Protein AF-A0A9N9MS20-F1 (afdb_monomer_lite)

Organism: NCBI:txid467358

pLDDT: mean 72.27, std 21.96, range [22.83, 97.25]

Secondary structure (DSSP, 8-state):
-----EEEEEPTT-SEEEEEE-TTSPEEEEEEEEEESPPSEEEEEEEETTEEEE--S---EEETTEEEEEE-S--TT--EEEEEEE-SS-B-SSPEEEEEEE--PPPPPEEEEEEEETTTEEEEEEE----TTS--EEEEEEEESSSPPPTT--------S------SEEEEESSSEEEE--PPTT-EEEEEEEEEETTEE-SS-EEPPPEEPPP------------------------------------------SHHHHHHHHHHHHHHHHHHHTT-------------------HHHHHHIIIIISTTHHHH-HHHHHHTSS-HHHHHHHHHT-TTS----HHHHHHHHHHHHHHHHHIIIII--PPBPP--EE-SSSTT-EE--SEE-SSEEEEEE--SSHHHHTTTB-TTSPBPHHHHHHHHHHHHHTT-SEEEEEEE-TTHHHH--EEEEEEE--HHHHHHHHHHHHHHHIIIIIHHHHHHHHHT-

Foldseek 3Di:
DPPDFFWKEFDPPQQEAEAADDAQAKDKDKTAIDGPPWFPDKWKWWAFPVGIGTDPPWPWDDDTRMIITTHGRNCPGTQKMWMWTGDPVGTYPGTRIYGYDHAAWFAEWADWDWDQDPQFWIKIATHGTHRSNFQKKKKKFKAFPADDDPPDDDPDDDDPDDPDDHGPDIDIGSHRIDIGRDDDAPTKMKMWMWMGDLNGIHPPIHTDPIDHGHDDDDPDPDDDDDDDDDDDDDDDDDDDDDDDDDDDDDDDDDDDDDPPVVVVVVVVVVVVVVVVVVPDDDDDDDDDDDDDDDDDDPPLQVLCVQLQNHDCSLVVDQLLVLLPDLCSPVSVSCVVVPPPPDPQDPQRVQCVVCLVVLQVLCCVPPDVFDWDAFDKFADPVLHVDIAGARTDDPAEGEHEGADLAPVCVCCQAPPVRHGGSNVVLRRLSVCVRVVHFKYWYKYAHNVCVPVVDIDTDIDGHDPVVNVSVSVVVVVCCVVRNVVSVVVSVVSSD

Radius of gyration: 33.48 Å; chains: 1; bounding box: 79×78×108 Å

InterPro domains:
  IPR003961 Fibronectin type III [cd00063] (104-211)
  IPR011335 Restriction endonuclease type II-like [SSF52980] (332-481)
  IPR011604 PD-(D/E)XK endonuclease-like domain superfamily [G3DSA:3.90.320.10] (307-485)
  IPR013783 Immunoglobulin-like fold [G3DSA:2.60.40.10] (97-222)
  IPR019080 YqaJ viral recombinase [PF09588] (342-432)
  IPR036116 Fibronectin type III superfamily [SSF49265] (97-210)
  IPR036179 Immunoglobulin-like domain superfamily [SSF48726] (27-103)

Sequence (493 aa):
MPNSLVEPYCKKGYEDVKIGVISYEKIMAQCIVDSVPPVNRFFWTYNTSEGVFPVQGAKMQNKGNVSLLHFPGDSNDVTSLQCWAENDVGKQQSPCYFRILPAEPPESPKACLIRNASRGGVEVSCIAGNDGGLHQSFVLEVNDISGPAPPGIQSSTLNDQGEGESPSYRVLGDRPLFRLLNLRPNREYQAVVYAENARGRSDPPVQLPFIQVKQESSSSEELLKDGSQVYEISNIPNSKKTLGSQTNQNLTILISGVSAAAVLLILAIIIAATVNACRKSPSRAAPVRRRERRSSKPPSELELSEAGFGEGFHRRSAFYRASMYGECEERISRLIEGVSLFKPTAAMTRGMRLEKKVKEAIEKKKIKVKFSDAGIKLSPKYVIFGASPDAICDDYVVEIKCPQSEKTVVNYLTKEKKITSKYKAQIQLQMFMFEKKKCLFCVADSNFENNLKFYHVWEEFDREYINFLMDAAECFWRDNIFVHLYNSVKINK

Structure (mmCIF, N/CA/C/O backbone):
data_AF-A0A9N9MS20-F1
#
_entry.id   AF-A0A9N9MS20-F1
#
loop_
_atom_site.group_PDB
_atom_site.id
_atom_site.type_symbol
_atom_site.label_atom_id
_atom_site.label_alt_id
_atom_site.label_comp_id
_atom_site.label_asym_id
_atom_site.label_entity_id
_atom_site.label_seq_id
_atom_site.pdbx_PDB_ins_code
_atom_site.Cartn_x
_atom_site.Cartn_y
_atom_site.Cartn_z
_atom_site.occupancy
_atom_site.B_iso_or_equiv
_atom_site.auth_seq_id
_atom_site.auth_comp_id
_atom_site.auth_asym_id
_atom_site.auth_atom_id
_atom_site.pdbx_PDB_model_num
ATOM 1 N N . MET A 1 1 ? -15.410 -19.713 32.306 1.00 42.94 1 MET A N 1
ATOM 2 C CA . MET A 1 1 ? -14.725 -18.794 33.236 1.00 42.94 1 MET A CA 1
ATOM 3 C C . MET A 1 1 ? -15.608 -17.565 33.360 1.00 42.94 1 MET A C 1
ATOM 5 O O . MET A 1 1 ? -15.950 -17.028 32.311 1.00 42.94 1 MET A O 1
ATOM 9 N N . PRO A 1 2 ? -16.064 -17.156 34.554 1.00 47.94 2 PRO A N 1
ATOM 10 C CA . PRO A 1 2 ? -16.704 -15.852 34.694 1.00 47.94 2 PRO A CA 1
ATOM 11 C C . PRO A 1 2 ? -15.670 -14.797 34.288 1.00 47.94 2 PRO A C 1
ATOM 13 O O . PRO A 1 2 ? -14.513 -14.922 34.685 1.00 47.94 2 PRO A O 1
ATOM 16 N N . ASN A 1 3 ? -16.054 -13.819 33.464 1.00 61.69 3 ASN A N 1
ATOM 17 C CA . ASN A 1 3 ? -15.182 -12.698 33.115 1.00 61.69 3 ASN A CA 1
ATOM 18 C C . ASN A 1 3 ? -14.843 -11.951 34.407 1.00 61.69 3 ASN A C 1
ATOM 20 O O . ASN A 1 3 ? -15.656 -11.167 34.895 1.00 61.69 3 ASN A O 1
ATOM 24 N N . SER A 1 4 ? -13.679 -12.248 34.984 1.00 81.44 4 SER A N 1
ATOM 25 C CA . SER A 1 4 ? -13.141 -11.497 36.107 1.00 81.44 4 SER A CA 1
ATOM 26 C C . SER A 1 4 ? -13.072 -10.039 35.687 1.00 81.44 4 SER A C 1
ATOM 28 O O . SER A 1 4 ? -12.566 -9.727 34.608 1.00 81.44 4 SER A O 1
ATOM 30 N N . LEU A 1 5 ? -13.626 -9.165 36.515 1.00 90.50 5 LEU A N 1
ATOM 31 C CA . LEU A 1 5 ? -13.452 -7.735 36.355 1.00 90.50 5 LEU A CA 1
ATOM 32 C C . LEU A 1 5 ? -11.975 -7.409 36.611 1.00 90.50 5 LEU A C 1
ATOM 34 O O . LEU A 1 5 ? -11.385 -7.926 37.558 1.00 90.50 5 LEU A O 1
ATOM 38 N N . VAL A 1 6 ? -11.377 -6.606 35.739 1.00 92.31 6 VAL A N 1
ATOM 39 C CA . VAL A 1 6 ? -9.957 -6.255 35.757 1.00 92.31 6 VAL A CA 1
ATOM 40 C C . VAL A 1 6 ? -9.825 -4.748 35.577 1.00 92.31 6 VAL A C 1
ATOM 42 O O . VAL A 1 6 ? -10.349 -4.182 34.611 1.00 92.31 6 VAL A O 1
ATOM 45 N N . GLU A 1 7 ? -9.134 -4.107 36.518 1.00 95.62 7 GLU A N 1
ATOM 46 C CA . GLU A 1 7 ? -8.706 -2.712 36.400 1.00 95.62 7 GLU A CA 1
ATOM 47 C C . GLU A 1 7 ? -7.770 -2.529 35.191 1.00 95.62 7 GLU A C 1
ATOM 49 O O . GLU A 1 7 ? -7.117 -3.488 34.777 1.00 95.62 7 GLU A O 1
ATOM 54 N N . PRO A 1 8 ? -7.697 -1.342 34.570 1.00 96.75 8 PRO A N 1
ATOM 55 C CA . PRO A 1 8 ? -6.912 -1.172 33.356 1.00 96.75 8 PRO A CA 1
ATOM 56 C C . PRO A 1 8 ? -5.414 -1.329 33.622 1.00 96.75 8 PRO A C 1
ATOM 58 O O . PRO A 1 8 ? -4.882 -0.760 34.571 1.00 96.75 8 PRO A O 1
ATOM 61 N N . TYR A 1 9 ? -4.716 -2.043 32.747 1.00 96.06 9 TYR A N 1
ATOM 62 C CA . TYR A 1 9 ? -3.256 -2.137 32.759 1.00 96.06 9 TYR A CA 1
ATOM 63 C C . TYR A 1 9 ? -2.708 -2.086 31.331 1.00 96.06 9 TYR A C 1
ATOM 65 O O . TYR A 1 9 ? -3.419 -2.384 30.369 1.00 96.06 9 TYR A O 1
ATOM 73 N N . CYS A 1 10 ? -1.445 -1.688 31.169 1.00 94.94 10 CYS A N 1
ATOM 74 C CA . CYS A 1 10 ? -0.822 -1.627 29.849 1.00 94.94 10 CYS A CA 1
ATOM 75 C C . CYS A 1 10 ? -0.813 -2.990 29.187 1.00 94.94 10 CYS A C 1
ATOM 77 O O . CYS A 1 10 ? -0.387 -3.985 29.775 1.00 94.94 10 CYS A O 1
ATOM 79 N N . LYS A 1 11 ? -1.242 -3.019 27.929 1.00 92.88 11 LYS A N 1
ATOM 80 C CA . LYS A 1 11 ? -1.136 -4.224 27.129 1.00 92.88 11 LYS A CA 1
ATOM 81 C C . LYS A 1 11 ? 0.334 -4.616 26.991 1.00 92.88 11 LYS A C 1
ATOM 83 O O . LYS A 1 11 ? 1.192 -3.759 26.795 1.00 92.88 11 LYS A O 1
ATOM 88 N N . LYS A 1 12 ? 0.612 -5.918 27.020 1.00 88.06 12 LYS A N 1
ATOM 89 C CA . LYS A 1 12 ? 1.974 -6.434 26.857 1.00 88.06 12 LYS A CA 1
ATOM 90 C C . LYS A 1 12 ? 2.627 -5.916 25.570 1.00 88.06 12 LYS A C 1
ATOM 92 O O . LYS A 1 12 ? 2.058 -6.075 24.488 1.00 88.06 12 LYS A O 1
ATOM 97 N N . GLY A 1 13 ? 3.817 -5.334 25.694 1.00 85.50 13 GLY A N 1
ATOM 98 C CA . GLY A 1 13 ? 4.550 -4.639 24.632 1.00 85.50 13 GLY A CA 1
ATOM 99 C C . GLY A 1 13 ? 4.322 -3.122 24.583 1.00 85.50 13 GLY A C 1
ATOM 100 O O . GLY A 1 13 ? 4.965 -2.456 23.780 1.00 85.50 13 GLY A O 1
ATOM 101 N N . TYR A 1 14 ? 3.432 -2.582 25.420 1.00 86.06 14 TYR A N 1
ATOM 102 C CA . TYR A 1 14 ? 3.124 -1.150 25.524 1.00 86.06 14 TYR A CA 1
ATOM 103 C C . TYR A 1 14 ? 3.456 -0.577 26.914 1.00 86.06 14 TYR A C 1
ATOM 105 O O . TYR A 1 14 ? 3.069 0.548 27.216 1.00 86.06 14 TYR A O 1
ATOM 113 N N . GLU A 1 15 ? 4.140 -1.333 27.779 1.00 88.50 15 GLU A N 1
ATOM 114 C CA . GLU A 1 15 ? 4.501 -0.878 29.127 1.00 88.50 15 GLU A CA 1
ATOM 115 C C . GLU A 1 15 ? 5.589 0.212 29.110 1.00 88.50 15 GLU A C 1
ATOM 117 O O . GLU A 1 15 ? 5.485 1.187 29.853 1.00 88.50 15 GLU A O 1
ATOM 122 N N . ASP A 1 16 ? 6.604 0.063 28.251 1.00 90.25 16 ASP A N 1
ATOM 123 C CA . ASP A 1 16 ? 7.719 1.005 28.073 1.00 90.25 16 ASP A CA 1
ATOM 124 C C . ASP A 1 16 ? 8.051 1.127 26.578 1.00 90.25 16 ASP A C 1
ATOM 126 O O . ASP A 1 16 ? 8.601 0.209 25.964 1.00 90.25 16 ASP A O 1
ATOM 130 N N . VAL A 1 17 ? 7.660 2.250 25.978 1.00 86.06 17 VAL A N 1
ATOM 131 C CA . VAL A 1 17 ? 7.779 2.523 24.542 1.00 86.06 17 VAL A CA 1
ATOM 132 C C . VAL A 1 17 ? 8.776 3.656 24.327 1.00 86.06 17 VAL A C 1
ATOM 134 O O . VAL A 1 17 ? 8.702 4.696 24.976 1.00 86.06 17 VAL A O 1
ATOM 137 N N . LYS A 1 18 ? 9.703 3.495 23.384 1.00 85.50 18 LYS A N 1
ATOM 138 C CA . LYS A 1 18 ? 10.621 4.567 22.975 1.00 85.50 18 LYS A CA 1
ATOM 139 C C . LYS A 1 18 ? 10.047 5.283 21.759 1.00 85.50 18 LYS A C 1
ATOM 141 O O . LYS A 1 18 ? 9.657 4.620 20.804 1.00 85.50 18 LYS A O 1
ATOM 146 N N . ILE A 1 19 ? 10.007 6.611 21.796 1.00 83.00 19 ILE A N 1
ATOM 147 C CA . ILE A 1 19 ? 9.592 7.448 20.668 1.00 83.00 19 ILE A CA 1
ATOM 148 C C . ILE A 1 19 ? 10.752 8.381 20.329 1.00 83.00 19 ILE A C 1
ATOM 150 O O . ILE A 1 19 ? 11.163 9.190 21.165 1.00 83.00 19 ILE A O 1
ATOM 154 N N . GLY A 1 20 ? 11.276 8.258 19.110 1.00 81.94 20 GLY A N 1
ATOM 155 C CA . GLY A 1 20 ? 12.226 9.214 18.558 1.00 81.94 20 GLY A CA 1
ATOM 156 C C . GLY A 1 20 ? 11.499 10.468 18.096 1.00 81.94 20 GLY A C 1
ATOM 157 O O . GLY A 1 20 ? 10.445 10.386 17.467 1.00 81.94 20 GLY A O 1
ATOM 158 N N . VAL A 1 21 ? 12.050 11.634 18.420 1.00 77.62 21 VAL A N 1
ATOM 159 C CA . VAL A 1 21 ? 11.452 12.922 18.058 1.00 77.62 21 VAL A CA 1
ATOM 160 C C . VAL A 1 21 ? 12.421 13.810 17.293 1.00 77.62 21 VAL A C 1
ATOM 162 O O . VAL A 1 21 ? 13.635 13.826 17.532 1.00 77.62 21 VAL A O 1
ATOM 165 N N . ILE A 1 22 ? 11.857 14.580 16.369 1.00 75.62 22 ILE A N 1
ATOM 166 C CA . ILE A 1 22 ? 12.522 15.697 15.710 1.00 75.62 22 ILE A CA 1
ATOM 167 C C . ILE A 1 22 ? 12.054 16.972 16.410 1.00 75.62 22 ILE A C 1
ATOM 169 O O . ILE A 1 22 ? 10.876 17.121 16.735 1.00 75.62 22 ILE A O 1
ATOM 173 N N . SER A 1 23 ? 12.988 17.880 16.691 1.00 73.00 23 SER A N 1
ATOM 174 C CA . SER A 1 23 ? 12.680 19.164 17.323 1.00 73.00 23 SER A CA 1
ATOM 175 C C . SER A 1 23 ? 11.559 19.879 16.566 1.00 73.00 23 SER A C 1
ATOM 177 O O . SER A 1 23 ? 11.618 19.967 15.342 1.00 73.00 23 SER A O 1
ATOM 179 N N . TYR A 1 24 ? 10.576 20.416 17.294 1.00 69.94 24 TYR A N 1
ATOM 180 C CA . TYR A 1 24 ? 9.414 21.136 16.756 1.00 69.94 24 TYR A CA 1
ATOM 181 C C . TYR A 1 24 ? 8.360 20.286 16.018 1.00 69.94 24 TYR A C 1
ATOM 183 O O . TYR A 1 24 ? 7.315 20.824 15.643 1.00 69.94 24 TYR A O 1
ATOM 191 N N . GLU A 1 25 ? 8.551 18.971 15.866 1.00 73.38 25 GLU A N 1
ATOM 192 C CA . GLU A 1 25 ? 7.537 18.074 15.298 1.00 73.38 25 GLU A CA 1
ATOM 193 C C . GLU A 1 25 ? 6.572 17.517 16.350 1.00 73.38 25 GLU A C 1
ATOM 195 O O . GLU A 1 25 ? 6.921 17.260 17.501 1.00 73.38 25 GLU A O 1
ATOM 200 N N . LYS A 1 26 ? 5.316 17.297 15.949 1.00 78.50 26 LYS A N 1
ATOM 201 C CA . LYS A 1 26 ? 4.284 16.767 16.850 1.00 78.50 26 LYS A CA 1
ATOM 202 C C . LYS A 1 26 ? 4.565 15.309 17.194 1.00 78.50 26 LYS A C 1
ATOM 204 O O . LYS A 1 26 ? 4.711 14.476 16.307 1.00 78.50 26 LYS A O 1
ATOM 209 N N . ILE A 1 27 ? 4.493 14.986 18.478 1.00 81.50 27 ILE A N 1
ATOM 210 C CA . ILE A 1 27 ? 4.662 13.623 18.974 1.00 81.50 27 ILE A CA 1
ATOM 211 C C . ILE A 1 27 ? 3.308 12.910 18.924 1.00 81.50 27 ILE A C 1
ATOM 213 O O . ILE A 1 27 ? 2.314 13.399 19.470 1.00 81.50 27 ILE A O 1
ATOM 217 N N . MET A 1 28 ? 3.262 11.742 18.282 1.00 84.06 28 MET A N 1
ATOM 218 C CA . MET A 1 28 ? 2.086 10.870 18.271 1.00 84.06 28 MET A CA 1
ATOM 219 C C . MET A 1 28 ? 2.335 9.651 19.159 1.00 84.06 28 MET A C 1
ATOM 221 O O . MET A 1 28 ? 3.212 8.845 18.869 1.00 84.06 28 MET A O 1
ATOM 225 N N . ALA A 1 29 ? 1.557 9.502 20.232 1.00 86.88 29 ALA A N 1
ATOM 226 C CA . ALA A 1 29 ? 1.683 8.383 21.166 1.00 86.88 29 ALA A CA 1
ATOM 227 C C . ALA A 1 29 ? 0.367 7.603 21.253 1.00 86.88 29 ALA A C 1
ATOM 229 O O . ALA A 1 29 ? -0.677 8.154 21.613 1.00 86.88 29 ALA A O 1
ATOM 230 N N . GLN A 1 30 ? 0.410 6.309 20.925 1.00 90.88 30 GLN A N 1
ATOM 231 C CA . GLN A 1 30 ? -0.733 5.405 21.038 1.00 90.88 30 GLN A CA 1
ATOM 232 C C . GLN A 1 30 ? -0.599 4.529 22.284 1.00 90.88 30 GLN A C 1
ATOM 234 O O . GLN A 1 30 ? 0.306 3.708 22.399 1.00 90.88 30 GLN A O 1
ATOM 239 N N . CYS A 1 31 ? -1.553 4.673 23.192 1.00 90.38 31 CYS A N 1
ATOM 240 C CA . CYS A 1 31 ? -1.675 3.882 24.404 1.00 90.38 31 CYS A CA 1
ATOM 241 C C . CYS A 1 31 ? -2.752 2.814 24.231 1.00 90.38 31 CYS A C 1
ATOM 243 O O . CYS A 1 31 ? -3.886 3.128 23.859 1.00 90.38 31 CYS A O 1
ATOM 245 N N . ILE A 1 32 ? -2.397 1.558 24.506 1.00 94.50 32 ILE A N 1
ATOM 246 C CA . ILE A 1 32 ? -3.309 0.414 24.460 1.00 94.50 32 ILE A CA 1
ATOM 247 C C . ILE A 1 32 ? -3.304 -0.262 25.826 1.00 94.50 32 ILE A C 1
ATOM 249 O O . ILE A 1 32 ? -2.250 -0.658 26.324 1.00 94.50 32 ILE A O 1
ATOM 253 N N . VAL A 1 33 ? -4.489 -0.425 26.404 1.00 95.25 33 VAL A N 1
ATOM 254 C CA . VAL A 1 33 ? -4.663 -1.078 27.704 1.00 95.25 33 VAL A CA 1
ATOM 255 C C . VAL A 1 33 ? -5.582 -2.288 27.590 1.00 95.25 33 VAL A C 1
ATOM 257 O O . VAL A 1 33 ? -6.460 -2.351 26.728 1.00 95.25 33 VAL A O 1
ATOM 260 N N . ASP A 1 34 ? -5.386 -3.254 28.473 1.00 94.88 34 ASP A N 1
ATOM 261 C CA . ASP A 1 34 ? -6.298 -4.373 28.664 1.00 94.88 34 ASP A CA 1
ATOM 262 C C . ASP A 1 34 ? -7.128 -4.098 29.929 1.00 94.88 34 ASP A C 1
ATOM 264 O O . ASP A 1 34 ? -6.595 -3.714 30.969 1.00 94.88 34 ASP A O 1
ATOM 268 N N . SER A 1 35 ? -8.455 -4.212 29.825 1.00 94.00 35 SER A N 1
ATOM 269 C CA . SER A 1 35 ? -9.375 -3.927 30.933 1.00 94.00 35 SER A CA 1
ATOM 270 C C . SER A 1 35 ? -10.725 -4.616 30.733 1.00 94.00 35 SER A C 1
ATOM 272 O O . SER A 1 35 ? -11.186 -4.781 29.597 1.00 94.00 35 SER A O 1
ATOM 274 N N . VAL A 1 36 ? -11.388 -4.972 31.836 1.00 93.69 36 VAL A N 1
ATOM 275 C CA . VAL A 1 36 ? -12.765 -5.493 31.843 1.00 93.69 36 VAL A CA 1
ATOM 276 C C . VAL A 1 36 ? -13.509 -4.882 33.040 1.00 93.69 36 VAL A C 1
ATOM 278 O O . VAL A 1 36 ? -13.200 -5.250 34.168 1.00 93.69 36 VAL A O 1
ATOM 281 N N . PRO A 1 37 ? -14.486 -3.974 32.858 1.00 93.62 37 PRO A N 1
ATOM 282 C CA . PRO A 1 37 ? -15.073 -3.496 31.606 1.00 93.62 37 PRO A CA 1
ATOM 283 C C . PRO A 1 37 ? -14.135 -2.544 30.828 1.00 93.62 37 PRO A C 1
ATOM 285 O O . PRO A 1 37 ? -13.049 -2.206 31.320 1.00 93.62 37 PRO A O 1
ATOM 288 N N . PRO A 1 38 ? -14.514 -2.135 29.599 1.00 94.31 38 PRO A N 1
ATOM 289 C CA . PRO A 1 38 ? -13.750 -1.172 28.812 1.00 94.31 38 PRO A CA 1
ATOM 290 C C . PRO A 1 38 ? -13.477 0.137 29.555 1.00 94.31 38 PRO A C 1
ATOM 292 O O . PRO A 1 38 ? -14.240 0.542 30.430 1.00 94.31 38 PRO A O 1
ATOM 295 N N . VAL A 1 39 ? -12.392 0.801 29.172 1.00 95.12 39 VAL A N 1
ATOM 296 C CA . VAL A 1 39 ? -11.958 2.069 29.770 1.00 95.12 39 VAL A CA 1
ATOM 297 C C . VAL A 1 39 ? -13.023 3.149 29.589 1.00 95.12 39 VAL A C 1
ATOM 299 O O . VAL A 1 39 ? -13.503 3.376 28.476 1.00 95.12 39 VAL A O 1
ATOM 302 N N . ASN A 1 40 ? -13.358 3.846 30.674 1.00 94.62 40 ASN A N 1
ATOM 303 C CA . ASN A 1 40 ? -14.287 4.975 30.655 1.00 94.62 40 ASN A CA 1
ATOM 304 C C . ASN A 1 40 ? -13.550 6.323 30.528 1.00 94.62 40 ASN A C 1
ATOM 306 O O . ASN A 1 40 ? -14.095 7.277 29.966 1.00 94.62 40 ASN A O 1
ATOM 310 N N . ARG A 1 41 ? -12.288 6.399 30.973 1.00 93.62 41 ARG A N 1
ATOM 311 C CA . ARG A 1 41 ? -11.492 7.627 30.966 1.00 93.62 41 ARG A CA 1
ATOM 312 C C . ARG A 1 41 ? -10.010 7.343 30.743 1.00 93.62 41 ARG A C 1
ATOM 314 O O . ARG A 1 41 ? -9.419 6.502 31.408 1.00 93.62 41 ARG A O 1
ATOM 321 N N . PHE A 1 42 ? -9.410 8.131 29.855 1.00 94.25 42 PHE A N 1
ATOM 322 C CA . PHE A 1 42 ? -7.960 8.248 29.712 1.00 94.25 42 PHE A CA 1
ATOM 323 C C . PHE A 1 42 ? -7.493 9.630 30.156 1.00 94.25 42 PHE A C 1
ATOM 325 O O . PHE A 1 42 ? -8.217 10.618 29.994 1.00 94.25 42 PHE A O 1
ATOM 332 N N . PHE A 1 43 ? -6.276 9.705 30.680 1.00 93.19 43 PHE A N 1
ATOM 333 C CA . PHE A 1 43 ? -5.579 10.957 30.938 1.00 93.19 43 PHE A CA 1
ATOM 334 C C . PHE A 1 43 ? -4.077 10.781 30.728 1.00 93.19 43 PHE A C 1
ATOM 336 O O . PHE A 1 43 ? -3.540 9.685 30.870 1.00 93.19 43 PHE A O 1
ATOM 343 N N . TRP A 1 44 ? -3.415 11.875 30.362 1.00 93.81 44 TRP A N 1
ATOM 344 C CA . TRP A 1 44 ? -1.996 11.878 30.039 1.00 93.81 44 TRP A CA 1
ATOM 345 C C . TRP A 1 44 ? -1.251 12.894 30.892 1.00 93.81 44 TRP A C 1
ATOM 347 O O . TRP A 1 44 ? -1.737 14.007 31.122 1.00 93.81 44 TRP A O 1
ATOM 357 N N . THR A 1 45 ? -0.058 12.514 31.326 1.00 93.38 45 THR A N 1
ATOM 358 C CA . THR A 1 45 ? 0.913 13.406 31.959 1.00 93.38 45 THR A CA 1
ATOM 359 C C . THR A 1 45 ? 2.212 13.373 31.170 1.00 93.38 45 THR A C 1
ATOM 361 O O . THR A 1 45 ? 2.486 12.418 30.444 1.00 93.38 45 THR A O 1
ATOM 364 N N . TYR A 1 46 ? 3.005 14.426 31.282 1.00 92.25 46 TYR A N 1
ATOM 365 C CA . TYR A 1 46 ? 4.332 14.496 30.695 1.00 92.25 46 TYR A CA 1
ATOM 366 C C . TYR A 1 46 ? 5.333 14.944 31.751 1.00 92.25 46 TYR A C 1
ATOM 368 O O . TYR A 1 46 ? 4.989 15.711 32.652 1.00 92.25 46 TYR A O 1
ATOM 376 N N . ASN A 1 47 ? 6.557 14.442 31.651 1.00 91.44 47 ASN A N 1
ATOM 377 C CA . ASN A 1 47 ? 7.641 14.840 32.536 1.00 91.44 47 ASN A CA 1
ATOM 378 C C . ASN A 1 47 ? 8.568 15.793 31.799 1.00 91.44 47 ASN A C 1
ATOM 380 O O . ASN A 1 47 ? 9.042 15.472 30.706 1.00 91.44 47 ASN A O 1
ATOM 384 N N . THR A 1 48 ? 8.901 16.897 32.447 1.00 88.88 48 THR A N 1
ATOM 385 C CA . THR A 1 48 ? 9.995 17.786 32.055 1.00 88.88 48 THR A CA 1
ATOM 386 C C . THR A 1 48 ? 11.067 17.795 33.139 1.00 88.88 48 THR A C 1
ATOM 388 O O . THR A 1 48 ? 10.941 17.114 34.161 1.00 88.88 48 THR A O 1
ATOM 391 N N . SER A 1 49 ? 12.127 18.577 32.944 1.00 86.44 49 SER A N 1
ATOM 392 C CA . SER A 1 49 ? 13.110 18.851 33.998 1.00 86.44 49 SER A CA 1
ATOM 393 C C . SER A 1 49 ? 12.512 19.533 35.234 1.00 86.44 49 SER A C 1
ATOM 395 O O . SER A 1 49 ? 13.090 19.441 36.313 1.00 86.44 49 SER A O 1
ATOM 397 N N . GLU A 1 50 ? 11.372 20.214 35.094 1.00 85.81 50 GLU A N 1
ATOM 398 C CA . GLU A 1 50 ? 10.733 20.979 36.173 1.00 85.81 50 GLU A CA 1
ATOM 399 C C . GLU A 1 50 ? 9.729 20.150 36.988 1.00 85.81 50 GLU A C 1
ATOM 401 O O . GLU A 1 50 ? 9.351 20.542 38.092 1.00 85.81 50 GLU A O 1
ATOM 406 N N . GLY A 1 51 ? 9.300 18.994 36.474 1.00 88.00 51 GLY A N 1
ATOM 407 C CA . GLY A 1 51 ? 8.376 18.105 37.168 1.00 88.00 51 GLY A CA 1
ATOM 408 C C . GLY A 1 51 ? 7.423 17.362 36.239 1.00 88.00 51 GLY A C 1
ATOM 409 O O . GLY A 1 51 ? 7.672 17.190 35.047 1.00 88.00 51 GLY A O 1
ATOM 410 N N . VAL A 1 52 ? 6.320 16.887 36.817 1.00 91.69 52 VAL A N 1
ATOM 411 C CA . VAL A 1 52 ? 5.268 16.147 36.110 1.00 91.69 52 VAL A CA 1
ATOM 412 C C . VAL A 1 52 ? 4.067 17.060 35.914 1.00 91.69 52 VAL A C 1
ATOM 414 O O . VAL A 1 52 ? 3.490 17.545 36.888 1.00 91.69 52 VAL A O 1
ATOM 417 N N . PHE A 1 53 ? 3.654 17.254 34.666 1.00 90.75 53 PHE A N 1
ATOM 418 C CA . PHE A 1 53 ? 2.562 18.150 34.304 1.00 90.75 53 PHE A CA 1
ATOM 419 C C . PHE A 1 53 ? 1.435 17.391 33.592 1.00 90.75 53 PHE A C 1
ATOM 421 O O . PHE A 1 53 ? 1.685 16.441 32.843 1.00 90.75 53 PHE A O 1
ATOM 428 N N . PRO A 1 54 ? 0.165 17.773 33.807 1.00 91.25 54 PRO A N 1
ATOM 429 C CA . PRO A 1 54 ? -0.945 17.218 33.051 1.00 91.25 54 PRO A CA 1
ATOM 430 C C . PRO A 1 54 ? -0.941 17.781 31.631 1.00 91.25 54 PRO A C 1
ATOM 432 O O . PRO A 1 54 ? -0.740 18.977 31.424 1.00 91.25 54 PRO A O 1
ATOM 435 N N . VAL A 1 55 ? -1.239 16.942 30.644 1.00 88.31 55 VAL A N 1
ATOM 436 C CA . VAL A 1 55 ? -1.395 17.411 29.266 1.00 88.31 55 VAL A CA 1
ATOM 437 C C . VAL A 1 55 ? -2.682 18.249 29.158 1.00 88.31 55 VAL A C 1
ATOM 439 O O . VAL A 1 55 ? -3.789 17.705 29.171 1.00 88.31 55 VAL A O 1
ATOM 442 N N . GLN A 1 56 ? -2.555 19.576 29.047 1.00 72.94 56 GLN A N 1
ATOM 443 C CA . GLN A 1 56 ? -3.681 20.498 28.850 1.00 72.94 56 GLN A CA 1
ATOM 444 C C . GLN A 1 56 ? -3.940 20.720 27.350 1.00 72.94 56 GLN A C 1
ATOM 446 O O . GLN A 1 56 ? -3.019 20.982 26.586 1.00 72.94 56 GLN A O 1
ATOM 451 N N . GLY A 1 57 ? -5.193 20.614 26.896 1.00 59.31 57 GLY A N 1
ATOM 452 C CA . GLY A 1 57 ? -5.566 20.980 25.518 1.00 59.31 57 GLY A CA 1
ATOM 453 C C . GLY A 1 57 ? -5.154 20.007 24.400 1.00 59.31 57 GLY A C 1
ATOM 454 O O . GLY A 1 57 ? -5.298 20.343 23.224 1.00 59.31 57 GLY A O 1
ATOM 455 N N . ALA A 1 58 ? -4.686 18.795 24.712 1.00 56.44 58 ALA A N 1
ATOM 456 C CA . ALA A 1 58 ? -4.325 17.827 23.679 1.00 56.44 58 ALA A CA 1
ATOM 457 C C . ALA A 1 58 ? -5.535 17.273 22.917 1.00 56.44 58 ALA A C 1
ATOM 459 O O . ALA A 1 58 ? -6.552 16.890 23.500 1.00 56.44 58 ALA A O 1
ATOM 460 N N . LYS A 1 59 ? -5.377 17.131 21.595 1.00 69.69 59 LYS A N 1
ATOM 461 C CA . LYS A 1 59 ? -6.275 16.350 20.732 1.00 69.69 59 LYS A CA 1
ATOM 462 C C . LYS A 1 59 ? -6.083 14.856 21.014 1.00 69.69 59 LYS A C 1
ATOM 464 O O . LYS A 1 59 ? -5.528 14.122 20.195 1.00 69.69 59 LYS A O 1
ATOM 469 N N . MET A 1 60 ? -6.515 14.432 22.196 1.00 81.00 60 MET A N 1
ATOM 470 C CA . MET A 1 60 ? -6.616 13.035 22.581 1.00 81.00 60 MET A CA 1
ATOM 471 C C . MET A 1 60 ? -7.824 12.419 21.872 1.00 81.00 60 MET A C 1
ATOM 473 O O . MET A 1 60 ? -8.936 12.944 21.940 1.00 81.00 60 MET A O 1
ATOM 477 N N . GLN A 1 61 ? -7.606 11.303 21.185 1.00 86.94 61 GLN A N 1
ATOM 478 C CA . GLN A 1 61 ? -8.661 10.539 20.529 1.00 86.94 61 GLN A CA 1
ATOM 479 C C . GLN A 1 61 ? -8.772 9.175 21.202 1.00 86.94 61 GLN A C 1
ATOM 481 O O . GLN A 1 61 ? -7.889 8.333 21.062 1.00 86.94 61 GLN A O 1
ATOM 486 N N . ASN A 1 62 ? -9.866 8.965 21.933 1.00 89.25 62 ASN A N 1
ATOM 487 C CA . ASN A 1 62 ? -10.113 7.728 22.668 1.00 89.25 62 ASN A CA 1
ATOM 488 C C . ASN A 1 62 ? -11.121 6.858 21.920 1.00 89.25 62 ASN A C 1
ATOM 490 O O . ASN A 1 62 ? -12.176 7.338 21.499 1.00 89.25 62 ASN A O 1
ATOM 494 N N . LYS A 1 63 ? -10.815 5.569 21.773 1.00 87.56 63 LYS A N 1
ATOM 495 C CA . LYS A 1 63 ? -11.710 4.590 21.157 1.00 87.56 63 LYS A CA 1
ATOM 496 C C . LYS A 1 63 ? -11.567 3.229 21.832 1.00 87.56 63 LYS A C 1
ATOM 498 O O . LYS A 1 63 ? -10.608 2.503 21.580 1.00 87.56 63 LYS A O 1
ATOM 503 N N . GLY A 1 64 ? -12.561 2.859 22.639 1.00 90.38 64 GLY A N 1
ATOM 504 C CA . GLY A 1 64 ? -12.498 1.637 23.446 1.00 90.38 64 GLY A CA 1
ATOM 505 C C . GLY A 1 64 ? -11.311 1.704 24.404 1.00 90.38 64 GLY A C 1
ATOM 506 O O . GLY A 1 64 ? -11.118 2.721 25.058 1.00 90.38 64 GLY A O 1
ATOM 507 N N . ASN A 1 65 ? -10.475 0.668 24.416 1.00 92.44 65 ASN A N 1
ATOM 508 C CA . ASN A 1 65 ? -9.291 0.598 25.278 1.00 92.44 65 ASN A CA 1
ATOM 509 C C . ASN A 1 65 ? -8.021 1.190 24.630 1.00 92.44 65 ASN A C 1
ATOM 511 O O . ASN A 1 65 ? -6.906 0.765 24.932 1.00 92.44 65 ASN A O 1
ATOM 515 N N . VAL A 1 66 ? -8.182 2.142 23.707 1.00 93.44 66 VAL A N 1
ATOM 516 C CA . VAL A 1 66 ? -7.071 2.799 23.006 1.00 93.44 66 VAL A CA 1
ATOM 517 C C . VAL A 1 66 ? -7.201 4.314 23.117 1.00 93.44 66 VAL A C 1
ATOM 519 O O . VAL A 1 66 ? -8.271 4.864 22.845 1.00 93.44 66 VAL A O 1
ATOM 522 N N . SER A 1 67 ? -6.098 4.981 23.454 1.00 92.00 67 SER A N 1
ATOM 523 C CA . SER A 1 67 ? -5.967 6.440 23.474 1.00 92.00 67 SER A CA 1
ATOM 524 C C . SER A 1 67 ? -4.830 6.878 22.558 1.00 92.00 67 SER A C 1
ATOM 526 O O . SER A 1 67 ? -3.710 6.392 22.687 1.00 92.00 67 SER A O 1
ATOM 528 N N . LEU A 1 68 ? -5.113 7.784 21.623 1.00 91.56 68 LEU A N 1
ATOM 529 C CA . LEU A 1 68 ? -4.116 8.394 20.746 1.00 91.56 68 LEU A CA 1
ATOM 530 C C . LEU A 1 68 ? -3.900 9.853 21.149 1.00 91.56 68 LEU A C 1
ATOM 532 O O . LEU A 1 68 ? -4.819 10.670 21.041 1.00 91.56 68 LEU A O 1
ATOM 536 N N . LEU A 1 69 ? -2.686 10.175 21.581 1.00 89.38 69 LEU A N 1
ATOM 537 C CA . LEU A 1 69 ? -2.261 11.515 21.957 1.00 89.38 69 LEU A CA 1
ATOM 538 C C . LEU A 1 69 ? -1.488 12.172 20.807 1.00 89.38 69 LEU A C 1
ATOM 540 O O . LEU A 1 69 ? -0.529 11.599 20.301 1.00 89.38 69 LEU A O 1
ATOM 544 N N . HIS A 1 70 ? -1.884 13.395 20.444 1.00 87.88 70 HIS A N 1
ATOM 545 C CA . HIS A 1 70 ? -1.090 14.298 19.606 1.00 87.88 70 HIS A CA 1
ATOM 546 C C . HIS A 1 70 ? -0.532 15.407 20.498 1.00 87.88 70 HIS A C 1
ATOM 548 O O . HIS A 1 70 ? -1.261 16.339 20.854 1.00 87.88 70 HIS A O 1
ATOM 554 N N . PHE A 1 71 ? 0.728 15.272 20.891 1.00 85.69 71 PHE A N 1
ATOM 555 C CA . PHE A 1 71 ? 1.412 16.190 21.790 1.00 85.69 71 PHE A CA 1
ATOM 556 C C . PHE A 1 71 ? 2.229 17.212 20.973 1.00 85.69 71 PHE A C 1
ATOM 558 O O . PHE A 1 71 ? 2.836 16.836 19.964 1.00 85.69 71 PHE A O 1
ATOM 565 N N . PRO A 1 72 ? 2.179 18.512 21.314 1.00 81.81 72 PRO A N 1
ATOM 566 C CA . PRO A 1 72 ? 2.891 19.539 20.561 1.00 81.81 72 PRO A CA 1
ATOM 567 C C . PRO A 1 72 ? 4.414 19.361 20.684 1.00 81.81 72 PRO A C 1
ATOM 569 O O . PRO A 1 72 ? 4.915 18.887 21.696 1.00 81.81 72 PRO A O 1
ATOM 572 N N . GLY A 1 73 ? 5.136 19.681 19.611 1.00 69.81 73 GLY A N 1
ATOM 573 C CA . GLY A 1 73 ? 6.587 19.475 19.502 1.00 69.81 73 GLY A CA 1
ATOM 574 C C . GLY A 1 73 ? 7.453 20.636 19.976 1.00 69.81 73 GLY A C 1
ATOM 575 O O . GLY A 1 73 ? 8.666 20.601 19.805 1.00 69.81 73 GLY A O 1
ATOM 576 N N . ASP A 1 74 ? 6.841 21.702 20.483 1.00 67.88 74 ASP A N 1
ATOM 577 C CA . ASP A 1 74 ? 7.503 22.947 20.886 1.00 67.88 74 ASP A CA 1
ATOM 578 C C . ASP A 1 74 ? 8.187 22.861 22.259 1.00 67.88 74 ASP A C 1
ATOM 580 O O . ASP A 1 74 ? 9.045 23.684 22.583 1.00 67.88 74 ASP A O 1
ATOM 584 N N . SER A 1 75 ? 7.851 21.850 23.053 1.00 64.50 75 SER A N 1
ATOM 585 C CA . SER A 1 75 ? 8.401 21.626 24.385 1.00 64.50 75 SER A CA 1
ATOM 586 C C . SER A 1 75 ? 9.700 20.809 24.323 1.00 64.50 75 SER A C 1
ATOM 588 O O . SER A 1 75 ? 9.702 19.583 24.465 1.00 64.50 75 SER A O 1
ATOM 590 N N . ASN A 1 76 ? 10.819 21.497 24.086 1.00 64.06 76 ASN A N 1
ATOM 591 C CA . ASN A 1 76 ? 12.161 20.901 23.986 1.00 64.06 76 ASN A CA 1
ATOM 592 C C . ASN A 1 76 ? 12.656 20.210 25.279 1.00 64.06 76 ASN A C 1
ATOM 594 O O . ASN A 1 76 ? 13.705 19.572 25.266 1.00 64.06 76 ASN A O 1
ATOM 598 N N . ASP A 1 77 ? 11.941 20.345 26.394 1.00 79.75 77 ASP A N 1
ATOM 599 C CA . ASP A 1 77 ? 12.286 19.827 27.721 1.00 79.75 77 ASP A CA 1
ATOM 600 C C . ASP A 1 77 ? 11.520 18.550 28.108 1.00 79.75 77 ASP A C 1
ATOM 602 O O . ASP A 1 77 ? 11.721 18.012 29.202 1.00 79.75 77 ASP A O 1
ATOM 606 N N . VAL A 1 78 ? 10.642 18.044 27.235 1.00 87.12 78 VAL A N 1
ATOM 607 C CA . VAL A 1 78 ? 9.837 16.855 27.532 1.00 87.12 78 VAL A CA 1
ATOM 608 C C . VAL A 1 78 ? 10.677 15.592 27.426 1.00 87.12 78 VAL A C 1
ATOM 610 O O . VAL A 1 78 ? 11.188 15.230 26.371 1.00 87.12 78 VAL A O 1
ATOM 613 N N . THR A 1 79 ? 10.767 14.883 28.547 1.00 88.69 79 THR A N 1
ATOM 614 C CA . THR A 1 79 ? 11.560 13.656 28.704 1.00 88.69 79 THR A CA 1
ATOM 615 C C . THR A 1 79 ? 10.723 12.388 28.537 1.00 88.69 79 THR A C 1
ATOM 617 O O . THR A 1 79 ? 11.219 11.353 28.093 1.00 88.69 79 THR A O 1
ATOM 620 N N . SER A 1 80 ? 9.442 12.430 28.916 1.00 92.31 80 SER A N 1
ATOM 621 C CA . SER A 1 80 ? 8.542 11.278 28.807 1.00 92.31 80 SER A CA 1
ATOM 622 C C . SER A 1 80 ? 7.070 11.672 28.810 1.00 92.31 80 SER A C 1
ATOM 624 O O . SER A 1 80 ? 6.693 12.687 29.394 1.00 92.31 80 SER A O 1
ATOM 626 N N . LEU A 1 81 ? 6.238 10.833 28.190 1.00 93.25 81 LEU A N 1
ATOM 627 C CA . LEU A 1 81 ? 4.777 10.877 28.272 1.00 93.25 81 LEU A CA 1
ATOM 628 C C . LEU A 1 81 ? 4.284 9.655 29.055 1.00 93.25 81 LEU A C 1
ATOM 630 O O . LEU A 1 81 ? 4.869 8.577 28.984 1.00 93.25 81 LEU A O 1
ATOM 634 N N . GLN A 1 82 ? 3.195 9.810 29.794 1.00 95.19 82 GLN A N 1
ATOM 635 C CA . GLN A 1 82 ? 2.598 8.752 30.602 1.00 95.19 82 GLN A CA 1
ATOM 636 C C . GLN A 1 82 ? 1.097 8.706 30.347 1.00 95.19 82 GLN A C 1
ATOM 638 O O . GLN A 1 82 ? 0.399 9.707 30.519 1.00 95.19 82 GLN A O 1
ATOM 643 N N . CYS A 1 83 ? 0.607 7.539 29.943 1.00 95.31 83 CYS A N 1
ATOM 644 C CA . CYS A 1 83 ? -0.810 7.276 29.742 1.00 95.31 83 CYS A CA 1
ATOM 645 C C . CYS A 1 83 ? -1.397 6.556 30.949 1.00 95.31 83 CYS A C 1
ATOM 647 O O . CYS A 1 83 ? -0.856 5.547 31.404 1.00 95.31 83 CYS A O 1
ATOM 649 N N . TRP A 1 84 ? -2.551 7.031 31.395 1.00 95.94 84 TRP A N 1
ATOM 650 C CA . TRP A 1 84 ? -3.314 6.436 32.475 1.00 95.94 84 TRP A CA 1
ATOM 651 C C . TRP A 1 84 ? -4.744 6.158 32.027 1.00 95.94 84 TRP A C 1
ATOM 653 O O . TRP A 1 84 ? -5.352 6.968 31.317 1.00 95.94 84 TRP A O 1
ATOM 663 N N . ALA A 1 85 ? -5.294 5.039 32.487 1.00 96.62 85 ALA A N 1
ATOM 664 C CA . ALA A 1 85 ? -6.660 4.626 32.210 1.00 96.62 85 ALA A CA 1
ATOM 665 C C . ALA A 1 85 ? -7.446 4.328 33.494 1.00 96.62 85 ALA A C 1
ATOM 667 O O . ALA A 1 85 ? -6.898 3.921 34.519 1.00 96.62 85 ALA A O 1
ATOM 668 N N . GLU A 1 86 ? -8.758 4.519 33.414 1.00 96.88 86 GLU A N 1
ATOM 669 C CA . GLU A 1 86 ? -9.719 4.246 34.479 1.00 96.88 86 GLU A CA 1
ATOM 670 C C . GLU A 1 86 ? -10.932 3.509 33.898 1.00 96.88 86 GLU A C 1
ATOM 672 O O . GLU A 1 86 ? -11.401 3.809 32.795 1.00 96.88 86 GLU A O 1
ATOM 677 N N . ASN A 1 87 ? -11.419 2.507 34.622 1.00 95.75 87 ASN A N 1
ATOM 678 C CA . ASN A 1 87 ? -12.696 1.857 34.349 1.00 95.75 87 ASN A CA 1
ATOM 679 C C . ASN A 1 87 ? -13.521 1.771 35.641 1.00 95.75 87 ASN A C 1
ATOM 681 O O . ASN A 1 87 ? -13.129 2.300 36.678 1.00 95.75 87 ASN A O 1
ATOM 685 N N . ASP A 1 88 ? -14.663 1.089 35.586 1.00 95.81 88 ASP A N 1
ATOM 686 C CA . ASP A 1 88 ? -15.581 0.988 36.729 1.00 95.81 88 ASP A CA 1
ATOM 687 C C . ASP A 1 88 ? -15.027 0.143 37.896 1.00 95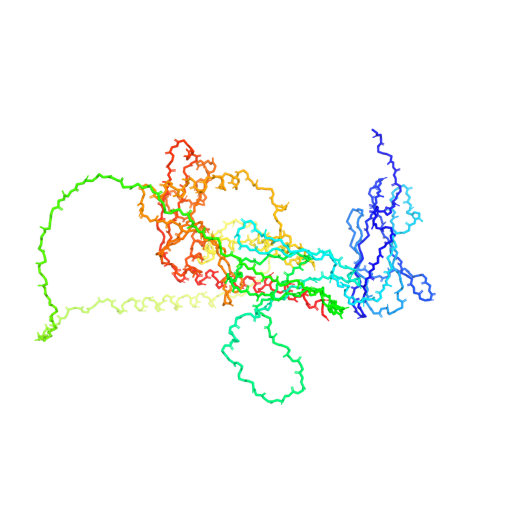.81 88 ASP A C 1
ATOM 689 O O . ASP A 1 88 ? -15.614 0.125 38.975 1.00 95.81 88 ASP A O 1
ATOM 693 N N . VAL A 1 89 ? -13.915 -0.570 37.687 1.00 95.56 89 VAL A N 1
ATOM 694 C CA . VAL A 1 89 ? -13.232 -1.374 38.714 1.00 95.56 89 VAL A CA 1
ATOM 695 C C . VAL A 1 89 ? -12.202 -0.532 39.449 1.00 95.56 89 VAL A C 1
ATOM 697 O O . VAL A 1 89 ? -12.088 -0.628 40.668 1.00 95.56 89 VAL A O 1
ATOM 700 N N . GLY A 1 90 ? -11.453 0.294 38.720 1.00 94.81 90 GLY A N 1
ATOM 701 C CA . GLY A 1 90 ? -10.403 1.100 39.314 1.00 94.81 90 GLY A CA 1
ATOM 702 C C . GLY A 1 90 ? -9.552 1.858 38.306 1.00 94.81 90 GLY A C 1
ATOM 703 O O . GLY A 1 90 ? -9.796 1.871 37.095 1.00 94.81 90 GLY A O 1
ATOM 704 N N . LYS A 1 91 ? -8.524 2.506 38.853 1.00 96.00 91 LYS A N 1
ATOM 705 C CA . LYS A 1 91 ? -7.495 3.213 38.096 1.00 96.00 91 LYS A CA 1
ATOM 706 C C . LYS A 1 91 ? -6.293 2.314 37.900 1.00 96.00 91 LYS A C 1
ATOM 708 O O . LYS A 1 91 ? -5.910 1.563 38.788 1.00 96.00 91 LYS A O 1
ATOM 713 N N . GLN A 1 92 ? -5.668 2.475 36.751 1.00 95.38 92 GLN A N 1
ATOM 714 C CA . GLN A 1 92 ? -4.421 1.817 36.423 1.00 95.38 92 GLN A CA 1
ATOM 715 C C . GLN A 1 92 ? -3.325 2.101 37.464 1.00 95.38 92 GLN A C 1
ATOM 717 O O . GLN A 1 92 ? -3.051 3.260 37.776 1.00 95.38 92 GLN A O 1
ATOM 722 N N . GLN A 1 93 ? -2.683 1.043 37.976 1.00 93.25 93 GLN A N 1
ATOM 723 C CA . GLN A 1 93 ? -1.634 1.146 39.003 1.00 93.25 93 GLN A CA 1
ATOM 724 C C . GLN A 1 93 ? -0.324 1.737 38.463 1.00 93.25 93 GLN A C 1
ATOM 726 O O . GLN A 1 93 ? 0.309 2.558 39.123 1.00 93.25 93 GLN A O 1
ATOM 731 N N . SER A 1 94 ? 0.083 1.324 37.260 1.00 95.12 94 SER A N 1
ATOM 732 C CA . SER A 1 94 ? 1.311 1.770 36.593 1.00 95.12 94 SER A CA 1
ATOM 733 C C . SER A 1 94 ? 0.993 2.288 35.190 1.00 95.12 94 SER A C 1
ATOM 735 O O . SER A 1 94 ? 0.346 1.554 34.436 1.00 95.12 94 SER A O 1
ATOM 737 N N . PRO A 1 95 ? 1.442 3.494 34.804 1.00 96.19 95 PRO A N 1
ATOM 738 C CA . PRO A 1 95 ? 1.098 4.081 33.515 1.00 96.19 95 PRO A CA 1
ATOM 739 C C . PRO A 1 95 ? 1.770 3.343 32.363 1.00 96.19 95 PRO A C 1
ATOM 741 O O . PRO A 1 95 ? 2.788 2.679 32.554 1.00 96.19 95 PRO A O 1
ATOM 744 N N . CYS A 1 96 ? 1.251 3.534 31.151 1.00 96.06 96 CYS A N 1
ATOM 745 C CA . CYS A 1 96 ? 2.016 3.182 29.954 1.00 96.06 96 CYS A CA 1
ATOM 746 C C . CYS A 1 96 ? 3.016 4.295 29.704 1.00 96.06 96 CYS A C 1
ATOM 748 O O . CYS A 1 96 ? 2.628 5.462 29.581 1.00 96.06 96 CYS A O 1
ATOM 750 N N . TYR A 1 97 ? 4.292 3.934 29.717 1.00 95.50 97 TYR A N 1
ATOM 751 C CA . TYR A 1 97 ? 5.390 4.877 29.784 1.00 95.50 97 TYR A CA 1
ATOM 752 C C . TYR A 1 97 ? 6.020 5.053 28.405 1.00 95.50 97 TYR A C 1
ATOM 754 O O . TYR A 1 97 ? 6.369 4.078 27.745 1.00 95.50 97 TYR A O 1
ATOM 762 N N . PHE A 1 98 ? 6.172 6.299 27.965 1.00 93.19 98 PHE A N 1
ATOM 763 C CA . PHE A 1 98 ? 6.754 6.639 26.672 1.00 93.19 98 PHE A CA 1
ATOM 764 C C . PHE A 1 98 ? 7.997 7.495 26.887 1.00 93.19 98 PHE A C 1
ATOM 766 O O . PHE A 1 98 ? 7.898 8.627 27.361 1.00 93.19 98 PHE A O 1
ATOM 773 N N . ARG A 1 99 ? 9.171 6.971 26.538 1.00 90.62 99 ARG A N 1
ATOM 774 C CA . ARG A 1 99 ? 10.450 7.687 26.603 1.00 90.62 99 ARG A CA 1
ATOM 775 C C . ARG A 1 99 ? 10.624 8.520 25.348 1.00 90.62 99 ARG A C 1
ATOM 777 O O . ARG A 1 99 ? 10.653 7.962 24.252 1.00 90.62 99 ARG A O 1
ATOM 784 N N . ILE A 1 100 ? 10.766 9.828 25.523 1.00 87.88 100 ILE A N 1
ATOM 785 C CA . ILE A 1 100 ? 11.042 10.745 24.422 1.00 87.88 100 ILE A CA 1
ATOM 786 C C . ILE A 1 100 ? 12.554 10.851 24.273 1.00 87.88 100 ILE A C 1
ATOM 788 O O . ILE A 1 100 ? 13.252 11.252 25.203 1.00 87.88 100 ILE A O 1
ATOM 792 N N . LEU A 1 101 ? 13.059 10.432 23.117 1.00 86.12 101 LEU A N 1
ATOM 793 C CA . LEU A 1 101 ? 14.481 10.440 22.797 1.00 86.12 101 LEU A CA 1
ATOM 794 C C . LEU A 1 101 ? 14.707 11.251 21.519 1.00 86.12 101 LEU A C 1
ATOM 796 O O . LEU A 1 101 ? 13.866 11.206 20.619 1.00 86.12 101 LEU A O 1
ATOM 800 N N . PRO A 1 102 ? 15.828 11.977 21.392 1.00 84.06 102 PRO A N 1
ATOM 801 C CA . PRO A 1 102 ? 16.214 12.551 20.113 1.00 84.06 102 PRO A CA 1
ATOM 802 C C . PRO A 1 102 ? 16.298 11.449 19.057 1.00 84.06 102 PRO A C 1
ATOM 804 O O . PRO A 1 102 ? 16.914 10.412 19.293 1.00 84.06 102 PRO A O 1
ATOM 807 N N . ALA A 1 103 ? 15.663 11.666 17.907 1.00 83.69 103 ALA A N 1
ATOM 808 C CA . ALA A 1 103 ? 15.785 10.738 16.797 1.00 83.69 103 ALA A CA 1
ATOM 809 C C . ALA A 1 103 ? 17.212 10.735 16.229 1.00 83.69 103 ALA A C 1
ATOM 811 O O . ALA A 1 103 ? 17.792 11.806 16.016 1.00 83.69 103 ALA A O 1
ATOM 812 N N . GLU A 1 104 ? 17.720 9.550 15.907 1.00 86.19 104 GLU A N 1
ATOM 813 C CA . GLU A 1 104 ? 19.027 9.320 15.280 1.00 86.19 104 GLU A CA 1
ATOM 814 C C . GLU A 1 104 ? 18.854 8.740 13.862 1.00 86.19 104 GLU A C 1
ATOM 816 O O . GLU A 1 104 ? 17.776 8.234 13.539 1.00 86.19 104 GLU A O 1
ATOM 821 N N . PRO A 1 105 ? 19.869 8.811 12.979 1.00 87.44 105 PRO A N 1
ATOM 822 C CA . PRO A 1 105 ? 19.887 8.010 11.755 1.00 87.44 105 PRO A CA 1
ATOM 823 C C . PRO A 1 105 ? 19.750 6.510 12.076 1.00 87.44 105 PRO A C 1
ATOM 825 O O . PRO A 1 105 ? 20.170 6.074 13.150 1.00 87.44 105 PRO A O 1
ATOM 828 N N . PRO A 1 106 ? 19.177 5.705 11.169 1.00 90.44 106 PRO A N 1
ATOM 829 C CA . PRO A 1 106 ? 18.959 4.293 11.434 1.00 90.44 106 PRO A CA 1
ATOM 830 C C . PRO A 1 106 ? 20.286 3.524 11.412 1.00 90.44 106 PRO A C 1
ATOM 832 O O . PRO A 1 106 ? 21.225 3.880 10.699 1.00 90.44 106 PRO A O 1
ATOM 835 N N . GLU A 1 107 ? 20.360 2.422 12.153 1.00 93.25 107 GLU A N 1
ATOM 836 C CA . GLU A 1 107 ? 21.476 1.485 12.050 1.00 93.25 107 GLU A CA 1
ATOM 837 C C . GLU A 1 107 ? 21.440 0.728 10.720 1.00 93.25 107 GLU A C 1
ATOM 839 O O . GLU A 1 107 ? 20.380 0.373 10.193 1.00 93.25 107 GLU A O 1
ATOM 844 N N . SER A 1 108 ? 22.623 0.382 10.216 1.00 95.06 108 SER A N 1
ATOM 845 C CA . SER A 1 108 ? 22.747 -0.407 8.996 1.00 95.06 108 SER A CA 1
ATOM 846 C C . SER A 1 108 ? 22.089 -1.783 9.151 1.00 95.06 108 SER A C 1
ATOM 848 O O . SER A 1 108 ? 22.232 -2.423 10.204 1.00 95.06 108 SER A O 1
ATOM 850 N N . PRO A 1 109 ? 21.393 -2.284 8.111 1.00 94.50 109 PRO A N 1
ATOM 851 C CA . PRO A 1 109 ? 20.837 -3.631 8.123 1.00 94.50 109 PRO A CA 1
ATOM 852 C C . PRO A 1 109 ? 21.905 -4.696 8.396 1.00 94.50 109 PRO A C 1
ATOM 854 O O . PRO A 1 109 ? 23.076 -4.549 8.054 1.00 94.50 109 PRO A O 1
ATOM 857 N N . LYS A 1 110 ? 21.502 -5.803 9.014 1.00 92.56 110 LYS A N 1
ATOM 858 C CA . LYS A 1 110 ? 22.401 -6.880 9.450 1.00 92.56 110 LYS A CA 1
ATOM 859 C C . LYS A 1 110 ? 22.065 -8.175 8.717 1.00 92.56 110 LYS A C 1
ATOM 861 O O . LYS A 1 110 ? 20.936 -8.372 8.283 1.00 92.56 110 LYS A O 1
ATOM 866 N N . ALA A 1 111 ? 23.043 -9.073 8.595 1.00 91.75 111 ALA A N 1
ATOM 867 C CA . ALA A 1 111 ? 22.855 -10.421 8.043 1.00 91.75 111 ALA A CA 1
ATOM 868 C C . ALA A 1 111 ? 22.124 -10.459 6.680 1.00 91.75 111 ALA A C 1
ATOM 870 O O . ALA A 1 111 ? 21.164 -11.208 6.498 1.00 91.75 111 ALA A O 1
ATOM 871 N N . CYS A 1 112 ? 22.570 -9.638 5.726 1.00 91.12 112 CYS A N 1
ATOM 872 C CA . CYS A 1 112 ? 22.038 -9.657 4.366 1.00 91.12 112 CYS A CA 1
ATOM 873 C C . CYS A 1 112 ? 22.384 -10.964 3.637 1.00 91.12 112 CYS A C 1
ATOM 875 O O . CYS A 1 112 ? 23.541 -11.380 3.591 1.00 91.12 112 CYS A O 1
ATOM 877 N N . LEU A 1 113 ? 21.377 -11.588 3.031 1.00 89.50 113 LEU A N 1
ATOM 878 C CA . LEU A 1 113 ? 21.464 -12.823 2.261 1.00 89.50 113 LEU A CA 1
ATOM 879 C C . LEU A 1 113 ? 20.971 -12.590 0.835 1.00 89.50 113 LEU A C 1
ATOM 881 O O . LEU A 1 113 ? 19.973 -11.904 0.618 1.00 89.50 113 LEU A O 1
ATOM 885 N N . ILE A 1 114 ? 21.640 -13.229 -0.122 1.00 89.12 114 ILE A N 1
ATOM 886 C CA . ILE A 1 114 ? 21.277 -13.212 -1.539 1.00 89.12 114 ILE A CA 1
ATOM 887 C C . ILE A 1 114 ? 20.780 -14.603 -1.929 1.00 89.12 114 ILE A C 1
ATOM 889 O O . ILE A 1 114 ? 21.446 -15.605 -1.663 1.00 89.12 114 ILE A O 1
ATOM 893 N N . ARG A 1 115 ? 19.604 -14.683 -2.553 1.00 83.94 115 ARG A N 1
ATOM 894 C CA . ARG A 1 115 ? 18.977 -15.937 -2.986 1.00 83.94 115 ARG A CA 1
ATOM 895 C C . ARG A 1 115 ? 18.548 -15.841 -4.442 1.00 83.94 115 ARG A C 1
ATOM 897 O O . ARG A 1 115 ? 17.973 -14.843 -4.858 1.00 83.94 115 ARG A O 1
ATOM 904 N N . ASN A 1 116 ? 18.746 -16.910 -5.204 1.00 77.69 116 ASN A N 1
ATOM 905 C CA . ASN A 1 116 ? 18.172 -17.003 -6.544 1.00 77.69 116 ASN A CA 1
ATOM 906 C C . ASN A 1 116 ? 16.656 -17.216 -6.435 1.00 77.69 116 ASN A C 1
ATOM 908 O O . ASN A 1 116 ? 16.193 -18.146 -5.771 1.00 77.69 116 ASN A O 1
ATOM 912 N N . ALA A 1 117 ? 15.882 -16.350 -7.080 1.00 66.62 117 ALA A N 1
ATOM 913 C CA . ALA A 1 117 ? 14.429 -16.418 -7.105 1.00 66.62 117 ALA A CA 1
ATOM 914 C C . ALA A 1 117 ? 13.943 -17.424 -8.162 1.00 66.62 117 ALA A C 1
ATOM 916 O O . ALA A 1 117 ? 14.499 -17.524 -9.255 1.00 66.62 117 ALA A O 1
ATOM 917 N N . SER A 1 118 ? 12.841 -18.122 -7.870 1.00 53.59 118 SER A N 1
ATOM 918 C CA . SER A 1 118 ? 12.304 -19.252 -8.653 1.00 53.59 118 SER A CA 1
ATOM 919 C C . SER A 1 118 ? 11.822 -18.923 -10.078 1.00 53.59 118 SER A C 1
ATOM 921 O O . SER A 1 118 ? 11.298 -19.802 -10.752 1.00 53.59 118 SER A O 1
ATOM 923 N N . ARG A 1 119 ? 11.918 -17.664 -10.524 1.00 57.59 119 ARG A N 1
ATOM 924 C CA . ARG A 1 119 ? 11.445 -17.180 -11.836 1.00 57.59 119 ARG A CA 1
ATOM 925 C C . ARG A 1 119 ? 12.511 -16.389 -12.611 1.00 57.59 119 ARG A C 1
ATOM 927 O O . ARG A 1 119 ? 12.153 -15.548 -13.424 1.00 57.59 119 ARG A O 1
ATOM 934 N N . GLY A 1 120 ? 13.795 -16.633 -12.342 1.00 59.91 120 GLY A N 1
ATOM 935 C CA . GLY A 1 120 ? 14.896 -15.951 -13.032 1.00 59.91 120 GLY A CA 1
ATOM 936 C C . GLY A 1 120 ? 15.147 -14.543 -12.491 1.00 59.91 120 GLY A C 1
ATOM 937 O O . GLY A 1 120 ? 14.910 -13.554 -13.170 1.00 59.91 120 GLY A O 1
ATOM 938 N N . GLY A 1 121 ? 15.618 -14.456 -11.248 1.00 73.38 121 GLY A N 1
ATOM 939 C CA . GLY A 1 121 ? 15.947 -13.193 -10.589 1.00 73.38 121 GLY A CA 1
ATOM 940 C C . GLY A 1 121 ? 16.711 -13.417 -9.289 1.00 73.38 121 GLY A C 1
ATOM 941 O O . GLY A 1 121 ? 17.003 -14.556 -8.924 1.00 73.38 121 GLY A O 1
ATOM 942 N N . VAL A 1 122 ? 17.012 -12.336 -8.578 1.00 80.75 122 VAL A N 1
ATOM 943 C CA . VAL A 1 122 ? 17.771 -12.357 -7.323 1.00 80.75 122 VAL A CA 1
ATOM 944 C C . VAL A 1 122 ? 16.964 -11.676 -6.226 1.00 80.75 122 VAL A C 1
ATOM 946 O O . VAL A 1 122 ? 16.424 -10.591 -6.417 1.00 80.75 122 VAL A O 1
ATOM 949 N N . GLU A 1 123 ? 16.856 -12.327 -5.079 1.00 85.94 123 GLU A N 1
ATOM 950 C CA . GLU A 1 123 ? 16.223 -11.804 -3.877 1.00 85.94 123 GLU A CA 1
ATOM 951 C C . GLU A 1 123 ? 17.305 -11.458 -2.852 1.00 85.94 123 GLU A C 1
ATOM 953 O O . GLU A 1 123 ? 18.148 -12.293 -2.527 1.00 85.94 123 GLU A O 1
ATOM 958 N N . VAL A 1 124 ? 17.281 -10.226 -2.354 1.00 87.12 124 VAL A N 1
ATOM 959 C CA . VAL A 1 124 ? 18.141 -9.751 -1.268 1.00 87.12 124 VAL A CA 1
ATOM 960 C C . VAL A 1 124 ? 17.273 -9.600 -0.029 1.00 87.12 124 VAL A C 1
ATOM 962 O O . VAL A 1 124 ? 16.263 -8.905 -0.076 1.00 87.12 124 VAL A O 1
ATOM 965 N N . SER A 1 125 ? 17.658 -10.229 1.075 1.00 90.75 125 SER A N 1
ATOM 966 C CA . SER A 1 125 ? 16.946 -10.139 2.352 1.00 90.75 125 SER A CA 1
ATOM 967 C C . SER A 1 125 ? 17.928 -9.845 3.475 1.00 90.75 125 SER A C 1
ATOM 969 O O . SER A 1 125 ? 18.873 -10.604 3.652 1.00 90.75 125 SER A O 1
ATOM 971 N N . CYS A 1 126 ? 17.680 -8.816 4.277 1.00 88.31 126 CYS A N 1
ATOM 972 C CA . CYS A 1 126 ? 18.459 -8.511 5.478 1.00 88.31 126 CYS A CA 1
ATOM 973 C C . CYS A 1 126 ? 17.574 -8.498 6.731 1.00 88.31 126 CYS A C 1
ATOM 975 O O . CYS A 1 126 ? 16.357 -8.663 6.667 1.00 88.31 126 CYS A O 1
ATOM 977 N N . ILE A 1 127 ? 18.200 -8.294 7.884 1.00 90.62 127 ILE A N 1
ATOM 978 C CA . ILE A 1 127 ? 17.555 -8.018 9.164 1.00 90.62 127 ILE A CA 1
ATOM 979 C C . ILE A 1 127 ? 17.643 -6.510 9.404 1.00 90.62 127 ILE A C 1
ATOM 981 O O . ILE A 1 127 ? 18.718 -5.926 9.284 1.00 90.62 127 ILE A O 1
ATOM 985 N N . ALA A 1 128 ? 16.518 -5.879 9.725 1.00 84.31 128 ALA A N 1
ATOM 986 C CA . ALA A 1 128 ? 16.468 -4.454 10.031 1.00 84.31 128 ALA A CA 1
ATOM 987 C C . ALA A 1 128 ? 17.343 -4.109 11.251 1.00 84.31 128 ALA A C 1
ATOM 989 O O . ALA A 1 128 ? 17.333 -4.834 12.249 1.00 84.31 128 ALA A O 1
ATOM 990 N N . GLY A 1 129 ? 18.092 -3.008 11.154 1.00 86.56 129 GLY A N 1
ATOM 991 C CA . GLY A 1 129 ? 18.773 -2.393 12.291 1.00 86.56 129 GLY A CA 1
ATOM 992 C C . GLY A 1 129 ? 17.796 -1.627 13.188 1.00 86.56 129 GLY A C 1
ATOM 993 O O . GLY A 1 129 ? 16.593 -1.575 12.913 1.00 86.56 129 GLY A O 1
ATOM 994 N N . ASN A 1 130 ? 18.315 -1.041 14.268 1.00 84.06 130 ASN A N 1
ATOM 995 C CA . ASN A 1 130 ? 17.556 -0.086 15.071 1.00 84.06 130 ASN A CA 1
ATOM 996 C C . ASN A 1 130 ? 17.179 1.132 14.214 1.00 84.06 130 ASN A C 1
ATOM 998 O O . ASN A 1 130 ? 18.013 1.646 13.479 1.00 84.06 130 ASN A O 1
ATOM 1002 N N . ASP A 1 131 ? 15.939 1.591 14.306 1.00 77.62 131 ASP A N 1
ATOM 1003 C CA . ASP A 1 131 ? 15.375 2.612 13.417 1.00 77.62 131 ASP A CA 1
ATOM 1004 C C . ASP A 1 131 ? 15.722 4.056 13.816 1.00 77.62 131 ASP A C 1
ATOM 1006 O O . ASP A 1 131 ? 15.346 5.012 13.135 1.00 77.62 131 ASP A O 1
ATOM 1010 N N . GLY A 1 132 ? 16.452 4.218 14.923 1.00 79.62 132 GLY A N 1
ATOM 1011 C CA . GLY A 1 132 ? 16.797 5.523 15.483 1.00 79.62 132 GLY A CA 1
ATOM 1012 C C . GLY A 1 132 ? 15.595 6.238 16.109 1.00 79.62 132 GLY A C 1
ATOM 1013 O O . GLY A 1 132 ? 15.656 7.439 16.361 1.00 79.62 132 GLY A O 1
ATOM 1014 N N . GLY A 1 133 ? 14.497 5.515 16.360 1.00 68.12 133 GLY A N 1
ATOM 1015 C CA . GLY A 1 133 ? 13.265 6.026 16.955 1.00 68.12 133 GLY A CA 1
ATOM 1016 C C . GLY A 1 133 ? 12.288 6.666 15.966 1.00 68.12 133 GLY A C 1
ATOM 1017 O O . GLY A 1 133 ? 11.255 7.176 16.398 1.00 68.12 133 GLY A O 1
ATOM 1018 N N . LEU A 1 134 ? 12.582 6.641 14.665 1.00 66.75 134 LEU A N 1
ATOM 1019 C CA . LEU A 1 134 ? 11.686 7.097 13.600 1.00 66.75 134 LEU A CA 1
ATOM 1020 C C . LEU A 1 134 ? 11.385 5.959 12.636 1.00 66.75 134 LEU A C 1
ATOM 1022 O O . LEU A 1 134 ? 12.146 5.004 12.539 1.00 66.75 134 LEU A O 1
ATOM 1026 N N . HIS A 1 135 ? 10.308 6.092 11.863 1.00 72.62 135 HIS A N 1
ATOM 1027 C CA . HIS A 1 135 ? 10.050 5.159 10.774 1.00 72.62 135 HIS A CA 1
ATOM 1028 C C . HIS A 1 135 ? 11.243 5.136 9.803 1.00 72.62 135 HIS A C 1
ATOM 1030 O O . HIS A 1 135 ? 11.614 6.170 9.240 1.00 72.62 135 HIS A O 1
ATOM 1036 N N . GLN A 1 136 ? 11.845 3.958 9.636 1.00 69.31 136 GLN A N 1
ATOM 1037 C CA . GLN A 1 136 ? 12.931 3.713 8.692 1.00 69.31 136 GLN A CA 1
ATOM 1038 C C . GLN A 1 136 ? 12.408 2.975 7.460 1.00 69.31 136 GLN A C 1
ATOM 1040 O O . GLN A 1 136 ? 11.596 2.056 7.565 1.00 69.31 136 GLN A O 1
ATOM 1045 N N . SER A 1 137 ? 12.943 3.342 6.306 1.00 71.81 137 SER A N 1
ATOM 1046 C CA . SER A 1 137 ? 12.788 2.633 5.039 1.00 71.81 137 SER A CA 1
ATOM 1047 C C . SER A 1 137 ? 14.140 2.066 4.610 1.00 71.81 137 SER A C 1
ATOM 1049 O O . SER A 1 137 ? 15.180 2.407 5.172 1.00 71.81 137 SER A O 1
ATOM 1051 N N . PHE A 1 138 ? 14.147 1.157 3.642 1.00 81.44 138 PHE A N 1
ATOM 1052 C CA . PHE A 1 138 ? 15.352 0.480 3.183 1.00 81.44 138 PHE A CA 1
ATOM 1053 C C . PHE A 1 138 ? 15.539 0.692 1.691 1.00 81.44 138 PHE A C 1
ATOM 1055 O O . PHE A 1 138 ? 14.601 0.591 0.897 1.00 81.44 138 PHE A O 1
ATOM 1062 N N . VAL A 1 139 ? 16.785 0.930 1.306 1.00 81.25 139 VAL A N 1
ATOM 1063 C CA . VAL A 1 139 ? 17.173 1.188 -0.072 1.00 81.25 139 VAL A CA 1
ATOM 1064 C C . VAL A 1 139 ? 18.190 0.150 -0.507 1.00 81.25 139 VAL A C 1
ATOM 1066 O O . VAL A 1 139 ? 19.171 -0.096 0.192 1.00 81.25 139 VAL A O 1
ATOM 1069 N N . LEU A 1 140 ? 17.962 -0.434 -1.679 1.00 84.50 140 LEU A N 1
ATOM 1070 C CA . LEU A 1 140 ? 18.930 -1.235 -2.413 1.00 84.50 140 LEU A CA 1
ATOM 1071 C C . LEU A 1 140 ? 19.351 -0.461 -3.664 1.00 84.50 140 LEU A C 1
ATOM 1073 O O . LEU A 1 140 ? 18.529 -0.199 -4.546 1.00 84.50 140 LEU A O 1
ATOM 1077 N N . GLU A 1 141 ? 20.632 -0.137 -3.763 1.00 86.62 141 GLU A N 1
ATOM 1078 C CA . GLU A 1 141 ? 21.240 0.435 -4.964 1.00 86.62 141 GLU A CA 1
ATOM 1079 C C . GLU A 1 141 ? 22.091 -0.629 -5.655 1.00 86.62 141 GLU A C 1
ATOM 1081 O O . GLU A 1 141 ? 22.832 -1.361 -5.001 1.00 86.62 141 GLU A O 1
ATOM 1086 N N . VAL A 1 142 ? 21.951 -0.754 -6.974 1.00 84.69 142 VAL A N 1
ATOM 1087 C CA . VAL A 1 142 ? 22.623 -1.775 -7.785 1.00 84.69 142 VAL A CA 1
ATOM 1088 C C . VAL A 1 142 ? 23.316 -1.106 -8.962 1.00 84.69 142 VAL A C 1
ATOM 1090 O O . VAL A 1 142 ? 22.666 -0.440 -9.769 1.00 84.69 142 VAL A O 1
ATOM 1093 N N . ASN A 1 143 ? 24.616 -1.346 -9.095 1.00 83.88 143 ASN A N 1
ATOM 1094 C CA . ASN A 1 143 ? 25.477 -0.805 -10.139 1.00 83.88 143 ASN A CA 1
ATOM 1095 C C . ASN A 1 143 ? 25.964 -1.931 -11.045 1.00 83.88 143 ASN A C 1
ATOM 1097 O O . ASN A 1 143 ? 26.444 -2.957 -10.568 1.00 83.88 143 ASN A O 1
ATOM 1101 N N . ASP A 1 144 ? 25.820 -1.749 -12.355 1.00 81.50 144 ASP A N 1
ATOM 1102 C CA . ASP A 1 144 ? 26.368 -2.655 -13.364 1.00 81.50 144 ASP A CA 1
ATOM 1103 C C . ASP A 1 144 ? 27.849 -2.340 -13.577 1.00 81.50 144 ASP A C 1
ATOM 1105 O O . ASP A 1 144 ? 28.184 -1.294 -14.130 1.00 81.50 144 ASP A O 1
ATOM 1109 N N . ILE A 1 145 ? 28.733 -3.228 -13.126 1.00 80.25 145 ILE A N 1
ATOM 1110 C CA . ILE A 1 145 ? 30.182 -3.012 -13.222 1.00 80.25 145 ILE A CA 1
ATOM 1111 C C . ILE A 1 145 ? 30.782 -3.584 -14.514 1.00 80.25 145 ILE A C 1
ATOM 1113 O O . ILE A 1 145 ? 31.923 -3.279 -14.849 1.00 80.25 145 ILE A O 1
ATOM 1117 N N . SER A 1 146 ? 30.033 -4.407 -15.259 1.00 70.62 146 SER A N 1
ATOM 1118 C CA . SER A 1 146 ? 30.497 -5.033 -16.510 1.00 70.62 146 SER A CA 1
ATOM 1119 C C . SER A 1 146 ? 29.928 -4.387 -17.778 1.00 70.62 146 SER A C 1
ATOM 1121 O O . SER A 1 146 ? 30.306 -4.760 -18.890 1.00 70.62 146 SER A O 1
ATOM 1123 N N . GLY A 1 147 ? 28.965 -3.473 -17.653 1.00 61.94 147 GLY A N 1
ATOM 1124 C CA . GLY A 1 147 ? 28.351 -2.782 -18.782 1.00 61.94 147 GLY A CA 1
ATOM 1125 C C . GLY A 1 147 ? 29.242 -1.678 -19.372 1.00 61.94 147 GLY A C 1
ATOM 1126 O O . GLY A 1 147 ? 30.009 -1.056 -18.644 1.00 61.94 147 GLY A O 1
ATOM 1127 N N . PRO A 1 148 ? 29.132 -1.370 -20.682 1.00 54.22 148 PRO A N 1
ATOM 1128 C CA . PRO A 1 148 ? 29.692 -0.128 -21.204 1.00 54.22 148 PRO A CA 1
ATOM 1129 C C . PRO A 1 148 ? 29.040 1.054 -20.476 1.00 54.22 148 PRO A C 1
ATOM 1131 O O . PRO A 1 148 ? 27.814 1.062 -20.311 1.00 54.22 148 PRO A O 1
ATOM 1134 N N . ALA A 1 149 ? 29.857 2.026 -20.050 1.00 49.78 149 ALA A N 1
ATOM 1135 C CA . ALA A 1 149 ? 29.387 3.257 -19.422 1.00 49.78 149 ALA A CA 1
ATOM 1136 C C . ALA A 1 149 ? 28.241 3.868 -20.253 1.00 49.78 149 ALA A C 1
ATOM 1138 O O . ALA A 1 149 ? 28.293 3.814 -21.491 1.00 49.78 149 ALA A O 1
ATOM 1139 N N . PRO A 1 150 ? 27.185 4.405 -19.616 1.00 47.47 150 PRO A N 1
ATOM 1140 C CA . PRO A 1 150 ? 26.070 4.996 -20.341 1.00 47.47 150 PRO A CA 1
ATOM 1141 C C . PRO A 1 150 ? 26.590 6.037 -21.350 1.00 47.47 150 PRO A C 1
ATOM 1143 O O . PRO A 1 150 ? 27.403 6.891 -20.984 1.00 47.47 150 PRO A O 1
ATOM 1146 N N . PRO A 1 151 ? 26.166 5.985 -22.628 1.00 40.00 151 PRO A N 1
ATOM 1147 C CA . PRO A 1 151 ? 26.603 6.958 -23.618 1.00 40.00 151 PRO A CA 1
ATOM 1148 C C . PRO A 1 151 ? 26.004 8.319 -23.250 1.00 40.00 151 PRO A C 1
ATOM 1150 O O . PRO A 1 151 ? 24.813 8.548 -23.448 1.00 40.00 151 PRO A O 1
ATOM 1153 N N . GLY A 1 152 ? 26.819 9.207 -22.673 1.00 43.44 152 GLY A N 1
ATOM 1154 C CA . GLY A 1 152 ? 26.368 10.549 -22.294 1.00 43.44 152 GLY A CA 1
ATOM 1155 C C . GLY A 1 152 ? 27.233 11.333 -21.308 1.00 43.44 152 GLY A C 1
ATOM 1156 O O . GLY A 1 152 ? 27.057 12.543 -21.236 1.00 43.44 152 GLY A O 1
ATOM 1157 N N . ILE A 1 153 ? 28.182 10.721 -20.594 1.00 42.94 153 ILE A N 1
ATOM 1158 C CA . ILE A 1 153 ? 29.070 11.465 -19.683 1.00 42.94 153 ILE A CA 1
ATOM 1159 C C . ILE A 1 153 ? 30.489 11.400 -20.240 1.00 42.94 153 ILE A C 1
ATOM 1161 O O . ILE A 1 153 ? 31.262 10.490 -19.952 1.00 42.94 153 ILE A O 1
ATOM 1165 N N . GLN A 1 154 ? 30.822 12.361 -21.103 1.00 37.25 154 GLN A N 1
ATOM 1166 C CA . GLN A 1 154 ? 32.225 12.668 -21.344 1.00 37.25 154 GLN A CA 1
ATOM 1167 C C . GLN A 1 154 ? 32.784 13.240 -20.046 1.00 37.25 154 GLN A C 1
ATOM 1169 O O . GLN A 1 154 ? 32.241 14.192 -19.494 1.00 37.25 154 GLN A O 1
ATOM 1174 N N . SER A 1 155 ? 33.857 12.618 -19.572 1.00 48.59 155 SER A N 1
ATOM 1175 C CA . SER A 1 155 ? 34.654 13.039 -18.431 1.00 48.59 155 SER A CA 1
ATOM 1176 C C . SER A 1 155 ? 35.206 14.450 -18.671 1.00 48.59 155 SER A C 1
ATOM 1178 O O . SER A 1 155 ? 36.317 14.616 -19.170 1.00 48.59 155 SER A O 1
ATOM 1180 N N . SER A 1 156 ? 34.430 15.484 -18.347 1.00 32.72 156 SER A N 1
ATOM 1181 C CA . SER A 1 156 ? 34.916 16.857 -18.259 1.00 32.72 156 SER A CA 1
ATOM 1182 C C . SER A 1 156 ? 35.460 17.082 -16.852 1.00 32.72 156 SER A C 1
ATOM 1184 O O . SER A 1 156 ? 34.714 17.299 -15.904 1.00 32.72 156 SER A O 1
ATOM 1186 N N . THR A 1 157 ? 36.776 16.929 -16.748 1.00 39.44 157 THR A N 1
ATOM 1187 C CA . THR A 1 157 ? 37.699 17.658 -15.868 1.00 39.44 157 THR A CA 1
ATOM 1188 C C . THR A 1 157 ? 37.085 18.530 -14.760 1.00 39.44 157 THR A C 1
ATOM 1190 O O . THR A 1 157 ? 36.440 19.530 -15.059 1.00 39.44 157 THR A O 1
ATOM 1193 N N . LEU A 1 158 ? 37.460 18.211 -13.511 1.00 42.88 158 LEU A N 1
ATOM 1194 C CA . LEU A 1 158 ? 37.514 19.099 -12.338 1.00 42.88 158 LEU A CA 1
ATOM 1195 C C . LEU A 1 158 ? 36.226 19.874 -12.018 1.00 42.88 158 LEU A C 1
ATOM 1197 O O . LEU A 1 158 ? 36.052 20.995 -12.476 1.00 42.88 158 LEU A O 1
ATOM 1201 N N . ASN A 1 159 ? 35.408 19.329 -11.114 1.00 36.25 159 ASN A N 1
ATOM 1202 C CA . ASN A 1 159 ? 34.759 20.133 -10.081 1.00 36.25 159 ASN A CA 1
ATOM 1203 C C . ASN A 1 159 ? 34.560 19.307 -8.805 1.00 36.25 159 ASN A C 1
ATOM 1205 O O . ASN A 1 159 ? 34.078 18.178 -8.820 1.00 36.25 159 ASN A O 1
ATOM 1209 N N . ASP A 1 160 ? 35.002 19.913 -7.713 1.00 40.34 160 ASP A N 1
ATOM 1210 C CA . ASP A 1 160 ? 34.930 19.470 -6.332 1.00 40.34 160 ASP A CA 1
ATOM 1211 C C . ASP A 1 160 ? 33.490 19.641 -5.827 1.00 40.34 160 ASP A C 1
ATOM 1213 O O . ASP A 1 160 ? 33.108 20.720 -5.384 1.00 40.34 160 ASP A O 1
ATOM 1217 N N . GLN A 1 161 ? 32.658 18.614 -6.018 1.00 36.78 161 GLN A N 1
ATOM 1218 C CA . GLN A 1 161 ? 31.404 18.353 -5.298 1.00 36.78 161 GLN A CA 1
ATOM 1219 C C . GLN A 1 161 ? 30.912 16.969 -5.734 1.00 36.78 161 GLN A C 1
ATOM 1221 O O . GLN A 1 161 ? 30.480 16.774 -6.867 1.00 36.78 161 GLN A O 1
ATOM 1226 N N . GLY A 1 162 ? 31.070 15.981 -4.852 1.00 34.84 162 GLY A N 1
ATOM 1227 C CA . GLY A 1 162 ? 30.791 14.576 -5.134 1.00 34.84 162 GLY A CA 1
ATOM 1228 C C . GLY A 1 162 ? 29.313 14.290 -5.395 1.00 34.84 162 GLY A C 1
ATOM 1229 O O . GLY A 1 162 ? 28.586 13.913 -4.482 1.00 34.84 162 GLY A O 1
ATOM 1230 N N . GLU A 1 163 ? 28.888 14.391 -6.650 1.00 36.44 163 GLU A N 1
ATOM 1231 C CA . GLU A 1 163 ? 27.732 13.654 -7.155 1.00 36.44 163 GLU A CA 1
ATOM 1232 C C . GLU A 1 163 ? 28.244 12.337 -7.746 1.00 36.44 163 GLU A C 1
ATOM 1234 O O . GLU A 1 163 ? 28.757 12.282 -8.862 1.00 36.44 163 GLU A O 1
ATOM 1239 N N . GLY A 1 164 ? 28.186 11.273 -6.940 1.00 41.88 164 GLY A N 1
ATOM 1240 C CA . GLY A 1 164 ? 28.522 9.924 -7.388 1.00 41.88 164 GLY A CA 1
ATOM 1241 C C . GLY A 1 164 ? 27.635 9.484 -8.555 1.00 41.88 164 GLY A C 1
ATOM 1242 O O . GLY A 1 164 ? 26.484 9.908 -8.672 1.00 41.88 164 GLY A O 1
ATOM 1243 N N . GLU A 1 165 ? 28.181 8.629 -9.419 1.00 46.59 165 GLU A N 1
ATOM 1244 C CA . GLU A 1 165 ? 27.462 8.012 -10.536 1.00 46.59 165 GLU A CA 1
ATOM 1245 C C . GLU A 1 165 ? 26.086 7.490 -10.086 1.00 46.59 165 GLU A C 1
ATOM 1247 O O . GLU A 1 165 ? 25.969 6.768 -9.094 1.00 46.59 165 GLU A O 1
ATOM 1252 N N . SER A 1 166 ? 25.023 7.869 -10.804 1.00 39.59 166 SER A N 1
ATOM 1253 C CA . SER A 1 166 ? 23.667 7.411 -10.484 1.00 39.59 166 SER A CA 1
ATOM 1254 C C . SER A 1 166 ? 23.571 5.887 -10.621 1.00 39.59 166 SER A C 1
ATOM 1256 O O . SER A 1 166 ? 24.013 5.347 -11.641 1.00 39.59 166 SER A O 1
ATOM 1258 N N . PRO A 1 167 ? 22.971 5.179 -9.647 1.00 55.84 167 PRO A N 1
ATOM 1259 C CA . PRO A 1 167 ? 22.964 3.729 -9.667 1.00 55.84 167 PRO A CA 1
ATOM 1260 C C . PRO A 1 167 ? 22.133 3.185 -10.828 1.00 55.84 167 PRO A C 1
ATOM 1262 O O . PRO A 1 167 ? 21.109 3.761 -11.202 1.00 55.84 167 PRO A O 1
ATOM 1265 N N . SER A 1 168 ? 22.548 2.044 -11.389 1.00 59.97 168 SER A N 1
ATOM 1266 C CA . SER A 1 168 ? 21.825 1.403 -12.503 1.00 59.97 168 SER A CA 1
ATOM 1267 C C . SER A 1 168 ? 20.395 1.019 -12.107 1.00 59.97 168 SER A C 1
ATOM 1269 O O . SER A 1 168 ? 19.494 1.052 -12.945 1.00 59.97 168 SER A O 1
ATOM 1271 N N . TYR A 1 169 ? 20.180 0.695 -10.827 1.00 66.12 169 TYR A N 1
ATOM 1272 C CA . TYR A 1 169 ? 18.865 0.498 -10.224 1.00 66.12 169 TYR A CA 1
ATOM 1273 C C . TYR A 1 169 ? 18.848 1.016 -8.781 1.00 66.12 169 TYR A C 1
ATOM 1275 O O . TYR A 1 169 ? 19.774 0.749 -8.019 1.00 66.12 169 TYR A O 1
ATOM 1283 N N . ARG A 1 170 ? 17.760 1.686 -8.383 1.00 74.44 170 ARG A N 1
ATOM 1284 C CA . ARG A 1 170 ? 17.456 2.038 -6.987 1.00 74.44 170 ARG A CA 1
ATOM 1285 C C . ARG A 1 170 ? 16.088 1.471 -6.626 1.00 74.44 170 ARG A C 1
ATOM 1287 O O . ARG A 1 170 ? 15.097 1.794 -7.280 1.00 74.44 170 ARG A O 1
ATOM 1294 N N . VAL A 1 171 ? 16.038 0.614 -5.613 1.00 69.44 171 VAL A N 1
ATOM 1295 C CA . VAL A 1 171 ? 14.821 -0.064 -5.154 1.00 69.44 171 VAL A CA 1
ATOM 1296 C C . VAL A 1 171 ? 14.562 0.325 -3.704 1.00 69.44 171 VAL A C 1
ATOM 1298 O O . VAL A 1 171 ? 15.457 0.227 -2.873 1.00 69.44 171 VAL A O 1
ATOM 1301 N N . LEU A 1 172 ? 13.342 0.769 -3.418 1.00 71.56 172 LEU A N 1
ATOM 1302 C CA . LEU A 1 172 ? 12.876 1.161 -2.088 1.00 71.56 172 LEU A CA 1
ATOM 1303 C C . LEU A 1 172 ? 11.975 0.069 -1.504 1.00 71.56 172 LEU A C 1
ATOM 1305 O O . LEU A 1 172 ? 11.238 -0.575 -2.255 1.00 71.56 172 LEU A O 1
ATOM 1309 N N . GLY A 1 173 ? 12.005 -0.110 -0.186 1.00 60.25 173 GLY A N 1
ATOM 1310 C CA . GLY A 1 173 ? 11.077 -0.983 0.529 1.00 60.25 173 GLY A CA 1
ATOM 1311 C C . GLY A 1 173 ? 10.955 -0.631 2.010 1.00 60.25 173 GLY A C 1
ATOM 1312 O O . GLY A 1 173 ? 11.914 -0.174 2.624 1.00 60.25 173 GLY A O 1
ATOM 1313 N N . ASP A 1 174 ? 9.795 -0.908 2.604 1.00 63.66 174 ASP A N 1
ATOM 1314 C CA . ASP A 1 174 ? 9.543 -0.677 4.040 1.00 63.66 174 ASP A CA 1
ATOM 1315 C C . ASP A 1 174 ? 10.179 -1.768 4.917 1.00 63.66 174 ASP A C 1
ATOM 1317 O O . ASP A 1 174 ? 1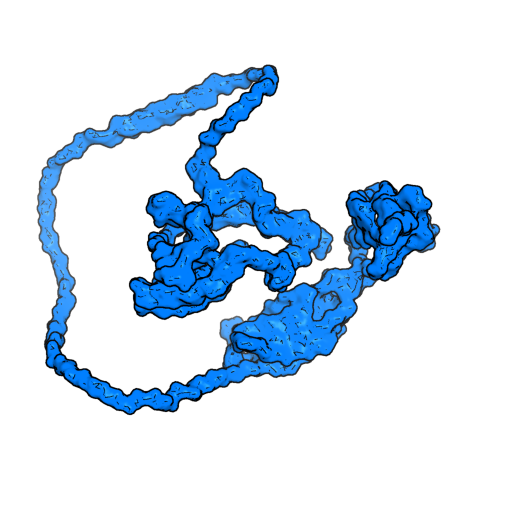0.243 -1.684 6.143 1.00 63.66 174 ASP A O 1
ATOM 1321 N N . ARG A 1 175 ? 10.651 -2.840 4.276 1.00 69.31 175 ARG A N 1
ATOM 1322 C CA . ARG A 1 175 ? 11.439 -3.920 4.868 1.00 69.31 175 ARG A CA 1
ATOM 1323 C C . ARG A 1 175 ? 12.678 -4.144 4.011 1.00 69.31 175 ARG A C 1
ATOM 1325 O O . ARG A 1 175 ? 12.609 -3.943 2.799 1.00 69.31 175 ARG A O 1
ATOM 1332 N N . PRO A 1 176 ? 13.782 -4.647 4.584 1.00 82.00 176 PRO A N 1
ATOM 1333 C CA . PRO A 1 176 ? 14.994 -4.933 3.827 1.00 82.00 176 PRO A CA 1
ATOM 1334 C C . PRO A 1 176 ? 14.854 -6.247 3.034 1.00 82.00 176 PRO A C 1
ATOM 1336 O O . PRO A 1 176 ? 15.610 -7.195 3.241 1.00 82.00 176 PRO A O 1
ATOM 1339 N N . LEU A 1 177 ? 13.845 -6.327 2.163 1.00 82.56 177 LEU A N 1
ATOM 1340 C CA . LEU A 1 177 ? 13.550 -7.452 1.281 1.00 82.56 177 LEU A CA 1
ATOM 1341 C C . LEU A 1 177 ? 13.310 -6.929 -0.138 1.00 82.56 177 LEU A C 1
ATOM 1343 O O . LEU A 1 177 ? 12.297 -6.294 -0.417 1.00 82.56 177 LEU A O 1
ATOM 1347 N N . PHE A 1 178 ? 14.215 -7.254 -1.052 1.00 80.69 178 PHE A N 1
ATOM 1348 C CA . PHE A 1 178 ? 14.229 -6.719 -2.408 1.00 80.69 178 PHE A CA 1
ATOM 1349 C C . PHE A 1 178 ? 14.248 -7.842 -3.436 1.00 80.69 178 PHE A C 1
ATOM 1351 O O . PHE A 1 178 ? 14.971 -8.825 -3.282 1.00 80.69 178 PHE A O 1
ATOM 1358 N N . ARG A 1 179 ? 13.484 -7.683 -4.521 1.00 79.00 179 ARG A N 1
ATOM 1359 C CA . ARG A 1 179 ? 13.448 -8.636 -5.638 1.00 79.00 179 ARG A CA 1
ATOM 1360 C C . ARG A 1 179 ? 13.892 -7.971 -6.930 1.00 79.00 179 ARG A C 1
ATOM 1362 O O . ARG A 1 179 ? 13.220 -7.083 -7.445 1.00 79.00 179 ARG A O 1
ATOM 1369 N N . LEU A 1 180 ? 14.995 -8.457 -7.478 1.00 76.56 180 LEU A N 1
ATOM 1370 C CA . LEU A 1 180 ? 15.572 -8.032 -8.745 1.00 76.56 180 LEU A CA 1
ATOM 1371 C C . LEU A 1 180 ? 15.172 -9.036 -9.829 1.00 76.56 180 LEU A C 1
ATOM 1373 O O . LEU A 1 180 ? 15.673 -10.157 -9.859 1.00 76.56 180 LEU A O 1
ATOM 1377 N N . LEU A 1 181 ? 14.244 -8.651 -10.706 1.00 68.56 181 LEU A N 1
ATOM 1378 C CA . LEU A 1 181 ? 13.672 -9.554 -11.718 1.00 68.56 181 LEU A CA 1
ATOM 1379 C C . LEU A 1 181 ? 14.290 -9.401 -13.118 1.00 68.56 181 LEU A C 1
ATOM 1381 O O . LEU A 1 181 ? 14.134 -10.291 -13.939 1.00 68.56 181 LEU A O 1
ATOM 1385 N N . ASN A 1 182 ? 14.990 -8.295 -13.398 1.00 66.25 182 ASN A N 1
ATOM 1386 C CA . ASN A 1 182 ? 15.433 -7.932 -14.755 1.00 66.25 182 ASN A CA 1
ATOM 1387 C C . ASN A 1 182 ? 16.948 -7.670 -14.850 1.00 66.25 182 ASN A C 1
ATOM 1389 O O . ASN A 1 182 ? 17.385 -6.780 -15.581 1.00 66.25 182 ASN A O 1
ATOM 1393 N N . LEU A 1 183 ? 17.763 -8.413 -14.096 1.00 71.06 183 LEU A N 1
ATOM 1394 C CA . LEU A 1 183 ? 19.219 -8.353 -14.251 1.00 71.06 183 LEU A CA 1
ATOM 1395 C C . LEU A 1 183 ? 19.623 -9.033 -15.565 1.00 71.06 183 LEU A C 1
ATOM 1397 O O . LEU A 1 183 ? 19.096 -10.091 -15.912 1.00 71.06 183 LEU A O 1
ATOM 1401 N N . ARG A 1 184 ? 20.546 -8.426 -16.316 1.00 72.12 184 ARG A N 1
ATOM 1402 C CA . ARG A 1 184 ? 20.980 -8.977 -17.606 1.00 72.12 184 ARG A CA 1
ATOM 1403 C C . ARG A 1 184 ? 21.879 -10.201 -17.368 1.00 72.12 184 ARG A C 1
ATOM 1405 O O . ARG A 1 184 ? 22.736 -10.146 -16.485 1.00 72.12 184 ARG A O 1
ATOM 1412 N N . PRO A 1 185 ? 21.719 -11.288 -18.146 1.00 70.88 185 PRO A N 1
ATOM 1413 C CA . PRO A 1 185 ? 22.588 -12.454 -18.032 1.00 70.88 185 PRO A CA 1
ATOM 1414 C C . PRO A 1 185 ? 24.031 -12.094 -18.408 1.00 70.88 185 PRO A C 1
ATOM 1416 O O . PRO A 1 185 ? 24.256 -11.207 -19.234 1.00 70.88 185 PRO A O 1
ATOM 1419 N N . ASN A 1 186 ? 24.998 -12.793 -17.808 1.00 73.38 186 ASN A N 1
ATOM 1420 C CA . ASN A 1 186 ? 26.440 -12.581 -18.013 1.00 73.38 186 ASN A CA 1
ATOM 1421 C C . ASN A 1 186 ? 26.928 -11.152 -17.701 1.00 73.38 186 ASN A C 1
ATOM 1423 O O . ASN A 1 186 ? 27.917 -10.694 -18.273 1.00 73.38 186 ASN A O 1
ATOM 1427 N N . ARG A 1 187 ? 26.236 -10.442 -16.807 1.00 78.31 187 ARG A N 1
ATOM 1428 C CA . ARG A 1 187 ? 26.712 -9.187 -16.219 1.00 78.31 187 ARG A CA 1
ATOM 1429 C C . ARG A 1 187 ? 26.998 -9.366 -14.741 1.00 78.31 187 ARG A C 1
ATOM 1431 O O . ARG A 1 187 ? 26.354 -10.188 -14.084 1.00 78.31 187 ARG A O 1
ATOM 1438 N N . GLU A 1 188 ? 27.944 -8.583 -14.244 1.00 82.94 188 GLU A N 1
ATOM 1439 C CA . GLU A 1 188 ? 28.264 -8.502 -12.831 1.00 82.94 188 GLU A CA 1
ATOM 1440 C C . GLU A 1 188 ? 27.713 -7.204 -12.246 1.00 82.94 188 GLU A C 1
ATOM 1442 O O . GLU A 1 188 ? 27.891 -6.115 -12.798 1.00 82.94 188 GLU A O 1
ATOM 1447 N N . TYR A 1 189 ? 27.005 -7.339 -11.130 1.00 85.56 189 TYR A N 1
ATOM 1448 C CA . TYR A 1 189 ? 26.380 -6.226 -10.435 1.00 85.56 189 TYR A CA 1
ATOM 1449 C C . TYR A 1 189 ? 26.945 -6.102 -9.024 1.00 85.56 189 TYR A C 1
ATOM 1451 O O . TYR A 1 189 ? 26.996 -7.088 -8.287 1.00 85.56 189 TYR A O 1
ATOM 1459 N N . GLN A 1 190 ? 27.310 -4.883 -8.635 1.00 89.81 190 GLN A N 1
ATOM 1460 C CA . GLN A 1 190 ? 27.634 -4.527 -7.258 1.00 89.81 190 GLN A CA 1
ATOM 1461 C C . GLN A 1 190 ? 26.401 -3.900 -6.616 1.00 89.81 190 GLN A C 1
ATOM 1463 O O . GLN A 1 190 ? 25.830 -2.963 -7.167 1.00 89.81 190 GLN A O 1
ATOM 1468 N N . ALA A 1 191 ? 25.990 -4.401 -5.455 1.00 89.69 191 ALA A N 1
ATOM 1469 C CA . ALA A 1 191 ? 24.826 -3.882 -4.751 1.00 89.69 191 ALA A CA 1
ATOM 1470 C C . ALA A 1 191 ? 25.186 -3.375 -3.352 1.00 89.69 191 ALA A C 1
ATOM 1472 O O . ALA A 1 191 ? 26.078 -3.919 -2.695 1.00 89.69 191 ALA A O 1
ATOM 1473 N N . VAL A 1 192 ? 24.484 -2.339 -2.901 1.00 92.75 192 VAL A N 1
ATOM 1474 C CA . VAL A 1 192 ? 24.588 -1.790 -1.547 1.00 92.75 192 VAL A CA 1
ATOM 1475 C C . VAL A 1 192 ? 23.202 -1.631 -0.937 1.00 92.75 192 VAL A C 1
ATOM 1477 O O . VAL A 1 192 ? 22.253 -1.260 -1.627 1.00 92.75 192 VAL A O 1
ATOM 1480 N N . VAL A 1 193 ? 23.084 -1.931 0.354 1.00 92.44 193 VAL A N 1
ATOM 1481 C CA . VAL A 1 193 ? 21.841 -1.791 1.119 1.00 92.44 193 VAL A CA 1
ATOM 1482 C C . VAL A 1 193 ? 22.063 -0.833 2.274 1.00 92.44 193 VAL A C 1
ATOM 1484 O O . VAL A 1 193 ? 23.003 -1.002 3.046 1.00 92.44 193 VAL A O 1
ATOM 1487 N N . TYR A 1 194 ? 21.177 0.138 2.440 1.00 92.25 194 TYR A N 1
ATOM 1488 C CA . TYR A 1 194 ? 21.170 1.016 3.608 1.00 92.25 194 TYR A CA 1
ATOM 1489 C C . TYR A 1 194 ? 19.741 1.270 4.086 1.00 92.25 194 TYR A C 1
ATOM 1491 O O . TYR A 1 194 ? 18.783 1.120 3.326 1.00 92.25 194 TYR A O 1
ATOM 1499 N N . ALA A 1 195 ? 19.599 1.613 5.361 1.00 80.25 195 ALA A N 1
ATOM 1500 C CA . ALA A 1 195 ? 18.354 2.131 5.911 1.00 80.25 195 ALA A CA 1
ATOM 1501 C C . ALA A 1 195 ? 18.344 3.663 5.792 1.00 80.25 195 ALA A C 1
ATOM 1503 O O . ALA A 1 195 ? 19.400 4.292 5.836 1.00 80.25 195 ALA A O 1
ATOM 1504 N N . GLU A 1 196 ? 17.178 4.279 5.634 1.00 79.38 196 GLU A N 1
ATOM 1505 C CA . GLU A 1 196 ? 17.005 5.731 5.642 1.00 79.38 196 GLU A CA 1
ATOM 1506 C C . GLU A 1 196 ? 15.773 6.129 6.462 1.00 79.38 196 GLU A C 1
ATOM 1508 O O . GLU A 1 196 ? 14.706 5.529 6.342 1.00 79.38 196 GLU A O 1
ATOM 1513 N N . ASN A 1 197 ? 15.924 7.144 7.308 1.00 74.94 197 ASN A N 1
ATOM 1514 C CA . ASN A 1 197 ? 14.829 7.806 8.014 1.00 74.94 197 ASN A CA 1
ATOM 1515 C C . ASN A 1 197 ? 14.963 9.332 7.834 1.00 74.94 197 ASN A C 1
ATOM 1517 O O . ASN A 1 197 ? 15.875 9.812 7.156 1.00 74.94 197 ASN A O 1
ATOM 1521 N N . ALA A 1 198 ? 14.084 10.123 8.453 1.00 71.19 198 ALA A N 1
ATOM 1522 C CA . ALA A 1 198 ? 14.126 11.585 8.322 1.00 71.19 198 ALA A CA 1
ATOM 1523 C C . ALA A 1 198 ? 15.409 12.245 8.886 1.00 71.19 198 ALA A C 1
ATOM 1525 O O . ALA A 1 198 ? 15.691 13.400 8.566 1.00 71.19 198 ALA A O 1
ATOM 1526 N N . ARG A 1 199 ? 16.212 11.536 9.695 1.00 76.38 199 ARG A N 1
ATOM 1527 C CA . ARG A 1 199 ? 17.516 12.006 10.198 1.00 76.38 199 ARG A CA 1
ATOM 1528 C C . ARG A 1 199 ? 18.685 11.678 9.284 1.00 76.38 199 ARG A C 1
ATOM 1530 O O . ARG A 1 199 ? 19.711 12.347 9.380 1.00 76.38 199 ARG A O 1
ATOM 1537 N N . GLY A 1 200 ? 18.545 10.702 8.396 1.00 77.81 200 GLY A N 1
ATOM 1538 C CA . GLY A 1 200 ? 19.574 10.383 7.420 1.00 77.81 200 GLY A CA 1
ATOM 1539 C C . GLY A 1 200 ? 19.625 8.910 7.057 1.00 77.81 200 GLY A C 1
ATOM 1540 O O . GLY A 1 200 ? 18.709 8.135 7.331 1.00 77.81 200 GLY A O 1
ATOM 1541 N N . ARG A 1 201 ? 20.727 8.541 6.404 1.00 87.94 201 ARG A N 1
ATOM 1542 C CA . ARG A 1 201 ? 21.019 7.171 5.981 1.00 87.94 201 ARG A CA 1
ATOM 1543 C C . ARG A 1 201 ? 21.851 6.461 7.036 1.00 87.94 201 ARG A C 1
ATOM 1545 O O . ARG A 1 201 ? 22.630 7.098 7.741 1.00 87.94 201 ARG A O 1
ATOM 1552 N N . SER A 1 202 ? 21.728 5.145 7.085 1.00 94.12 202 SER A N 1
ATOM 1553 C CA . SER A 1 202 ? 22.624 4.309 7.863 1.00 94.12 202 SER A CA 1
ATOM 1554 C C . SER A 1 202 ? 24.037 4.362 7.293 1.00 94.12 202 SER A C 1
ATOM 1556 O O . SER A 1 202 ? 24.223 4.150 6.090 1.00 94.12 202 SER A O 1
ATOM 1558 N N . ASP A 1 203 ? 25.017 4.575 8.163 1.00 92.00 203 ASP A N 1
ATOM 1559 C CA . ASP A 1 203 ? 26.434 4.629 7.823 1.00 92.00 203 ASP A CA 1
ATOM 1560 C C . ASP A 1 203 ? 27.209 3.651 8.729 1.00 92.00 203 ASP A C 1
ATOM 1562 O O . ASP A 1 203 ? 27.100 3.754 9.955 1.00 92.00 203 ASP A O 1
ATOM 1566 N N . PRO A 1 204 ? 27.949 2.667 8.175 1.00 92.44 204 PRO A N 1
ATOM 1567 C CA . PRO A 1 204 ? 28.213 2.428 6.751 1.00 92.44 204 PRO A CA 1
ATOM 1568 C C . PRO A 1 204 ? 27.083 1.686 6.017 1.00 92.44 204 PRO A C 1
ATOM 1570 O O . PRO A 1 204 ? 26.418 0.838 6.616 1.00 92.44 204 PRO A O 1
ATOM 1573 N N . PRO A 1 205 ? 26.887 1.901 4.702 1.00 92.75 205 PRO A N 1
ATOM 1574 C CA . PRO A 1 205 ? 26.006 1.054 3.905 1.00 92.75 205 PRO A CA 1
ATOM 1575 C C . PRO A 1 205 ? 26.551 -0.381 3.828 1.00 92.75 205 PRO A C 1
ATOM 1577 O O . PRO A 1 205 ? 27.761 -0.619 3.797 1.00 92.75 205 PRO A O 1
ATOM 1580 N N . VAL A 1 206 ? 25.653 -1.360 3.751 1.00 94.44 206 VAL A N 1
ATOM 1581 C CA . VAL A 1 206 ? 26.006 -2.776 3.625 1.00 94.44 206 VAL A CA 1
ATOM 1582 C C . VAL A 1 206 ? 26.361 -3.078 2.177 1.00 94.44 206 VAL A C 1
ATOM 1584 O O . VAL A 1 206 ? 25.483 -3.143 1.318 1.00 94.44 206 VAL A O 1
ATOM 1587 N N . GLN A 1 207 ? 27.642 -3.299 1.898 1.00 92.81 207 GLN A N 1
ATOM 1588 C CA . GLN A 1 207 ? 28.078 -3.786 0.591 1.00 92.81 207 GLN A CA 1
ATOM 1589 C C . GLN A 1 207 ? 27.787 -5.282 0.459 1.00 92.81 207 GLN A C 1
ATOM 1591 O O . GLN A 1 207 ? 28.189 -6.089 1.298 1.00 92.81 207 GLN A O 1
ATOM 1596 N N . LEU A 1 208 ? 27.071 -5.653 -0.599 1.00 90.81 208 LEU A N 1
ATOM 1597 C CA . LEU A 1 208 ? 26.741 -7.039 -0.898 1.00 90.81 208 LEU A CA 1
ATOM 1598 C C . LEU A 1 208 ? 27.808 -7.688 -1.794 1.00 90.81 208 LEU A C 1
ATOM 1600 O O . LEU A 1 208 ? 28.471 -6.986 -2.556 1.00 90.81 208 LEU A O 1
ATOM 1604 N N . PRO A 1 209 ? 27.957 -9.024 -1.762 1.00 87.88 209 PRO A N 1
ATOM 1605 C CA . PRO A 1 209 ? 28.746 -9.743 -2.760 1.00 87.88 209 PRO A CA 1
ATOM 1606 C C . PRO A 1 209 ? 28.259 -9.484 -4.194 1.00 87.88 209 PRO A C 1
ATOM 1608 O O . PRO A 1 209 ? 27.074 -9.216 -4.410 1.00 87.88 209 PRO A O 1
ATOM 1611 N N . PHE A 1 210 ? 29.156 -9.636 -5.172 1.00 86.94 210 PHE A N 1
ATOM 1612 C CA . PHE A 1 210 ? 28.824 -9.501 -6.591 1.00 86.94 210 PHE A CA 1
ATOM 1613 C C . PHE A 1 210 ? 27.704 -10.455 -7.020 1.00 86.94 210 PHE A C 1
ATOM 1615 O O . PHE A 1 210 ? 27.696 -11.643 -6.688 1.00 86.94 210 PHE A O 1
ATOM 1622 N N . ILE A 1 211 ? 26.761 -9.926 -7.798 1.00 84.56 211 ILE A N 1
ATOM 1623 C CA . ILE A 1 211 ? 25.602 -10.659 -8.302 1.00 84.56 211 ILE A CA 1
ATOM 1624 C C . ILE A 1 211 ? 25.817 -10.970 -9.786 1.00 84.56 211 ILE A C 1
ATOM 1626 O O . ILE A 1 211 ? 26.005 -10.058 -10.589 1.00 84.56 211 ILE A O 1
ATOM 1630 N N . GLN A 1 212 ? 25.722 -12.250 -10.157 1.00 80.88 212 GLN A N 1
ATOM 1631 C CA . GLN A 1 212 ? 25.779 -12.714 -11.547 1.00 80.88 212 GLN A CA 1
ATOM 1632 C C . GLN A 1 212 ? 24.583 -13.620 -11.868 1.00 80.88 212 GLN A C 1
ATOM 1634 O O . GLN A 1 212 ? 24.311 -14.584 -11.150 1.00 80.88 212 GLN A O 1
ATOM 1639 N N . VAL A 1 213 ? 23.884 -13.344 -12.974 1.00 71.25 213 VAL A N 1
ATOM 1640 C CA . VAL A 1 213 ? 22.784 -14.190 -13.469 1.00 71.25 213 VAL A CA 1
ATOM 1641 C C . VAL A 1 213 ? 23.299 -15.098 -14.586 1.00 71.25 213 VAL A C 1
ATOM 1643 O O . VAL A 1 213 ? 23.729 -14.620 -15.637 1.00 71.25 213 VAL A O 1
ATOM 1646 N N . LYS A 1 214 ? 23.252 -16.418 -14.359 1.00 65.31 214 LYS A N 1
ATOM 1647 C CA . LYS A 1 214 ? 23.607 -17.437 -15.360 1.00 65.31 214 LYS A CA 1
ATOM 1648 C C . LYS A 1 214 ? 22.425 -17.699 -16.296 1.00 65.31 214 LYS A C 1
ATOM 1650 O O . LYS A 1 214 ? 21.288 -17.789 -15.844 1.00 65.31 214 LYS A O 1
ATOM 1655 N N . GLN A 1 215 ? 22.700 -17.851 -17.589 1.00 54.53 215 GLN A N 1
ATOM 1656 C CA . GLN A 1 215 ? 21.711 -18.277 -18.579 1.00 54.53 215 GLN A CA 1
ATOM 1657 C C . GLN A 1 215 ? 21.425 -19.782 -18.410 1.00 54.53 215 GLN A C 1
ATOM 1659 O O . GLN A 1 215 ? 22.356 -20.589 -18.442 1.00 54.53 215 GLN A O 1
ATOM 1664 N N . GLU A 1 216 ? 20.159 -20.176 -18.241 1.00 47.00 216 GLU A N 1
ATOM 1665 C CA . GLU A 1 216 ? 19.758 -21.581 -18.398 1.00 47.00 216 GLU A CA 1
ATOM 1666 C C . GLU A 1 216 ? 19.891 -21.952 -19.882 1.00 47.00 216 GLU A C 1
ATOM 1668 O O . GLU A 1 216 ? 19.227 -21.380 -20.747 1.00 47.00 216 GLU A O 1
ATOM 1673 N N . SER A 1 217 ? 20.800 -22.875 -20.194 1.00 37.62 217 SER A N 1
ATOM 1674 C CA . SER A 1 217 ? 20.920 -23.446 -21.534 1.00 37.62 217 SER A CA 1
ATOM 1675 C C . SER A 1 217 ? 19.826 -24.496 -21.720 1.00 37.62 217 SER A C 1
ATOM 1677 O O . SER A 1 217 ? 19.787 -25.511 -21.030 1.00 37.62 217 SER A O 1
ATOM 1679 N N . SER A 1 218 ? 18.911 -24.252 -22.654 1.00 35.28 218 SER A N 1
ATOM 1680 C CA . SER A 1 218 ? 17.949 -25.250 -23.112 1.00 35.28 218 SER A CA 1
ATOM 1681 C C . SER A 1 218 ? 18.662 -26.272 -24.002 1.00 35.28 218 SER A C 1
ATOM 1683 O O . SER A 1 218 ? 18.792 -26.063 -25.207 1.00 35.28 218 SER A O 1
ATOM 1685 N N . SER A 1 219 ? 19.144 -27.372 -23.425 1.00 34.19 219 SER A N 1
ATOM 1686 C CA . SER A 1 219 ? 19.532 -28.567 -24.176 1.00 34.19 219 SER A CA 1
ATOM 1687 C C . SER A 1 219 ? 18.326 -29.502 -24.303 1.00 34.19 219 SER A C 1
ATOM 1689 O O . SER A 1 219 ? 17.927 -30.185 -23.363 1.00 34.19 219 SER A O 1
ATOM 1691 N N . SER A 1 220 ? 17.684 -29.496 -25.469 1.00 32.47 220 SER A N 1
ATOM 1692 C CA . SER A 1 220 ? 16.828 -30.596 -25.947 1.00 32.47 220 SER A CA 1
ATOM 1693 C C . SER A 1 220 ? 16.571 -30.429 -27.448 1.00 32.47 220 SER A C 1
ATOM 1695 O O . SER A 1 220 ? 15.467 -30.132 -27.890 1.00 32.47 220 SER A O 1
ATOM 1697 N N . GLU A 1 221 ? 17.622 -30.621 -28.243 1.00 36.06 221 GLU A N 1
ATOM 1698 C CA . GLU A 1 221 ? 17.486 -31.173 -29.591 1.00 36.06 221 GLU A CA 1
ATOM 1699 C C . GLU A 1 221 ? 17.910 -32.640 -29.509 1.00 36.06 221 GLU A C 1
ATOM 1701 O O . GLU A 1 221 ? 19.094 -32.916 -29.374 1.00 36.06 221 GLU A O 1
ATOM 1706 N N . GLU A 1 222 ? 16.947 -33.565 -29.524 1.00 29.92 222 GLU A N 1
ATOM 1707 C CA . GLU A 1 222 ? 17.025 -34.828 -30.272 1.00 29.92 222 GLU A CA 1
ATOM 1708 C C . GLU A 1 222 ? 15.721 -35.633 -30.133 1.00 29.92 222 GLU A C 1
ATOM 1710 O O . GLU A 1 222 ? 15.079 -35.623 -29.087 1.00 29.92 222 GLU A O 1
ATOM 1715 N N . LEU A 1 223 ? 15.398 -36.362 -31.211 1.00 26.94 223 LEU A N 1
ATOM 1716 C CA . LEU A 1 223 ? 14.287 -37.306 -31.430 1.00 26.94 223 LEU A CA 1
ATOM 1717 C C . LEU A 1 223 ? 12.968 -36.709 -31.959 1.00 26.94 223 LEU A C 1
ATOM 1719 O O . LEU A 1 223 ? 12.025 -36.449 -31.220 1.00 26.94 223 LEU A O 1
ATOM 1723 N N . LEU A 1 224 ? 12.862 -36.607 -33.291 1.00 27.97 224 LEU A N 1
ATOM 1724 C CA . LEU A 1 224 ? 12.219 -37.643 -34.126 1.00 27.97 224 LEU A CA 1
ATOM 1725 C C . LEU A 1 224 ? 12.328 -37.267 -35.621 1.00 27.97 224 LEU A C 1
ATOM 1727 O O . LEU A 1 224 ? 11.646 -36.370 -36.111 1.00 27.97 224 LEU A O 1
ATOM 1731 N N . LYS A 1 225 ? 13.187 -37.989 -36.351 1.00 27.77 225 LYS A N 1
ATOM 1732 C CA . LYS A 1 225 ? 13.052 -38.224 -37.796 1.00 27.77 225 LYS A CA 1
ATOM 1733 C C . LYS A 1 225 ? 12.213 -39.492 -37.963 1.00 27.77 225 LYS A C 1
ATOM 1735 O O . LYS A 1 225 ? 12.607 -40.496 -37.382 1.00 27.77 225 LYS A O 1
ATOM 1740 N N . ASP A 1 226 ? 11.128 -39.440 -38.735 1.00 26.41 226 ASP A N 1
ATOM 1741 C CA . ASP A 1 226 ? 10.823 -40.360 -39.850 1.00 26.41 226 ASP A CA 1
ATOM 1742 C C . ASP A 1 226 ? 9.462 -40.009 -40.500 1.00 26.41 226 ASP A C 1
ATOM 1744 O O . ASP A 1 226 ? 8.525 -39.617 -39.806 1.00 26.41 226 ASP A O 1
ATOM 1748 N N . GLY A 1 227 ? 9.360 -40.192 -41.823 1.00 25.53 227 GLY A N 1
ATOM 1749 C CA . GLY A 1 227 ? 8.096 -40.501 -42.504 1.00 25.53 227 GLY A CA 1
ATOM 1750 C C . GLY A 1 227 ? 7.332 -39.400 -43.262 1.00 25.53 227 GLY A C 1
ATOM 1751 O O . GLY A 1 227 ? 6.288 -38.971 -42.796 1.00 25.53 227 GLY A O 1
ATOM 1752 N N . SER A 1 228 ? 7.813 -39.038 -44.465 1.00 24.66 228 SER A N 1
ATOM 1753 C CA . SER A 1 228 ? 7.093 -39.017 -45.773 1.00 24.66 228 SER A CA 1
ATOM 1754 C C . SER A 1 228 ? 5.637 -38.471 -45.844 1.00 24.66 228 SER A C 1
ATOM 1756 O O . SER A 1 228 ? 4.756 -38.937 -45.138 1.00 24.66 228 SER A O 1
ATOM 1758 N N . GLN A 1 229 ? 5.244 -37.544 -46.729 1.00 24.77 229 GLN A N 1
ATOM 1759 C CA . GLN A 1 229 ? 5.247 -37.655 -48.197 1.00 24.77 229 GLN A CA 1
ATOM 1760 C C . GLN A 1 229 ? 5.013 -36.292 -48.889 1.00 24.77 229 GLN A C 1
ATOM 1762 O O . GLN A 1 229 ? 4.404 -35.371 -48.348 1.00 24.77 229 GLN A O 1
ATOM 1767 N N . VAL A 1 230 ? 5.490 -36.254 -50.129 1.00 22.84 230 VAL A N 1
ATOM 1768 C CA . VAL A 1 230 ? 5.567 -35.184 -51.132 1.00 22.84 230 VAL A CA 1
ATOM 1769 C C . VAL A 1 230 ? 4.223 -34.928 -51.836 1.00 22.84 230 VAL A C 1
ATOM 1771 O O . VAL A 1 230 ? 3.507 -35.884 -52.097 1.00 22.84 230 VAL A O 1
ATOM 1774 N N . TYR A 1 231 ? 3.943 -33.679 -52.243 1.00 24.42 231 TYR A N 1
ATOM 1775 C CA . TYR A 1 231 ? 3.384 -33.351 -53.571 1.00 24.42 231 TYR A CA 1
ATOM 1776 C C . TYR A 1 231 ? 3.907 -31.992 -54.062 1.00 24.42 231 TYR A C 1
ATOM 1778 O O . TYR A 1 231 ? 4.270 -31.114 -53.282 1.00 24.42 231 TYR A O 1
ATOM 1786 N N . GLU A 1 232 ? 3.999 -31.906 -55.384 1.00 22.83 232 GLU A N 1
ATOM 1787 C CA . GLU A 1 232 ? 4.949 -31.142 -56.187 1.00 22.83 232 GLU A CA 1
ATOM 1788 C C . GLU A 1 232 ? 4.527 -29.706 -56.551 1.00 22.83 232 GLU A C 1
ATOM 1790 O O . GLU A 1 232 ? 3.383 -29.279 -56.413 1.00 22.83 232 GLU A O 1
ATOM 1795 N N . ILE A 1 233 ? 5.534 -28.990 -57.042 1.00 27.20 233 ILE A N 1
ATOM 1796 C CA . ILE A 1 233 ? 5.633 -27.592 -57.473 1.00 27.20 233 ILE A CA 1
ATOM 1797 C C . ILE A 1 233 ? 4.738 -27.291 -58.691 1.00 27.20 233 ILE A C 1
ATOM 1799 O O . ILE A 1 233 ? 4.615 -28.135 -59.572 1.00 27.20 233 ILE A O 1
ATOM 1803 N N . SER A 1 234 ? 4.224 -26.056 -58.827 1.00 23.64 234 SER A N 1
ATOM 1804 C CA . SER A 1 234 ? 4.566 -25.171 -59.970 1.00 23.64 234 SER A CA 1
ATOM 1805 C C . SER A 1 234 ? 3.721 -23.893 -60.119 1.00 23.64 234 SER A C 1
ATOM 1807 O O . SER A 1 234 ? 2.513 -23.869 -59.911 1.00 23.64 234 SER A O 1
ATOM 1809 N N . ASN A 1 235 ? 4.436 -22.858 -60.586 1.00 25.12 235 ASN A N 1
ATOM 1810 C CA . ASN A 1 235 ? 4.004 -21.669 -61.334 1.00 25.12 235 ASN A CA 1
ATOM 1811 C C . ASN A 1 235 ? 3.802 -20.339 -60.579 1.00 25.12 235 ASN A C 1
ATOM 1813 O O . ASN A 1 235 ? 2.704 -19.924 -60.226 1.00 25.12 235 ASN A O 1
ATOM 1817 N N . ILE A 1 236 ? 4.922 -19.612 -60.477 1.00 28.45 236 ILE A N 1
ATOM 1818 C CA . ILE A 1 236 ? 5.012 -18.143 -60.596 1.00 28.45 236 ILE A CA 1
ATOM 1819 C C . ILE A 1 236 ? 4.897 -17.811 -62.108 1.00 28.45 236 ILE A C 1
ATOM 1821 O O . ILE A 1 236 ? 5.369 -18.617 -62.915 1.00 28.45 236 ILE A O 1
ATOM 1825 N N . PRO A 1 237 ? 4.331 -16.662 -62.539 1.00 28.00 237 PRO A N 1
ATOM 1826 C CA . PRO A 1 237 ? 5.191 -15.488 -62.727 1.00 28.00 237 PRO A CA 1
ATOM 1827 C C . PRO A 1 237 ? 4.587 -14.133 -62.301 1.00 28.00 237 PRO A C 1
ATOM 1829 O O . PRO A 1 237 ? 3.418 -13.825 -62.505 1.00 28.00 237 PRO A O 1
ATOM 1832 N N . ASN A 1 238 ? 5.495 -13.311 -61.765 1.00 23.97 238 ASN A N 1
ATOM 1833 C CA . ASN A 1 238 ? 5.588 -11.847 -61.801 1.00 23.97 238 ASN A CA 1
ATOM 1834 C C . ASN A 1 238 ? 4.731 -11.124 -62.864 1.00 23.97 238 ASN A C 1
ATOM 1836 O O . ASN A 1 238 ? 4.754 -11.515 -64.024 1.00 23.97 238 ASN A O 1
ATOM 1840 N N . SER A 1 239 ? 4.234 -9.914 -62.562 1.00 25.62 239 SER A N 1
ATOM 1841 C CA . SER A 1 239 ? 4.983 -8.663 -62.818 1.00 25.62 239 SER A CA 1
ATOM 1842 C C . SER A 1 239 ? 4.137 -7.383 -62.673 1.00 25.62 239 SER A C 1
ATOM 1844 O O . SER A 1 239 ? 3.015 -7.305 -63.153 1.00 25.62 239 SER A O 1
ATOM 1846 N N . LYS A 1 240 ? 4.816 -6.348 -62.156 1.00 26.20 240 LYS A N 1
ATOM 1847 C CA . LYS A 1 240 ? 4.776 -4.919 -62.540 1.00 26.20 240 LYS A CA 1
ATOM 1848 C C . LYS A 1 240 ? 3.621 -3.991 -62.122 1.00 26.20 240 LYS A C 1
ATOM 1850 O O . LYS A 1 240 ? 2.511 -4.003 -62.633 1.00 26.20 240 LYS A O 1
ATOM 1855 N N . LYS A 1 241 ? 4.053 -3.021 -61.303 1.00 27.19 241 LYS A N 1
ATOM 1856 C CA . LYS A 1 241 ? 3.624 -1.615 -61.238 1.00 27.19 241 LYS A CA 1
ATOM 1857 C C . LYS A 1 241 ? 3.537 -0.970 -62.628 1.00 27.19 241 LYS A C 1
ATOM 1859 O O . LYS A 1 241 ? 4.471 -1.131 -63.410 1.00 27.19 241 LYS A O 1
ATOM 1864 N N . THR A 1 242 ? 2.569 -0.076 -62.845 1.00 24.27 242 THR A N 1
ATOM 1865 C CA . THR A 1 242 ? 2.791 1.192 -63.571 1.00 24.27 242 THR A CA 1
ATOM 1866 C C . THR A 1 242 ? 1.797 2.263 -63.099 1.00 24.27 242 THR A C 1
ATOM 1868 O O . THR A 1 242 ? 0.625 1.992 -62.865 1.00 24.27 242 THR A O 1
ATOM 1871 N N . LEU A 1 243 ? 2.337 3.466 -62.919 1.00 24.80 243 LEU A N 1
ATOM 1872 C CA . LEU A 1 243 ? 1.715 4.748 -62.595 1.00 24.80 243 LEU A CA 1
ATOM 1873 C C . LEU A 1 243 ? 1.302 5.449 -63.902 1.00 24.80 243 LEU A C 1
ATOM 1875 O O . LEU A 1 243 ? 2.081 5.428 -64.850 1.00 24.80 243 LEU A O 1
ATOM 1879 N N . GLY A 1 244 ? 0.155 6.130 -63.943 1.00 25.25 244 GLY A N 1
ATOM 1880 C CA . GLY A 1 244 ? -0.190 6.994 -65.078 1.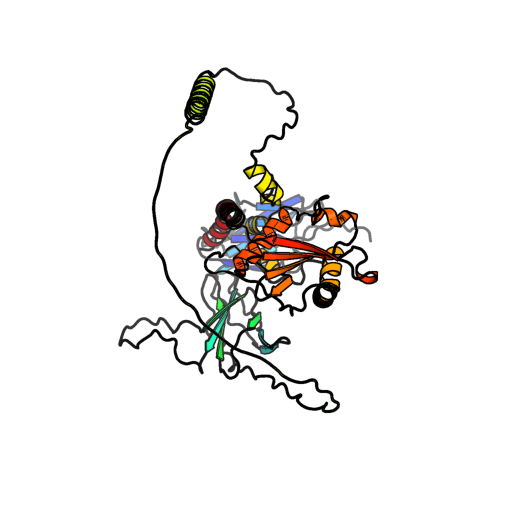00 25.25 244 GLY A CA 1
ATOM 1881 C C . GLY A 1 244 ? -1.563 7.651 -64.960 1.00 25.25 244 GLY A C 1
ATOM 1882 O O . GLY A 1 244 ? -2.583 6.990 -65.083 1.00 25.25 244 GLY A O 1
ATOM 1883 N N . SER A 1 245 ? -1.547 8.956 -64.704 1.00 23.23 245 SER A N 1
ATOM 1884 C CA . SER A 1 245 ? -2.667 9.901 -64.621 1.00 23.23 245 SER A CA 1
ATOM 1885 C C . SER A 1 245 ? -2.961 10.534 -65.991 1.00 23.23 245 SER A C 1
ATOM 1887 O O . SER A 1 245 ? -2.010 10.699 -66.750 1.00 23.23 245 SER A O 1
ATOM 1889 N N . GLN A 1 246 ? -4.224 10.918 -66.260 1.00 26.25 246 GLN A N 1
ATOM 1890 C CA . GLN A 1 246 ? -4.691 12.171 -66.921 1.00 26.25 246 GLN A CA 1
ATOM 1891 C C . GLN A 1 246 ? -6.166 12.026 -67.382 1.00 26.25 246 GLN A C 1
ATOM 1893 O O . GLN A 1 246 ? -6.490 11.102 -68.117 1.00 26.25 246 GLN A O 1
ATOM 1898 N N . THR A 1 247 ? -7.144 12.689 -66.741 1.00 30.22 247 THR A N 1
ATOM 1899 C CA . THR A 1 247 ? -7.743 14.038 -66.985 1.00 30.22 247 THR A CA 1
ATOM 1900 C C . THR A 1 247 ? -8.679 14.168 -68.196 1.00 30.22 247 THR A C 1
ATOM 1902 O O . THR A 1 247 ? -8.238 13.983 -69.323 1.00 30.22 247 THR A O 1
ATOM 1905 N N . ASN A 1 248 ? -9.936 14.589 -67.950 1.00 32.09 248 ASN A N 1
ATOM 1906 C CA . ASN A 1 248 ? -10.594 15.827 -68.454 1.00 32.09 248 ASN A CA 1
ATOM 1907 C C . ASN A 1 248 ? -12.100 15.825 -68.066 1.00 32.09 248 ASN A C 1
ATOM 1909 O O . ASN A 1 248 ? -12.786 14.841 -68.305 1.00 32.09 248 ASN A O 1
ATOM 1913 N N . GLN A 1 249 ? -12.568 16.728 -67.190 1.00 33.34 249 GLN A N 1
ATOM 1914 C CA . GLN A 1 249 ? -13.155 18.077 -67.401 1.00 33.34 249 GLN A CA 1
ATOM 1915 C C . GLN A 1 249 ? -14.704 18.132 -67.569 1.00 33.34 249 GLN A C 1
ATOM 1917 O O . GLN A 1 249 ? -15.241 17.836 -68.626 1.00 33.34 249 GLN A O 1
ATOM 1922 N N . ASN A 1 250 ? -15.361 18.547 -66.469 1.00 33.69 250 ASN A N 1
ATOM 1923 C CA . ASN A 1 250 ? -16.546 19.411 -66.225 1.00 33.69 250 ASN A CA 1
ATOM 1924 C C . ASN A 1 250 ? -17.713 19.587 -67.233 1.00 33.69 250 ASN A C 1
ATOM 1926 O O . ASN A 1 250 ? -17.489 20.103 -68.321 1.00 33.69 250 ASN A O 1
ATOM 1930 N N . LEU A 1 251 ? -18.968 19.446 -66.735 1.00 31.31 251 LEU A N 1
ATOM 1931 C CA . LEU A 1 251 ? -20.060 20.446 -66.888 1.00 31.31 251 LEU A CA 1
ATOM 1932 C C . LEU A 1 251 ? -21.250 20.261 -65.881 1.00 31.31 251 LEU A C 1
ATOM 1934 O O . LEU A 1 251 ? -22.129 19.433 -66.071 1.00 31.31 251 LEU A O 1
ATOM 1938 N N . THR A 1 252 ? -21.205 21.017 -64.776 1.00 35.00 252 THR A N 1
ATOM 1939 C CA . THR A 1 252 ? -22.192 21.969 -64.184 1.00 35.00 252 THR A CA 1
ATOM 1940 C C . THR A 1 252 ? -23.746 21.747 -64.079 1.00 35.00 252 THR A C 1
ATOM 1942 O O . THR A 1 252 ? -24.432 21.652 -65.088 1.00 35.00 252 THR A O 1
ATOM 1945 N N . ILE A 1 253 ? -24.271 21.963 -62.838 1.00 43.06 253 ILE A N 1
ATOM 1946 C CA . ILE A 1 253 ? -25.481 22.738 -62.371 1.00 43.06 253 ILE A CA 1
ATOM 1947 C C . ILE A 1 253 ? -26.739 22.024 -61.756 1.00 43.06 253 ILE A C 1
ATOM 1949 O O . ILE A 1 253 ? -27.409 21.235 -62.408 1.00 43.06 253 ILE A O 1
ATOM 1953 N N . LEU A 1 254 ? -27.108 22.523 -60.542 1.00 36.19 254 LEU A N 1
ATOM 1954 C CA . LEU A 1 254 ? -28.361 22.484 -59.717 1.00 36.19 254 LEU A CA 1
ATOM 1955 C C . LEU A 1 254 ? -28.670 21.193 -58.917 1.00 36.19 254 LEU A C 1
ATOM 1957 O O . LEU A 1 254 ? -28.690 20.109 -59.472 1.00 36.19 254 LEU A O 1
ATOM 1961 N N . ILE A 1 255 ? -28.930 21.217 -57.595 1.00 43.34 255 ILE A N 1
ATOM 1962 C CA . ILE A 1 255 ? -29.927 22.028 -56.858 1.00 43.34 255 ILE A CA 1
ATOM 1963 C C . ILE A 1 255 ? -29.432 22.454 -55.455 1.00 43.34 255 ILE A C 1
ATOM 1965 O O . ILE A 1 255 ? -29.022 21.642 -54.628 1.00 43.34 255 ILE A O 1
ATOM 1969 N N . SER A 1 256 ? -29.565 23.752 -55.178 1.00 38.62 256 SER A N 1
ATOM 1970 C CA . SER A 1 256 ? -29.576 24.394 -53.860 1.00 38.62 256 SER A CA 1
ATOM 1971 C C . SER A 1 256 ? -30.965 24.312 -53.215 1.00 38.62 256 SER A C 1
ATOM 1973 O O . SER A 1 256 ? -31.947 24.602 -53.897 1.00 38.62 256 SER A O 1
ATOM 1975 N N . GLY A 1 257 ? -31.062 24.054 -51.904 1.00 48.59 257 GLY A N 1
ATOM 1976 C CA . GLY A 1 257 ? -32.303 24.361 -51.178 1.00 48.59 257 GLY A CA 1
ATOM 1977 C C . GLY A 1 257 ? -32.587 23.613 -49.877 1.00 48.59 257 GLY A C 1
ATOM 1978 O O . GLY A 1 257 ? -33.666 23.054 -49.778 1.00 48.59 257 GLY A O 1
ATOM 1979 N N . VAL A 1 258 ? -31.694 23.629 -48.872 1.00 49.19 258 VAL A N 1
ATOM 1980 C CA . VAL A 1 258 ? -32.083 23.321 -47.464 1.00 49.19 258 VAL A CA 1
ATOM 1981 C C . VAL A 1 258 ? -31.295 24.126 -46.404 1.00 49.19 258 VAL A C 1
ATOM 1983 O O . VAL A 1 258 ? -31.744 24.266 -45.269 1.00 49.19 258 VAL A O 1
ATOM 1986 N N . SER A 1 259 ? -30.154 24.742 -46.716 1.00 56.12 259 SER A N 1
ATOM 1987 C CA . SER A 1 259 ? -29.244 25.244 -45.667 1.00 56.12 259 SER A CA 1
ATOM 1988 C C . SER A 1 259 ? -29.616 26.580 -45.003 1.00 56.12 259 SER A C 1
ATOM 1990 O O . SER A 1 259 ? -29.029 26.909 -43.978 1.00 56.12 259 SER A O 1
ATOM 1992 N N . ALA A 1 260 ? -30.599 27.339 -45.497 1.00 56.09 260 ALA A N 1
ATOM 1993 C CA . ALA A 1 260 ? -30.946 28.638 -44.898 1.00 56.09 260 ALA A CA 1
ATOM 1994 C C . ALA A 1 260 ? -31.988 28.541 -43.762 1.00 56.09 260 ALA A C 1
ATOM 1996 O O . ALA A 1 260 ? -31.907 29.274 -42.777 1.00 56.09 260 ALA A O 1
ATOM 1997 N N . ALA A 1 261 ? -32.939 27.604 -43.850 1.00 57.34 261 ALA A N 1
ATOM 1998 C CA . ALA A 1 261 ? -34.005 27.464 -42.852 1.00 57.34 261 ALA A CA 1
ATOM 1999 C C . ALA A 1 261 ? -33.506 26.831 -41.539 1.00 57.34 261 ALA A C 1
ATOM 2001 O O . ALA A 1 261 ? -33.939 27.222 -40.456 1.00 57.34 261 ALA A O 1
ATOM 2002 N N . ALA A 1 262 ? -32.552 25.898 -41.626 1.00 63.59 262 ALA A N 1
ATOM 2003 C CA . ALA A 1 262 ? -31.978 25.235 -40.456 1.00 63.59 262 ALA A CA 1
ATOM 2004 C C . ALA A 1 262 ? -31.158 26.202 -39.586 1.00 63.59 262 ALA A C 1
ATOM 2006 O O . ALA A 1 262 ? -31.246 26.164 -38.361 1.00 63.59 262 ALA A O 1
ATOM 2007 N N . VAL A 1 263 ? -30.412 27.116 -40.212 1.00 74.44 263 VAL A N 1
ATOM 2008 C CA . VAL A 1 263 ? -29.574 28.087 -39.493 1.00 74.44 263 VAL A CA 1
ATOM 2009 C C . VAL A 1 263 ? -30.433 29.143 -38.789 1.00 74.44 263 VAL A C 1
ATOM 2011 O O . VAL A 1 263 ? -30.163 29.485 -37.638 1.00 74.44 263 VAL A O 1
ATOM 2014 N N . LEU A 1 264 ? -31.521 29.595 -39.422 1.00 72.56 264 LEU A N 1
ATOM 2015 C CA . LEU A 1 264 ? -32.457 30.541 -38.802 1.00 72.56 264 LEU A CA 1
ATOM 2016 C C . LEU A 1 264 ? -33.245 29.917 -37.638 1.00 72.56 264 LEU A C 1
ATOM 2018 O O . LEU A 1 264 ? -33.463 30.584 -36.627 1.00 72.56 264 LEU A O 1
ATOM 2022 N N . LEU A 1 265 ? -33.606 28.631 -37.727 1.00 77.00 265 LEU A N 1
ATOM 2023 C CA . LEU A 1 265 ? -34.256 27.905 -36.628 1.00 77.00 265 LEU A CA 1
ATOM 2024 C C . LEU A 1 265 ? -33.340 27.746 -35.410 1.00 77.00 265 LEU A C 1
ATOM 2026 O O . LEU A 1 265 ? -33.780 27.955 -34.280 1.00 77.00 265 LEU A O 1
ATOM 2030 N N . ILE A 1 266 ? -32.062 27.429 -35.627 1.00 78.75 2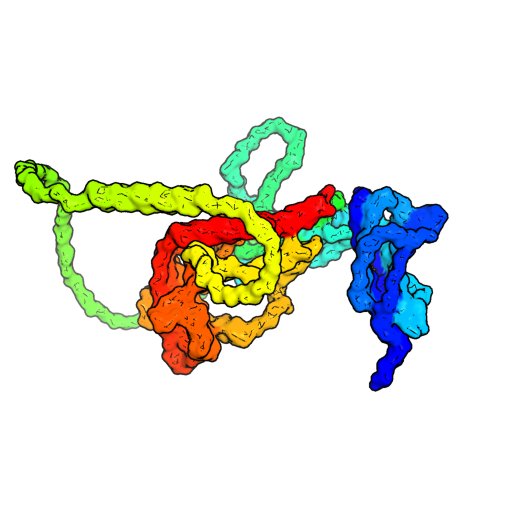66 ILE A N 1
ATOM 2031 C CA . ILE A 1 266 ? -31.087 27.282 -34.538 1.00 78.75 266 ILE A CA 1
ATOM 2032 C C . ILE A 1 266 ? -30.858 28.628 -33.835 1.00 78.75 266 ILE A C 1
ATOM 2034 O O . ILE A 1 266 ? -30.853 28.686 -32.604 1.00 78.75 266 ILE A O 1
ATOM 2038 N N . LEU A 1 267 ? -30.757 29.727 -34.590 1.00 78.62 267 LEU A N 1
ATOM 2039 C CA . LEU A 1 267 ? -30.608 31.068 -34.016 1.00 78.62 267 LEU A CA 1
ATOM 2040 C C . LEU A 1 267 ? -31.844 31.502 -33.213 1.00 78.62 267 LEU A C 1
ATOM 2042 O O . LEU A 1 267 ? -31.698 32.045 -32.117 1.00 78.62 267 LEU A O 1
ATOM 2046 N N . ALA A 1 268 ? -33.055 31.201 -33.689 1.00 78.19 268 ALA A N 1
ATOM 2047 C CA . ALA A 1 268 ? -34.287 31.511 -32.962 1.00 78.19 268 ALA A CA 1
ATOM 2048 C C . ALA A 1 268 ? -34.395 30.750 -31.625 1.00 78.19 268 ALA A C 1
ATOM 2050 O O . ALA A 1 268 ? -34.814 31.326 -30.619 1.00 78.19 268 ALA A O 1
ATOM 2051 N N . ILE A 1 269 ? -33.965 29.481 -31.584 1.00 82.44 269 ILE A N 1
ATOM 2052 C CA . ILE A 1 269 ? -33.959 28.666 -30.357 1.00 82.44 269 ILE A CA 1
ATOM 2053 C C . ILE A 1 269 ? -32.978 29.236 -29.323 1.00 82.44 269 ILE A C 1
ATOM 2055 O O . ILE A 1 269 ? -33.312 29.321 -28.140 1.00 82.44 269 ILE A O 1
ATOM 2059 N N . ILE A 1 270 ? -31.794 29.678 -29.756 1.00 79.06 270 ILE A N 1
ATOM 2060 C CA . ILE A 1 270 ? -30.781 30.266 -28.865 1.00 79.06 270 ILE A CA 1
ATOM 2061 C C . ILE A 1 270 ? -31.276 31.599 -28.278 1.00 79.06 270 ILE A C 1
ATOM 2063 O O . ILE A 1 270 ? -31.119 31.850 -27.078 1.00 79.06 270 ILE A O 1
ATOM 2067 N N . ILE A 1 271 ? -31.946 32.429 -29.081 1.00 78.06 271 ILE A N 1
ATOM 2068 C CA . ILE A 1 271 ? -32.523 33.697 -28.611 1.00 78.06 271 ILE A CA 1
ATOM 2069 C C . ILE A 1 271 ? -33.672 33.434 -27.622 1.00 78.06 271 ILE A C 1
ATOM 2071 O O . ILE A 1 271 ? -33.735 34.052 -26.560 1.00 78.06 271 ILE A O 1
ATOM 2075 N N . ALA A 1 272 ? -34.544 32.462 -27.899 1.00 74.56 272 ALA A N 1
ATOM 2076 C CA . ALA A 1 272 ? -35.624 32.101 -26.982 1.00 74.56 272 ALA A CA 1
ATOM 2077 C C . ALA A 1 272 ? -35.096 31.553 -25.642 1.00 74.56 272 ALA A C 1
ATOM 2079 O O . ALA A 1 272 ? -35.611 31.910 -24.579 1.00 74.56 272 ALA A O 1
ATOM 2080 N N . ALA A 1 273 ? -34.044 30.729 -25.670 1.00 71.81 273 ALA A N 1
ATOM 2081 C CA . ALA A 1 273 ? -33.432 30.165 -24.468 1.00 71.81 273 ALA A CA 1
ATOM 2082 C C . ALA A 1 273 ? -32.763 31.236 -23.592 1.00 71.81 273 ALA A C 1
ATOM 2084 O O . ALA A 1 273 ? -32.918 31.219 -22.369 1.00 71.81 273 ALA A O 1
ATOM 2085 N N . THR A 1 274 ? -32.075 32.199 -24.207 1.00 65.50 274 THR A N 1
ATOM 2086 C CA . THR A 1 274 ? -31.399 33.294 -23.490 1.00 65.50 274 THR A CA 1
ATOM 2087 C C . THR A 1 274 ? -32.397 34.279 -22.875 1.00 65.50 274 THR A C 1
ATOM 2089 O O . THR A 1 274 ? -32.262 34.635 -21.705 1.00 65.50 274 THR A O 1
ATOM 2092 N N . VAL A 1 275 ? -33.481 34.622 -23.579 1.00 71.06 275 VAL A N 1
ATOM 2093 C CA . VAL A 1 275 ? -34.558 35.472 -23.032 1.00 71.06 275 VAL A CA 1
ATOM 2094 C C . VAL A 1 275 ? -35.302 34.784 -21.879 1.00 71.06 275 VAL A C 1
ATOM 2096 O O . VAL A 1 275 ? -35.674 35.439 -20.903 1.00 71.06 275 VAL A O 1
ATOM 2099 N N . ASN A 1 276 ? -35.487 33.462 -21.941 1.00 61.44 276 ASN A N 1
ATOM 2100 C CA . ASN A 1 276 ? -36.147 32.707 -20.872 1.00 61.44 276 ASN A CA 1
ATOM 2101 C C . ASN A 1 276 ? -35.239 32.517 -19.639 1.00 61.44 276 ASN A C 1
ATOM 2103 O O . ASN A 1 276 ? -35.728 32.483 -18.508 1.00 61.44 276 ASN A O 1
ATOM 2107 N N . ALA A 1 277 ? -33.917 32.455 -19.838 1.00 55.31 277 ALA A N 1
ATOM 2108 C CA . ALA A 1 277 ? -32.932 32.417 -18.757 1.00 55.31 277 ALA A CA 1
ATOM 2109 C C . ALA A 1 277 ? -32.808 33.767 -18.024 1.00 55.31 277 ALA A C 1
ATOM 2111 O O . ALA A 1 277 ? -32.616 33.785 -16.810 1.00 55.31 277 ALA A O 1
ATOM 2112 N N . CYS A 1 278 ? -33.004 34.892 -18.721 1.00 47.84 278 CYS A N 1
ATOM 2113 C CA . CYS A 1 278 ? -32.925 36.234 -18.131 1.00 47.84 278 CYS A CA 1
ATOM 2114 C C . CYS A 1 278 ? -34.235 36.739 -17.488 1.00 47.84 278 CYS A C 1
ATOM 2116 O O . CYS A 1 278 ? -34.238 37.813 -16.893 1.00 47.84 278 CYS A O 1
ATOM 2118 N N . ARG A 1 279 ? -35.349 35.990 -17.565 1.00 51.50 279 ARG A N 1
ATOM 2119 C CA . ARG A 1 279 ? -36.666 36.407 -17.028 1.00 51.50 279 ARG A CA 1
ATOM 2120 C C . ARG A 1 279 ? -37.000 35.928 -15.610 1.00 51.50 279 ARG A C 1
ATOM 2122 O O . ARG A 1 279 ? -38.072 36.262 -15.109 1.00 51.50 279 ARG A O 1
ATOM 2129 N N . LYS A 1 280 ? -36.132 35.172 -14.930 1.00 41.00 280 LYS A N 1
ATOM 2130 C CA . LYS A 1 280 ? -36.393 34.743 -13.542 1.00 41.00 280 LYS A CA 1
ATOM 2131 C C . LYS A 1 280 ? -35.756 35.692 -12.525 1.00 41.00 280 LYS A C 1
ATOM 2133 O O . LYS A 1 280 ? -34.573 35.592 -12.224 1.00 41.00 280 LYS A O 1
ATOM 2138 N N . SER A 1 281 ? -36.576 36.588 -11.977 1.00 39.56 281 SER A N 1
ATOM 2139 C CA . SER A 1 281 ? -36.267 37.405 -10.797 1.00 39.56 281 SER A CA 1
ATOM 2140 C C . SER A 1 281 ? -36.257 36.574 -9.497 1.00 39.56 281 SER A C 1
ATOM 2142 O O . SER A 1 281 ? -36.918 35.532 -9.444 1.00 39.56 281 SER A O 1
ATOM 2144 N N . PRO A 1 282 ? -35.586 37.034 -8.421 1.00 50.19 282 PRO A N 1
ATOM 2145 C CA . PRO A 1 282 ? -35.467 36.289 -7.170 1.00 50.19 282 PRO A CA 1
ATOM 2146 C C . PRO A 1 282 ? -36.589 36.639 -6.175 1.00 50.19 282 PRO A C 1
ATOM 2148 O O . PRO A 1 282 ? -36.849 37.814 -5.922 1.00 50.19 282 PRO A O 1
ATOM 2151 N N . SER A 1 283 ? -37.212 35.642 -5.535 1.00 37.44 283 SER A N 1
ATOM 2152 C CA . SER A 1 283 ? -38.007 35.867 -4.317 1.00 37.44 283 SER A CA 1
ATOM 2153 C C . SER A 1 283 ? -38.104 34.641 -3.385 1.00 37.44 283 SER A C 1
ATOM 2155 O O . SER A 1 283 ? -38.562 33.570 -3.761 1.00 37.44 283 SER A O 1
ATOM 2157 N N . ARG A 1 284 ? -37.629 34.889 -2.152 1.00 35.25 284 ARG A N 1
ATOM 2158 C CA . ARG A 1 284 ? -38.014 34.444 -0.790 1.00 35.25 284 ARG A CA 1
ATOM 2159 C C . ARG A 1 284 ? -38.336 32.974 -0.403 1.00 35.25 284 ARG A C 1
ATOM 2161 O O . ARG A 1 284 ? -39.048 32.232 -1.057 1.00 35.25 284 ARG A O 1
ATOM 2168 N N . ALA A 1 285 ? -37.819 32.681 0.797 1.00 41.31 285 ALA A N 1
ATOM 2169 C CA . ALA A 1 285 ? -37.816 31.515 1.691 1.00 41.31 285 ALA A CA 1
ATOM 2170 C C . ALA A 1 285 ? -39.076 30.624 1.891 1.00 41.31 285 ALA A C 1
ATOM 2172 O O . ALA A 1 285 ? -40.158 31.134 2.156 1.00 41.31 285 ALA A O 1
ATOM 2173 N N . ALA A 1 286 ? -38.777 29.305 1.978 1.00 35.09 286 ALA A N 1
ATOM 2174 C CA . ALA A 1 286 ? -39.364 28.170 2.746 1.00 35.09 286 ALA A CA 1
ATOM 2175 C C . ALA A 1 286 ? -40.835 27.726 2.491 1.00 35.09 286 ALA A C 1
ATOM 2177 O O . ALA A 1 286 ? -41.638 28.557 2.089 1.00 35.09 286 ALA A O 1
ATOM 2178 N N . PRO A 1 287 ? -41.249 26.449 2.750 1.00 38.06 287 PRO A N 1
ATOM 2179 C CA . PRO A 1 287 ? -40.567 25.346 3.449 1.00 38.06 287 PRO A CA 1
ATOM 2180 C C . PRO A 1 287 ? -40.519 23.985 2.696 1.00 38.06 287 PRO A C 1
ATOM 2182 O O . PRO A 1 287 ? -41.036 23.797 1.597 1.00 38.06 287 PRO A O 1
ATOM 2185 N N . VAL A 1 288 ? -39.851 23.025 3.341 1.00 48.28 288 VAL A N 1
ATOM 2186 C CA . VAL A 1 288 ? -39.541 21.645 2.929 1.00 48.28 288 VAL A CA 1
ATOM 2187 C C . VAL A 1 288 ? -40.756 20.860 2.404 1.00 48.28 288 VAL A C 1
ATOM 2189 O O . VAL A 1 288 ? -41.714 20.610 3.132 1.00 48.28 288 VAL A O 1
ATOM 2192 N N . ARG A 1 289 ? -40.651 20.341 1.171 1.00 34.72 289 ARG A N 1
ATOM 2193 C CA . ARG A 1 289 ? -41.421 19.181 0.692 1.00 34.72 289 ARG A CA 1
ATOM 2194 C C . ARG A 1 289 ? -40.489 18.140 0.071 1.00 34.72 289 ARG A C 1
ATOM 2196 O O . ARG A 1 289 ? -39.626 18.449 -0.746 1.00 34.72 289 ARG A O 1
ATOM 2203 N N . ARG A 1 290 ? -40.690 16.899 0.516 1.00 41.56 290 ARG A N 1
ATOM 2204 C CA . ARG A 1 290 ? -40.017 15.651 0.131 1.00 41.56 290 ARG A CA 1
ATOM 2205 C C . ARG A 1 290 ? -39.953 15.543 -1.401 1.00 41.56 290 ARG A C 1
ATOM 2207 O O . ARG A 1 290 ? -40.993 15.462 -2.046 1.00 41.56 290 ARG A O 1
ATOM 2214 N N . ARG A 1 291 ? -38.749 15.587 -1.981 1.00 29.64 291 ARG A N 1
ATOM 2215 C CA . ARG A 1 291 ? -38.559 15.557 -3.439 1.00 29.64 291 ARG A CA 1
ATOM 2216 C C . ARG A 1 291 ? -38.391 14.116 -3.917 1.00 29.64 291 ARG A C 1
ATOM 2218 O O . ARG A 1 291 ? -37.460 13.428 -3.502 1.00 29.64 291 ARG A O 1
ATOM 2225 N N . GLU A 1 292 ? -39.294 13.681 -4.792 1.00 32.00 292 GLU A N 1
ATOM 2226 C CA . GLU A 1 292 ? -39.136 12.474 -5.601 1.00 32.00 292 GLU A CA 1
ATOM 2227 C C . GLU A 1 292 ? -37.845 12.535 -6.427 1.00 32.00 292 GLU A C 1
ATOM 2229 O O . GLU A 1 292 ? -37.460 13.582 -6.960 1.00 32.00 292 GLU A O 1
ATOM 2234 N N . ARG A 1 293 ? -37.178 11.381 -6.538 1.00 37.56 293 ARG A N 1
ATOM 2235 C CA . ARG A 1 293 ? -35.975 11.175 -7.349 1.00 37.56 293 ARG A CA 1
ATOM 2236 C C . ARG A 1 293 ? -36.324 11.350 -8.833 1.00 37.56 293 ARG A C 1
ATOM 2238 O O . ARG A 1 293 ? -36.779 10.414 -9.480 1.00 37.56 293 ARG A O 1
ATOM 2245 N N . ARG A 1 294 ? -36.051 12.528 -9.395 1.00 38.28 294 ARG A N 1
ATOM 2246 C CA . ARG A 1 294 ? -35.850 12.684 -10.843 1.00 38.28 294 ARG A CA 1
ATOM 2247 C C . ARG A 1 294 ? -34.363 12.532 -11.145 1.00 38.28 294 ARG A C 1
ATOM 2249 O O . ARG A 1 294 ? -33.574 13.419 -10.838 1.00 38.28 294 ARG A O 1
ATOM 2256 N N . SER A 1 295 ? -34.004 11.388 -11.724 1.00 49.00 295 SER A N 1
ATOM 2257 C CA . SER A 1 295 ? -32.728 11.199 -12.409 1.00 49.00 295 SER A CA 1
ATOM 2258 C C . SER A 1 295 ? -32.806 11.914 -13.752 1.00 49.00 295 SER A C 1
ATOM 2260 O O . SER A 1 295 ? -33.475 11.451 -14.671 1.00 49.00 295 SER A O 1
ATOM 2262 N N . SER A 1 296 ? -32.149 13.058 -13.850 1.00 45.81 296 SER A N 1
ATOM 2263 C CA . SER A 1 296 ? -31.775 13.661 -15.126 1.00 45.81 296 SER A CA 1
ATOM 2264 C C . SER A 1 296 ? -30.324 14.103 -14.997 1.00 45.81 296 SER A C 1
ATOM 2266 O O . SER A 1 296 ? -30.036 15.293 -14.879 1.00 45.81 296 SER A O 1
ATOM 2268 N N . LYS A 1 297 ? -29.419 13.125 -14.898 1.00 39.50 297 LYS A N 1
ATOM 2269 C CA . LYS A 1 297 ? -27.987 13.391 -15.032 1.00 39.50 297 LYS A CA 1
ATOM 2270 C C . LYS A 1 297 ? -27.654 13.543 -16.523 1.00 39.50 297 LYS A C 1
ATOM 2272 O O . LYS A 1 297 ? -28.205 12.784 -17.322 1.00 39.50 297 LYS A O 1
ATOM 2277 N N . PRO A 1 298 ? -26.819 14.519 -16.911 1.00 39.72 298 PRO A N 1
ATOM 2278 C CA . PRO A 1 298 ? -26.360 14.673 -18.287 1.00 39.72 298 PRO A CA 1
ATOM 2279 C C . PRO A 1 298 ? -25.597 13.417 -18.766 1.00 39.72 298 PRO A C 1
ATOM 2281 O O . PRO A 1 298 ? -25.029 12.708 -17.933 1.00 39.72 298 PRO A O 1
ATOM 2284 N N . PRO A 1 299 ? -25.563 13.126 -20.084 1.00 44.34 299 PRO A N 1
ATOM 2285 C CA . PRO A 1 299 ? -25.013 11.876 -20.630 1.00 44.34 299 PRO A CA 1
ATOM 2286 C C . PRO A 1 299 ? -23.570 11.578 -20.202 1.00 44.34 299 PRO A C 1
ATOM 2288 O O . PRO A 1 299 ? -23.270 10.452 -19.824 1.00 44.34 299 PRO A O 1
ATOM 2291 N N . SER A 1 300 ? -22.709 12.597 -20.146 1.00 50.16 300 SER A N 1
ATOM 2292 C CA . SER A 1 300 ? -21.319 12.461 -19.689 1.00 50.16 300 SER A CA 1
ATOM 2293 C C . SER A 1 300 ? -21.205 12.083 -18.206 1.00 50.16 300 SER A C 1
ATOM 2295 O O . SER A 1 300 ? -20.314 11.334 -17.815 1.00 50.16 300 SER A O 1
ATOM 2297 N N . GLU A 1 301 ? -22.129 12.549 -17.361 1.00 51.31 301 GLU A N 1
ATOM 2298 C CA . GLU A 1 301 ? -22.171 12.215 -15.933 1.00 51.31 301 GLU A CA 1
ATOM 2299 C C . GLU A 1 301 ? -22.791 10.826 -15.691 1.00 51.31 301 GLU A C 1
ATOM 2301 O O . GLU A 1 301 ? -22.437 10.142 -14.727 1.00 51.31 301 GLU A O 1
ATOM 2306 N N . LEU A 1 302 ? -23.687 10.378 -16.579 1.00 50.88 302 LEU A N 1
ATOM 2307 C CA . LEU A 1 302 ? -24.200 9.007 -16.598 1.00 50.88 302 LEU A CA 1
ATOM 2308 C C . LEU A 1 302 ? -23.098 8.019 -17.006 1.00 50.88 302 LEU A C 1
ATOM 2310 O O . LEU A 1 302 ? -22.883 7.041 -16.296 1.00 50.88 302 LEU A O 1
ATOM 2314 N N . GLU A 1 303 ? -22.348 8.315 -18.068 1.00 55.34 303 GLU A N 1
ATOM 2315 C CA . GLU A 1 303 ? -21.235 7.481 -18.540 1.00 55.34 303 GLU A CA 1
ATOM 2316 C C . GLU A 1 303 ? -20.099 7.389 -17.516 1.00 55.34 303 GLU A C 1
ATOM 2318 O O . GLU A 1 303 ? -19.621 6.292 -17.228 1.00 55.34 303 GLU A O 1
ATOM 2323 N N . LEU A 1 304 ? -19.722 8.504 -16.879 1.00 57.44 304 LEU A N 1
ATOM 2324 C CA . LEU A 1 304 ? -18.775 8.499 -15.759 1.00 57.44 304 LEU A CA 1
ATOM 2325 C C . LEU A 1 304 ? -19.310 7.684 -14.577 1.00 57.44 304 LEU A C 1
ATOM 2327 O O . LEU A 1 304 ? -18.584 6.872 -13.997 1.00 57.44 304 LEU A O 1
ATOM 2331 N N . SER A 1 305 ? -20.590 7.847 -14.232 1.00 57.72 305 SER A N 1
ATOM 2332 C CA . SER A 1 305 ? -21.223 7.083 -13.157 1.00 57.72 305 SER A CA 1
ATOM 2333 C C . SER A 1 305 ? -21.227 5.575 -13.429 1.00 57.72 305 SER A C 1
ATOM 2335 O O . SER A 1 305 ? -20.935 4.789 -12.523 1.00 57.72 305 SER A O 1
ATOM 2337 N N . GLU A 1 306 ? -21.517 5.168 -14.664 1.00 57.31 306 GLU A N 1
ATOM 2338 C CA . GLU A 1 306 ? -21.526 3.773 -15.117 1.00 57.31 306 GLU A CA 1
ATOM 2339 C C . GLU A 1 306 ? -20.117 3.180 -15.277 1.00 57.31 306 GLU A C 1
ATOM 2341 O O . GLU A 1 306 ? -19.919 1.991 -15.015 1.00 57.31 306 GLU A O 1
ATOM 2346 N N . ALA A 1 307 ? -19.120 4.002 -15.621 1.00 51.81 307 ALA A N 1
ATOM 2347 C CA . ALA A 1 307 ? -17.701 3.642 -15.614 1.00 51.81 307 ALA A CA 1
ATOM 2348 C C . ALA A 1 307 ? -17.109 3.544 -14.191 1.00 51.81 307 ALA A C 1
ATOM 2350 O O . ALA A 1 307 ? -15.989 3.068 -14.011 1.00 51.81 307 ALA A O 1
ATOM 2351 N N . GLY A 1 308 ? -17.869 3.939 -13.161 1.00 53.53 308 GLY A N 1
ATOM 2352 C CA . GLY A 1 308 ? -17.522 3.757 -11.749 1.00 53.53 308 GLY A CA 1
ATOM 2353 C C . GLY A 1 308 ? -17.386 5.047 -10.937 1.00 53.53 308 GLY A C 1
ATOM 2354 O O . GLY A 1 308 ? -17.424 4.970 -9.705 1.00 53.53 308 GLY A O 1
ATOM 2355 N N . PHE A 1 309 ? -17.342 6.215 -11.585 1.00 53.75 309 PHE A N 1
ATOM 2356 C CA . PHE A 1 309 ? -17.178 7.556 -10.996 1.00 53.75 309 PHE A CA 1
ATOM 2357 C C . PHE A 1 309 ? -18.483 8.171 -10.450 1.00 53.75 309 PHE A C 1
ATOM 2359 O O . PHE A 1 309 ? -18.610 9.384 -10.317 1.00 53.75 309 PHE A O 1
ATOM 2366 N N . GLY A 1 310 ? -19.480 7.343 -10.127 1.00 54.69 310 GLY A N 1
ATOM 2367 C CA . GLY A 1 310 ? -20.777 7.806 -9.625 1.00 54.69 310 GLY A CA 1
ATOM 2368 C C . GLY A 1 310 ? -20.724 8.413 -8.218 1.00 54.69 310 GLY A C 1
ATOM 2369 O O . GLY A 1 310 ? -19.692 8.424 -7.545 1.00 54.69 310 GLY A O 1
ATOM 2370 N N . GLU A 1 311 ? -21.876 8.871 -7.729 1.00 40.03 311 GLU A N 1
ATOM 2371 C CA . GLU A 1 311 ? -22.023 9.449 -6.387 1.00 40.03 311 GLU A CA 1
ATOM 2372 C C . GLU A 1 311 ? -21.479 8.480 -5.310 1.00 40.03 311 GLU A C 1
ATOM 2374 O O . GLU A 1 311 ? -21.876 7.316 -5.232 1.00 40.03 311 GLU A O 1
ATOM 2379 N N . GLY A 1 312 ? -20.504 8.934 -4.513 1.00 41.72 312 GLY A N 1
ATOM 2380 C CA . GLY A 1 312 ? -19.804 8.094 -3.530 1.00 41.72 312 GLY A CA 1
ATOM 2381 C C . GLY A 1 312 ? -18.579 7.324 -4.053 1.00 41.72 312 GLY A C 1
ATOM 2382 O O . GLY A 1 312 ? -18.033 6.506 -3.308 1.00 41.72 312 GLY A O 1
ATOM 2383 N N . PHE A 1 313 ? -18.102 7.589 -5.277 1.00 49.34 313 PHE A N 1
ATOM 2384 C CA . PHE A 1 313 ? -16.866 7.014 -5.832 1.00 49.34 313 PHE A CA 1
ATOM 2385 C C . PHE A 1 313 ? -15.655 7.159 -4.897 1.00 49.34 313 PHE A C 1
ATOM 2387 O O . PHE A 1 313 ? -14.973 6.164 -4.649 1.00 49.34 313 PHE A O 1
ATOM 2394 N N . HIS A 1 314 ? -15.472 8.328 -4.270 1.00 46.91 314 HIS A N 1
ATOM 2395 C CA . HIS A 1 314 ? -14.432 8.565 -3.257 1.00 46.91 314 HIS A CA 1
ATOM 2396 C C . HIS A 1 314 ? -14.434 7.473 -2.175 1.00 46.91 314 HIS A C 1
ATOM 2398 O O . HIS A 1 314 ? -13.424 6.825 -1.930 1.00 46.91 314 HIS A O 1
ATOM 2404 N N . ARG A 1 315 ? -15.605 7.134 -1.616 1.00 45.34 315 ARG A N 1
ATOM 2405 C CA . ARG A 1 315 ? -15.729 6.114 -0.557 1.00 45.34 315 ARG A CA 1
ATOM 2406 C C . ARG A 1 315 ? -15.408 4.696 -1.042 1.00 45.34 315 ARG A C 1
ATOM 2408 O O . ARG A 1 315 ? -15.064 3.841 -0.224 1.00 45.34 315 ARG A O 1
ATOM 2415 N N . ARG A 1 316 ? -15.524 4.424 -2.349 1.00 51.38 316 ARG A N 1
ATOM 2416 C CA . ARG A 1 316 ? -15.249 3.115 -2.970 1.00 51.38 316 ARG A CA 1
ATOM 2417 C C . ARG A 1 316 ? -13.809 2.973 -3.462 1.00 51.38 316 ARG A C 1
ATOM 2419 O O . ARG A 1 316 ? -13.318 1.842 -3.463 1.00 51.38 316 ARG A O 1
ATOM 2426 N N . SER A 1 317 ? -13.131 4.071 -3.792 1.00 59.47 317 SER A N 1
ATOM 2427 C CA . SER A 1 317 ? -11.723 4.063 -4.193 1.00 59.47 317 SER A CA 1
ATOM 2428 C C . SER A 1 317 ? -10.836 3.567 -3.048 1.00 59.47 317 SER A C 1
ATOM 2430 O O . SER A 1 317 ? -10.810 4.136 -1.956 1.00 59.47 317 SER A O 1
ATOM 2432 N N . ALA A 1 318 ? -10.127 2.461 -3.288 1.00 61.28 318 ALA A N 1
ATOM 2433 C CA . ALA A 1 318 ? -9.180 1.907 -2.325 1.00 61.28 318 ALA A CA 1
ATOM 2434 C C . ALA A 1 318 ? -8.014 2.870 -2.082 1.00 61.28 318 ALA A C 1
ATOM 2436 O O . ALA A 1 318 ? -7.630 3.051 -0.932 1.00 61.28 318 ALA A O 1
ATOM 2437 N N . PHE A 1 319 ? -7.542 3.540 -3.137 1.00 61.22 319 PHE A N 1
ATOM 2438 C CA . PHE A 1 319 ? -6.503 4.565 -3.059 1.00 61.22 319 PHE A CA 1
ATOM 2439 C C . PHE A 1 319 ? -6.953 5.794 -2.271 1.00 61.22 319 PHE A C 1
ATOM 2441 O O . PHE A 1 319 ? -6.213 6.245 -1.413 1.00 61.22 319 PHE A O 1
ATOM 2448 N N . TYR A 1 320 ? -8.180 6.282 -2.483 1.00 59.25 320 TYR A N 1
ATOM 2449 C CA . TYR A 1 320 ? -8.727 7.383 -1.680 1.00 59.25 320 TYR A CA 1
ATOM 2450 C C . TYR A 1 320 ? -8.869 6.999 -0.208 1.00 59.25 320 TYR A C 1
ATOM 2452 O O . TYR A 1 320 ? -8.494 7.747 0.686 1.00 59.25 320 TYR A O 1
ATOM 2460 N N . ARG A 1 321 ? -9.394 5.799 0.076 1.00 58.56 321 ARG A N 1
ATOM 2461 C CA . ARG A 1 321 ? -9.444 5.323 1.460 1.00 58.56 321 ARG A CA 1
ATOM 2462 C C . ARG A 1 321 ? -8.044 5.219 2.041 1.00 58.56 321 ARG A C 1
ATOM 2464 O O . ARG A 1 321 ? -7.880 5.632 3.171 1.00 58.56 321 ARG A O 1
ATOM 2471 N N . ALA A 1 322 ? -7.070 4.692 1.304 1.00 59.06 322 ALA A N 1
ATOM 2472 C CA . ALA A 1 322 ? -5.691 4.592 1.768 1.00 59.06 322 ALA A CA 1
ATOM 2473 C C . ALA A 1 322 ? -5.075 5.974 2.028 1.00 59.06 322 ALA A C 1
ATOM 2475 O O . ALA A 1 322 ? -4.435 6.142 3.057 1.00 59.06 322 ALA A O 1
ATOM 2476 N N . SER A 1 323 ? -5.360 6.965 1.177 1.00 57.44 323 SER A N 1
ATOM 2477 C CA . SER A 1 323 ? -4.837 8.321 1.328 1.00 57.44 323 SER A CA 1
ATOM 2478 C C . SER A 1 323 ? -5.429 9.085 2.520 1.00 57.44 323 SER A C 1
ATOM 2480 O O . SER A 1 323 ? -4.820 10.016 3.022 1.00 57.44 323 SER A O 1
ATOM 2482 N N . MET A 1 324 ? -6.618 8.713 3.003 1.00 49.16 324 MET A N 1
ATOM 2483 C CA . MET A 1 324 ? -7.295 9.394 4.119 1.00 49.16 324 MET A CA 1
ATOM 2484 C C . MET A 1 324 ? -6.760 9.037 5.518 1.00 49.16 324 MET A C 1
ATOM 2486 O O . MET A 1 324 ? -7.191 9.653 6.494 1.00 49.16 324 MET A O 1
ATOM 2490 N N . TYR A 1 325 ? -5.877 8.044 5.654 1.00 49.34 325 TYR A N 1
ATOM 2491 C CA . TYR A 1 325 ? -5.291 7.668 6.947 1.00 49.34 325 TYR A CA 1
ATOM 2492 C C . TYR A 1 325 ? -3.867 8.224 7.032 1.00 49.34 325 TYR A C 1
ATOM 2494 O O . TYR A 1 325 ? -3.116 8.099 6.075 1.00 49.34 325 TYR A O 1
ATOM 2502 N N . GLY A 1 326 ? -3.511 8.842 8.167 1.00 42.56 326 GLY A N 1
ATOM 2503 C CA . GLY A 1 326 ? -2.238 9.559 8.365 1.00 42.56 326 GLY A CA 1
ATOM 2504 C C . GLY A 1 326 ? -0.969 8.723 8.161 1.00 42.56 326 GLY A C 1
ATOM 2505 O O . GLY A 1 326 ? 0.101 9.287 7.988 1.00 42.56 326 GLY A O 1
ATOM 2506 N N . GLU A 1 327 ? -1.106 7.400 8.092 1.00 49.88 327 GLU A N 1
ATOM 2507 C CA . GLU A 1 327 ? -0.073 6.448 7.683 1.00 49.88 327 GLU A CA 1
ATOM 2508 C C . GLU A 1 327 ? -0.442 5.876 6.301 1.00 49.88 327 GLU A C 1
ATOM 2510 O O . GLU A 1 327 ? -0.835 4.714 6.152 1.00 49.88 327 GLU A O 1
ATOM 2515 N N . CYS A 1 328 ? -0.396 6.729 5.271 1.00 45.47 328 CYS A N 1
ATOM 2516 C CA . CYS A 1 328 ? -0.602 6.329 3.873 1.00 45.47 328 CYS A CA 1
ATOM 2517 C C . CYS A 1 328 ? 0.325 5.172 3.478 1.00 45.47 328 CYS A C 1
ATOM 2519 O O . CYS A 1 328 ? -0.090 4.274 2.747 1.00 45.47 328 CYS A O 1
ATOM 2521 N N . GLU A 1 329 ? 1.557 5.191 3.987 1.00 49.81 329 GLU A N 1
ATOM 2522 C CA . GLU A 1 329 ? 2.630 4.251 3.670 1.00 49.81 329 GLU A CA 1
ATOM 2523 C C . GLU A 1 329 ? 2.278 2.834 4.115 1.00 49.81 329 GLU A C 1
ATOM 2525 O O . GLU A 1 329 ? 2.111 1.969 3.265 1.00 49.81 329 GLU A O 1
ATOM 2530 N N . GLU A 1 330 ? 1.962 2.608 5.395 1.00 43.31 330 GLU A N 1
ATOM 2531 C CA . GLU A 1 330 ? 1.640 1.271 5.905 1.00 43.31 330 GLU A CA 1
ATOM 2532 C C . GLU A 1 330 ? 0.463 0.600 5.187 1.00 43.31 330 GLU A C 1
ATOM 2534 O O . GLU A 1 330 ? 0.386 -0.627 5.155 1.00 43.31 330 GLU A O 1
ATOM 2539 N N . ARG A 1 331 ? -0.504 1.360 4.656 1.00 45.03 331 ARG A N 1
ATOM 2540 C CA . ARG A 1 331 ? -1.693 0.796 3.999 1.00 45.03 331 ARG A CA 1
ATOM 2541 C C . ARG A 1 331 ? -1.529 0.650 2.494 1.00 45.03 331 ARG A C 1
ATOM 2543 O O . ARG A 1 331 ? -2.034 -0.331 1.953 1.00 45.03 331 ARG A O 1
ATOM 2550 N N . ILE A 1 332 ? -0.848 1.589 1.838 1.00 48.88 332 ILE A N 1
ATOM 2551 C CA . ILE A 1 332 ? -0.472 1.490 0.421 1.00 48.88 332 ILE A CA 1
ATOM 2552 C C . ILE A 1 332 ? 0.578 0.390 0.259 1.00 48.88 332 ILE A C 1
ATOM 2554 O O . ILE A 1 332 ? 0.398 -0.483 -0.580 1.00 48.88 332 ILE A O 1
ATOM 2558 N N . SER A 1 333 ? 1.567 0.335 1.143 1.00 44.84 333 SER A N 1
ATOM 2559 C CA . SER A 1 333 ? 2.510 -0.770 1.279 1.00 44.84 333 SER A CA 1
ATOM 2560 C C . SER A 1 333 ? 1.801 -2.079 1.613 1.00 44.84 333 SER A C 1
ATOM 2562 O O . SER A 1 333 ? 1.933 -3.039 0.874 1.00 44.84 333 SER A O 1
ATOM 2564 N N . ARG A 1 334 ? 0.862 -2.135 2.569 1.00 42.03 334 ARG A N 1
ATOM 2565 C CA . ARG A 1 334 ? 0.017 -3.339 2.761 1.00 42.03 334 ARG A CA 1
ATOM 2566 C C . ARG A 1 334 ? -0.879 -3.702 1.562 1.00 42.03 334 ARG A C 1
ATOM 2568 O O . ARG A 1 334 ? -1.288 -4.856 1.452 1.00 42.03 334 ARG A O 1
ATOM 2575 N N . LEU A 1 335 ? -1.217 -2.756 0.685 1.00 41.44 335 LEU A N 1
ATOM 2576 C CA . LEU A 1 335 ? -1.943 -2.984 -0.575 1.00 41.44 335 LEU A CA 1
ATOM 2577 C C . LEU A 1 335 ? -1.012 -3.473 -1.701 1.00 41.44 335 LEU A C 1
ATOM 2579 O O . LEU A 1 335 ? -1.482 -4.194 -2.579 1.00 41.44 335 LEU A O 1
ATOM 2583 N N . ILE A 1 336 ? 0.271 -3.097 -1.667 1.00 43.28 336 ILE A N 1
ATOM 2584 C CA . ILE A 1 336 ? 1.304 -3.410 -2.669 1.00 43.28 336 ILE A CA 1
ATOM 2585 C C . ILE A 1 336 ? 2.102 -4.677 -2.285 1.00 43.28 336 ILE A C 1
ATOM 2587 O O . ILE A 1 336 ? 2.288 -5.561 -3.116 1.00 43.28 336 ILE A O 1
ATOM 2591 N N . GLU A 1 337 ? 2.515 -4.811 -1.024 1.00 39.97 337 GLU A N 1
ATOM 2592 C CA . GLU A 1 337 ? 3.250 -5.937 -0.421 1.00 39.97 337 GLU A CA 1
ATOM 2593 C C . GLU A 1 337 ? 2.331 -7.091 0.038 1.00 39.97 337 GLU A C 1
ATOM 2595 O O . GLU A 1 337 ? 2.767 -8.229 0.240 1.00 39.97 337 GLU A O 1
ATOM 2600 N N . GLY A 1 338 ? 1.035 -6.827 0.230 1.00 35.53 338 GLY A N 1
ATOM 2601 C CA . GLY A 1 338 ? 0.117 -7.731 0.922 1.00 35.53 338 GLY A CA 1
ATOM 2602 C C . GLY A 1 338 ? -0.432 -8.886 0.087 1.00 35.53 338 GLY A C 1
ATOM 2603 O O . GLY A 1 338 ? -1.627 -8.928 -0.198 1.00 35.53 338 GLY A O 1
ATOM 2604 N N . VAL A 1 339 ? 0.376 -9.923 -0.142 1.00 34.84 339 VAL A N 1
ATOM 2605 C CA . VAL A 1 339 ? -0.129 -11.273 -0.487 1.00 34.84 339 VAL A CA 1
ATOM 2606 C C . VAL A 1 339 ? -0.955 -11.889 0.672 1.00 34.84 339 VAL A C 1
ATOM 2608 O O . VAL A 1 339 ? -1.595 -12.921 0.492 1.00 34.84 339 VAL A O 1
ATOM 2611 N N . SER A 1 340 ? -1.032 -11.255 1.856 1.00 38.03 340 SER A N 1
ATOM 2612 C CA . SER A 1 340 ? -1.722 -11.808 3.039 1.00 38.03 340 SER A CA 1
ATOM 2613 C C . SER A 1 340 ? -2.959 -11.052 3.558 1.00 38.03 340 SER A C 1
ATOM 2615 O O . SER A 1 340 ? -3.600 -11.544 4.486 1.00 38.03 340 SER A O 1
ATOM 2617 N N . LEU A 1 341 ? -3.362 -9.909 2.981 1.00 40.47 341 LEU A N 1
ATOM 2618 C CA . LEU A 1 341 ? -4.534 -9.148 3.472 1.00 40.47 341 LEU A CA 1
ATOM 2619 C C . LEU A 1 341 ? -5.839 -9.408 2.713 1.00 40.47 341 LEU A C 1
ATOM 2621 O O . LEU A 1 341 ? -6.919 -9.130 3.236 1.00 40.47 341 LEU A O 1
ATOM 2625 N N . PHE A 1 342 ? -5.769 -9.981 1.513 1.00 50.53 342 PHE A N 1
ATOM 2626 C CA . PHE A 1 342 ? -6.948 -10.360 0.741 1.00 50.53 342 PHE A CA 1
ATOM 2627 C C . PHE A 1 342 ? -7.117 -11.877 0.772 1.00 50.53 342 PHE A C 1
ATOM 2629 O O . PHE A 1 342 ? -6.424 -12.599 0.062 1.00 50.53 342 PHE A O 1
ATOM 2636 N N . LYS A 1 343 ? -8.071 -12.382 1.566 1.00 59.47 343 LYS A N 1
ATOM 2637 C CA . LYS A 1 343 ? -8.567 -13.750 1.354 1.00 59.47 343 LYS A CA 1
ATOM 2638 C C . LYS A 1 343 ? -9.270 -13.765 -0.007 1.00 59.47 343 LYS A C 1
ATOM 2640 O O . LYS A 1 343 ? -10.269 -13.051 -0.150 1.00 59.47 343 LYS A O 1
ATOM 2645 N N . PRO A 1 344 ? -8.777 -14.521 -1.008 1.00 67.31 344 PRO A N 1
ATOM 2646 C CA . PRO A 1 344 ? -9.398 -14.543 -2.322 1.00 67.31 344 PRO A CA 1
ATOM 2647 C C . PRO A 1 344 ? -10.851 -14.990 -2.179 1.00 67.31 344 PRO A C 1
ATOM 2649 O O . PRO A 1 344 ? -11.145 -16.010 -1.552 1.00 67.31 344 PRO A O 1
ATOM 2652 N N . THR A 1 345 ? -11.777 -14.213 -2.736 1.00 79.06 345 THR A N 1
ATOM 2653 C CA . THR A 1 345 ? -13.181 -14.634 -2.774 1.00 79.06 345 THR A CA 1
ATOM 2654 C C . THR A 1 345 ? -13.314 -15.888 -3.637 1.00 79.06 345 THR A C 1
ATOM 2656 O O . THR A 1 345 ? -12.492 -16.135 -4.520 1.00 79.06 345 THR A O 1
ATOM 2659 N N . ALA A 1 346 ? -14.384 -16.663 -3.452 1.00 81.38 346 ALA A N 1
ATOM 2660 C CA . ALA A 1 346 ? -14.630 -17.847 -4.276 1.00 81.38 346 ALA A CA 1
ATOM 2661 C C . ALA A 1 346 ? -14.638 -17.527 -5.790 1.00 81.38 346 ALA A C 1
ATOM 2663 O O . ALA A 1 346 ? -14.181 -18.338 -6.598 1.00 81.38 346 ALA A O 1
ATOM 2664 N N . ALA A 1 347 ? -15.090 -16.326 -6.173 1.00 79.56 347 ALA A N 1
ATOM 2665 C CA . ALA A 1 347 ? -15.039 -15.842 -7.550 1.00 79.56 347 ALA A CA 1
ATOM 2666 C C . ALA A 1 347 ? -13.598 -15.613 -8.038 1.00 79.56 347 ALA A C 1
ATOM 2668 O O . ALA A 1 347 ? -13.257 -16.033 -9.142 1.00 79.56 347 ALA A O 1
ATOM 2669 N N . MET A 1 348 ? -12.741 -15.008 -7.208 1.00 80.00 348 MET A N 1
ATOM 2670 C CA . MET A 1 348 ? -11.321 -14.795 -7.522 1.00 80.00 348 MET A CA 1
ATOM 2671 C C . MET A 1 348 ? -10.566 -16.122 -7.636 1.00 80.00 348 MET A C 1
ATOM 2673 O O . MET A 1 348 ? -9.860 -16.343 -8.615 1.00 80.00 348 MET A O 1
ATOM 2677 N N . THR A 1 349 ? -10.771 -17.039 -6.687 1.00 86.31 349 THR A N 1
ATOM 2678 C CA . THR A 1 349 ? -10.157 -18.376 -6.711 1.00 86.31 349 THR A CA 1
ATOM 2679 C C . THR A 1 349 ? -10.577 -19.165 -7.948 1.00 86.31 349 THR A C 1
ATOM 2681 O O . THR A 1 349 ? -9.746 -19.826 -8.573 1.00 86.31 349 THR A O 1
ATOM 2684 N N . ARG A 1 350 ? -11.854 -19.076 -8.351 1.00 88.44 350 ARG A N 1
ATOM 2685 C CA . ARG A 1 350 ? -12.321 -19.685 -9.604 1.00 88.44 350 ARG A CA 1
ATOM 2686 C C . ARG A 1 350 ? -11.630 -19.065 -10.818 1.00 88.44 350 ARG A C 1
ATOM 2688 O O . ARG A 1 350 ? -11.190 -19.821 -11.677 1.00 88.44 350 ARG A O 1
ATOM 2695 N N . GLY A 1 351 ? -11.520 -17.737 -10.873 1.00 88.38 351 GLY A N 1
ATOM 2696 C CA . GLY A 1 351 ? -10.796 -17.022 -11.927 1.00 88.38 351 GLY A CA 1
ATOM 2697 C C . GLY A 1 351 ? -9.376 -17.549 -12.105 1.00 88.38 351 GLY A C 1
ATOM 2698 O O . GLY A 1 351 ? -9.079 -18.122 -13.149 1.00 88.38 351 GLY A O 1
ATOM 2699 N N . MET A 1 352 ? -8.566 -17.485 -11.042 1.00 86.88 352 MET A N 1
ATOM 2700 C CA . MET A 1 352 ? -7.169 -17.943 -11.053 1.00 86.88 352 MET A CA 1
ATOM 2701 C C . MET A 1 352 ? -7.023 -19.408 -11.491 1.00 86.88 352 MET A C 1
ATOM 2703 O O . MET A 1 352 ? -6.113 -19.753 -12.238 1.00 86.88 352 MET A O 1
ATOM 2707 N N . ARG A 1 353 ? -7.932 -20.291 -11.053 1.00 92.75 353 ARG A N 1
ATOM 2708 C CA . ARG A 1 353 ? -7.893 -21.720 -11.407 1.00 92.75 353 ARG A CA 1
ATOM 2709 C C . ARG A 1 353 ? -8.220 -21.983 -12.880 1.00 92.75 353 ARG A C 1
ATOM 2711 O O . ARG A 1 353 ? -7.717 -22.952 -13.448 1.00 92.75 353 ARG A O 1
ATOM 2718 N N . LEU A 1 354 ? -9.123 -21.200 -13.471 1.00 92.75 354 LEU A N 1
ATOM 2719 C CA . LEU A 1 354 ? -9.665 -21.479 -14.805 1.00 92.75 354 LEU A CA 1
ATOM 2720 C C . LEU A 1 354 ? -9.014 -20.681 -15.921 1.00 92.75 354 LEU A C 1
ATOM 2722 O O . LEU A 1 354 ? -9.079 -21.130 -17.060 1.00 92.75 354 LEU A O 1
ATOM 2726 N N . GLU A 1 355 ? -8.390 -19.549 -15.619 1.00 90.94 355 GLU A N 1
ATOM 2727 C CA . GLU A 1 355 ? -7.837 -18.633 -16.617 1.00 90.94 355 GLU A CA 1
ATOM 2728 C C . GLU A 1 355 ? -6.963 -19.354 -17.651 1.00 90.94 355 GLU A C 1
ATOM 2730 O O . GLU A 1 355 ? -7.236 -19.267 -18.846 1.00 90.94 355 GLU A O 1
ATOM 2735 N N . LYS A 1 356 ? -6.003 -20.177 -17.201 1.00 91.06 356 LYS A N 1
ATOM 2736 C CA . LYS A 1 356 ? -5.143 -20.970 -18.094 1.00 91.06 356 LYS A CA 1
ATOM 2737 C C . LYS A 1 356 ? -5.942 -21.909 -19.007 1.00 91.06 356 LYS A C 1
ATOM 2739 O O . LYS A 1 356 ? -5.691 -21.968 -20.204 1.00 91.06 356 LYS A O 1
ATOM 2744 N N . LYS A 1 357 ? -6.950 -22.604 -18.469 1.00 92.56 357 LYS A N 1
ATOM 2745 C CA . LYS A 1 357 ? -7.799 -23.516 -19.258 1.00 92.56 357 LYS A CA 1
ATOM 2746 C C . LYS A 1 357 ? -8.661 -22.763 -20.273 1.00 92.56 357 LYS A C 1
ATOM 2748 O O . LYS A 1 357 ? -8.926 -23.277 -21.356 1.00 92.56 357 LYS A O 1
ATOM 2753 N N . VAL A 1 358 ? -9.116 -21.557 -19.928 1.00 92.62 358 VAL A N 1
ATOM 2754 C CA . VAL A 1 358 ? -9.876 -20.694 -20.839 1.00 92.62 358 VAL A CA 1
ATOM 2755 C C . VAL A 1 358 ? -8.968 -20.164 -21.947 1.00 92.62 358 VAL A C 1
ATOM 2757 O O . VAL A 1 358 ? -9.358 -20.260 -23.108 1.00 92.62 358 VAL A O 1
ATOM 2760 N N . LYS A 1 359 ? -7.747 -19.711 -21.624 1.00 90.62 359 LYS A N 1
ATOM 2761 C CA . LYS A 1 359 ? -6.714 -19.337 -22.609 1.00 90.62 359 LYS A CA 1
ATOM 2762 C C . LYS A 1 359 ? -6.488 -20.468 -23.617 1.00 90.62 359 LYS A C 1
ATOM 2764 O O . LYS A 1 359 ? -6.706 -20.267 -24.808 1.00 90.62 359 LYS A O 1
ATOM 2769 N N . GLU A 1 360 ? -6.207 -21.679 -23.137 1.00 89.38 360 GLU A N 1
ATOM 2770 C CA . GLU A 1 360 ? -6.008 -22.863 -23.989 1.00 89.38 360 GLU A CA 1
ATOM 2771 C C . GLU A 1 360 ? -7.237 -23.178 -24.864 1.00 89.38 360 GLU A C 1
ATOM 2773 O O . GLU A 1 360 ? -7.109 -23.577 -26.024 1.00 89.38 360 GLU A O 1
ATOM 2778 N N . ALA A 1 361 ? -8.455 -23.009 -24.334 1.00 89.75 361 ALA A N 1
ATOM 2779 C CA . ALA A 1 361 ? -9.682 -23.217 -25.100 1.00 89.75 361 ALA A CA 1
ATOM 2780 C C . ALA A 1 361 ? -9.873 -22.160 -26.201 1.00 89.75 361 ALA A C 1
ATOM 2782 O O . ALA A 1 361 ? -10.371 -22.497 -27.279 1.00 89.75 361 ALA A O 1
ATOM 2783 N N . ILE A 1 362 ? -9.477 -20.907 -25.955 1.00 88.19 362 ILE A N 1
ATOM 2784 C CA . ILE A 1 362 ? -9.502 -19.826 -26.947 1.00 88.19 362 ILE A CA 1
ATOM 2785 C C . ILE A 1 362 ? -8.486 -20.108 -28.061 1.00 88.19 362 ILE A C 1
ATOM 2787 O O . ILE A 1 362 ? -8.858 -20.085 -29.239 1.00 88.19 362 ILE A O 1
ATOM 2791 N N . GLU A 1 363 ? -7.245 -20.444 -27.698 1.00 85.38 363 GLU A N 1
ATOM 2792 C CA . GLU A 1 363 ? -6.170 -20.767 -28.646 1.00 85.38 363 GLU A CA 1
ATOM 2793 C C . GLU A 1 363 ? -6.572 -21.925 -29.573 1.00 85.38 363 GLU A C 1
ATOM 2795 O O . GLU A 1 363 ? -6.437 -21.817 -30.796 1.00 85.38 363 GLU A O 1
ATOM 2800 N N . LYS A 1 364 ? -7.162 -22.991 -29.007 1.00 81.75 364 LYS A N 1
ATOM 2801 C CA . LYS A 1 364 ? -7.618 -24.178 -29.754 1.00 81.75 364 LYS A CA 1
ATOM 2802 C C . LYS A 1 364 ? -8.827 -23.919 -30.652 1.00 81.75 364 LYS A C 1
ATOM 2804 O O . LYS A 1 364 ? -8.880 -24.449 -31.758 1.00 81.75 364 LYS A O 1
ATOM 2809 N N . LYS A 1 365 ? -9.836 -23.175 -30.179 1.00 73.94 365 LYS A N 1
ATOM 2810 C CA . LYS A 1 365 ? -11.134 -23.067 -30.877 1.00 73.94 365 LYS A CA 1
ATOM 2811 C C . LYS A 1 365 ? -11.223 -21.925 -31.883 1.00 73.94 365 LYS A C 1
ATOM 2813 O O . LYS A 1 365 ? -12.110 -21.978 -32.734 1.00 73.94 365 LYS A O 1
ATOM 2818 N N . LYS A 1 366 ? -10.429 -20.859 -31.743 1.00 62.50 366 LYS A N 1
ATOM 2819 C CA . LYS A 1 366 ? -10.784 -19.581 -32.380 1.00 62.50 366 LYS A CA 1
ATOM 2820 C C . LYS A 1 366 ? -9.679 -18.890 -33.173 1.00 62.50 366 LYS A C 1
ATOM 2822 O O . LYS A 1 366 ? -10.052 -18.230 -34.136 1.00 62.50 366 LYS A O 1
ATOM 2827 N N . ILE A 1 367 ? -8.393 -18.967 -32.797 1.00 61.22 367 ILE A N 1
ATOM 2828 C CA . ILE A 1 367 ? -7.447 -17.945 -33.303 1.00 61.22 367 ILE A CA 1
ATOM 2829 C C . ILE A 1 367 ? -6.104 -18.453 -33.861 1.00 61.22 367 ILE A C 1
ATOM 2831 O O . ILE A 1 367 ? -5.508 -17.724 -34.640 1.00 61.22 367 ILE A O 1
ATOM 2835 N N . LYS A 1 368 ? -5.632 -19.686 -33.602 1.00 58.34 368 LYS A N 1
ATOM 2836 C CA . LYS A 1 368 ? -4.298 -20.149 -34.085 1.00 58.34 368 LYS A CA 1
ATOM 2837 C C . LYS A 1 368 ? -3.156 -19.138 -33.808 1.00 58.34 368 LYS A C 1
ATOM 2839 O O . LYS A 1 368 ? -2.187 -19.072 -34.556 1.00 58.34 368 LYS A O 1
ATOM 2844 N N . VAL A 1 369 ? -3.270 -18.343 -32.746 1.00 65.44 369 VAL A N 1
ATOM 2845 C CA . VAL A 1 369 ? -2.250 -17.383 -32.304 1.00 65.44 369 VAL A CA 1
ATOM 2846 C C . VAL A 1 369 ? -1.854 -17.772 -30.891 1.00 65.44 369 VAL A C 1
ATOM 2848 O O . VAL A 1 369 ? -2.714 -18.134 -30.091 1.00 65.44 369 VAL A O 1
ATOM 2851 N N . LYS A 1 370 ? -0.551 -17.730 -30.616 1.00 72.44 370 LYS A N 1
ATOM 2852 C CA . LYS A 1 370 ? 0.017 -18.041 -29.308 1.00 72.44 370 LYS A CA 1
ATOM 2853 C C . LYS A 1 370 ? -0.115 -16.821 -28.405 1.00 72.44 370 LYS A C 1
ATOM 2855 O O . LYS A 1 370 ? 0.287 -15.725 -28.792 1.00 72.44 370 LYS A O 1
ATOM 2860 N N . PHE A 1 371 ? -0.677 -17.004 -27.219 1.00 84.31 371 PHE A N 1
ATOM 2861 C CA . PHE A 1 371 ? -0.762 -15.940 -26.229 1.00 84.31 371 PHE A CA 1
ATOM 2862 C C . PHE A 1 371 ? 0.552 -15.807 -25.461 1.00 84.31 371 PHE A C 1
ATOM 2864 O O . PHE A 1 371 ? 1.200 -16.797 -25.117 1.00 84.31 371 PHE A O 1
ATOM 2871 N N . SER A 1 372 ? 0.952 -14.568 -25.188 1.00 82.88 372 SER A N 1
ATOM 2872 C CA . SER A 1 372 ? 1.999 -14.261 -24.218 1.00 82.88 372 SER A CA 1
ATOM 2873 C C . SER A 1 372 ? 1.362 -13.746 -22.934 1.00 82.88 372 SER A C 1
ATOM 2875 O O . SER A 1 372 ? 0.371 -13.012 -22.975 1.00 82.88 372 SER A O 1
ATOM 2877 N N . ASP A 1 373 ? 1.926 -14.128 -21.791 1.00 80.88 373 ASP A N 1
ATOM 2878 C CA . ASP A 1 373 ? 1.528 -13.540 -20.516 1.00 80.88 373 ASP A CA 1
ATOM 2879 C C . ASP A 1 373 ? 1.965 -12.072 -20.479 1.00 80.88 373 ASP A C 1
ATOM 2881 O O . ASP A 1 373 ? 3.085 -11.724 -20.864 1.00 80.88 373 ASP A O 1
ATOM 2885 N N . ALA A 1 374 ? 1.071 -11.205 -20.010 1.00 77.50 374 ALA A N 1
ATOM 2886 C CA . ALA A 1 374 ? 1.375 -9.804 -19.785 1.00 77.50 374 ALA A CA 1
ATOM 2887 C C . ALA A 1 374 ? 1.593 -9.563 -18.288 1.00 77.50 374 ALA A C 1
ATOM 2889 O O . ALA A 1 374 ? 0.784 -9.960 -17.452 1.00 77.50 374 ALA A O 1
ATOM 2890 N N . GLY A 1 375 ? 2.701 -8.906 -17.946 1.00 86.94 375 GLY A N 1
ATOM 2891 C CA . GLY A 1 375 ? 2.872 -8.319 -16.620 1.00 86.94 375 GLY A CA 1
ATOM 2892 C C . GLY A 1 375 ? 2.063 -7.029 -16.472 1.00 86.94 375 GLY A C 1
ATOM 2893 O O . GLY A 1 375 ? 1.350 -6.603 -17.383 1.00 86.94 375 GLY A O 1
ATOM 2894 N N . ILE A 1 376 ? 2.237 -6.350 -15.340 1.00 89.44 376 ILE A N 1
ATOM 2895 C CA . ILE A 1 376 ? 1.730 -4.987 -15.187 1.00 89.44 376 ILE A CA 1
ATOM 2896 C C . ILE A 1 376 ? 2.551 -4.018 -16.049 1.00 89.44 376 ILE A C 1
ATOM 2898 O O . ILE A 1 376 ? 3.780 -3.981 -15.980 1.00 89.44 376 ILE A O 1
ATOM 2902 N N . LYS A 1 377 ? 1.870 -3.210 -16.859 1.00 88.06 377 LYS A N 1
ATOM 2903 C CA . LYS A 1 377 ? 2.460 -2.105 -17.614 1.00 88.06 377 LYS A CA 1
ATOM 2904 C C . LYS A 1 377 ? 2.199 -0.798 -16.885 1.00 88.06 377 LYS A C 1
ATOM 2906 O O . LYS A 1 377 ? 1.048 -0.444 -16.632 1.00 88.06 377 LYS A O 1
ATOM 2911 N N . LEU A 1 378 ? 3.282 -0.088 -16.592 1.00 89.44 378 LEU A N 1
ATOM 2912 C CA . LEU A 1 378 ? 3.291 1.261 -16.033 1.00 89.44 378 LEU A CA 1
ATOM 2913 C C . LEU A 1 378 ? 3.842 2.241 -17.074 1.00 89.44 378 LEU A C 1
ATOM 2915 O O . LEU A 1 378 ? 4.520 1.832 -18.021 1.00 89.44 378 LEU A O 1
ATOM 2919 N N . SER A 1 379 ? 3.555 3.530 -16.899 1.00 82.25 379 SER A N 1
ATOM 2920 C CA . SER A 1 379 ? 4.042 4.586 -17.786 1.00 82.25 379 SER A CA 1
ATOM 2921 C C . SER A 1 379 ? 4.636 5.746 -16.985 1.00 82.25 379 SER A C 1
ATOM 2923 O O . SER A 1 379 ? 3.928 6.314 -16.155 1.00 82.25 379 SER A O 1
ATOM 2925 N N . PRO A 1 380 ? 5.881 6.175 -17.276 1.00 77.25 380 PRO A N 1
ATOM 2926 C CA . PRO A 1 380 ? 6.448 7.393 -16.694 1.00 77.25 380 PRO A CA 1
ATOM 2927 C C . PRO A 1 380 ? 5.660 8.656 -17.065 1.00 77.25 380 PRO A C 1
ATOM 2929 O O . PRO A 1 380 ? 5.700 9.643 -16.342 1.00 77.25 380 PRO A O 1
ATOM 2932 N N . LYS A 1 381 ? 4.936 8.628 -18.193 1.00 83.31 381 LYS A N 1
ATOM 2933 C CA . LYS A 1 381 ? 4.083 9.736 -18.639 1.00 83.31 381 LYS A CA 1
ATOM 2934 C C . LYS A 1 381 ? 2.738 9.761 -17.910 1.00 83.31 381 LYS A C 1
ATOM 2936 O O . LYS A 1 381 ? 2.188 10.829 -17.683 1.00 83.31 381 LYS A O 1
ATOM 2941 N N . TYR A 1 382 ? 2.216 8.591 -17.553 1.00 85.44 382 TYR A N 1
ATOM 2942 C CA . TYR A 1 382 ? 0.901 8.416 -16.936 1.00 85.44 382 TYR A CA 1
ATOM 2943 C C . TYR A 1 382 ? 1.065 7.728 -15.579 1.00 85.44 382 TYR A C 1
ATOM 2945 O O . TYR A 1 382 ? 0.669 6.580 -15.392 1.00 85.44 382 TYR A O 1
ATOM 2953 N N . VAL A 1 383 ? 1.692 8.440 -14.639 1.00 83.19 383 VAL A N 1
ATOM 2954 C CA . VAL A 1 383 ? 2.246 7.880 -13.390 1.00 83.19 383 VAL A CA 1
ATOM 2955 C C . VAL A 1 383 ? 1.213 7.265 -12.444 1.00 83.19 383 VAL A C 1
ATOM 2957 O O . VAL A 1 383 ? 1.562 6.436 -11.610 1.00 83.19 383 VAL A O 1
ATOM 2960 N N . ILE A 1 384 ? -0.060 7.643 -12.573 1.00 86.06 384 ILE A N 1
ATOM 2961 C CA . ILE A 1 384 ? -1.157 7.134 -11.735 1.00 86.06 384 ILE A CA 1
ATOM 2962 C C . ILE A 1 384 ? -1.903 5.953 -12.373 1.00 86.06 384 ILE A C 1
ATOM 2964 O O . ILE A 1 384 ? -2.859 5.439 -11.790 1.00 86.06 384 ILE A O 1
ATOM 2968 N N . PHE A 1 385 ? -1.499 5.537 -13.578 1.00 88.38 385 PHE A N 1
ATOM 2969 C CA . PHE A 1 385 ? -2.177 4.513 -14.362 1.00 88.38 385 PHE A CA 1
ATOM 2970 C C . PHE A 1 385 ? -1.309 3.266 -14.534 1.00 88.38 385 PHE A C 1
ATOM 2972 O O . PHE A 1 385 ? -0.108 3.328 -14.796 1.00 88.38 385 PHE A O 1
ATOM 2979 N N . GLY A 1 386 ? -1.959 2.110 -14.438 1.00 90.50 386 GLY A N 1
ATOM 2980 C CA . GLY A 1 386 ? -1.360 0.808 -14.686 1.00 90.50 386 GLY A CA 1
ATOM 2981 C C . GLY A 1 386 ? -2.386 -0.146 -15.280 1.00 90.50 386 GLY A C 1
ATOM 2982 O O . GLY A 1 386 ? -3.580 -0.037 -14.996 1.00 90.50 386 GLY A O 1
ATOM 2983 N N . ALA A 1 387 ? -1.926 -1.080 -16.108 1.00 93.31 387 ALA A N 1
ATOM 2984 C CA . ALA A 1 387 ? -2.789 -2.082 -16.720 1.00 93.31 387 ALA A CA 1
ATOM 2985 C C . ALA A 1 387 ? -2.113 -3.454 -16.755 1.00 93.31 387 ALA A C 1
ATOM 2987 O O . ALA A 1 387 ? -0.911 -3.553 -16.971 1.00 93.31 387 ALA A O 1
ATOM 2988 N N . SER A 1 388 ? -2.902 -4.510 -16.577 1.00 93.88 388 SER A N 1
ATOM 2989 C CA . SER A 1 388 ? -2.471 -5.904 -16.707 1.00 93.88 388 SER A CA 1
ATOM 2990 C C . SER A 1 388 ? -3.580 -6.649 -17.450 1.00 93.88 388 SER A C 1
ATOM 2992 O O . SER A 1 388 ? -4.629 -6.885 -16.851 1.00 93.88 388 SER A O 1
ATOM 2994 N N . PRO A 1 389 ? -3.445 -6.901 -18.761 1.00 95.06 389 PRO A N 1
ATOM 2995 C CA . PRO A 1 389 ? -4.339 -7.801 -19.475 1.00 95.06 389 PRO A CA 1
ATOM 2996 C C . PRO A 1 389 ? -4.024 -9.250 -19.100 1.00 95.06 389 PRO A C 1
ATOM 2998 O O . PRO A 1 389 ? -2.910 -9.555 -18.673 1.00 95.06 389 PRO A O 1
ATOM 3001 N N . ASP A 1 390 ? -4.993 -10.145 -19.275 1.00 93.50 390 ASP A N 1
ATOM 3002 C CA . ASP A 1 390 ? -4.790 -11.562 -18.962 1.00 93.50 390 ASP A CA 1
ATOM 3003 C C . ASP A 1 390 ? -3.846 -12.215 -19.976 1.00 93.50 390 ASP A C 1
ATOM 3005 O O . ASP A 1 390 ? -3.054 -13.083 -19.625 1.00 93.50 390 ASP A O 1
ATOM 3009 N N . ALA A 1 391 ? -3.887 -11.789 -21.237 1.00 91.31 391 ALA A N 1
ATOM 3010 C CA . ALA A 1 391 ? -2.906 -12.175 -22.245 1.00 91.31 391 ALA A CA 1
ATOM 3011 C C . ALA A 1 391 ? -2.710 -11.068 -23.285 1.00 91.31 391 ALA A C 1
ATOM 3013 O O . ALA A 1 391 ? -3.532 -10.159 -23.428 1.00 91.31 391 ALA A O 1
ATOM 3014 N N . ILE A 1 392 ? -1.616 -11.160 -24.033 1.00 90.12 392 ILE A N 1
ATOM 3015 C CA . ILE A 1 392 ? -1.307 -10.254 -25.133 1.00 90.12 392 ILE A CA 1
ATOM 3016 C C . ILE A 1 392 ? -0.880 -11.018 -26.386 1.00 90.12 392 ILE A C 1
ATOM 3018 O O . ILE A 1 392 ? -0.273 -12.089 -26.317 1.00 90.12 392 ILE A O 1
ATOM 3022 N N . CYS A 1 393 ? -1.205 -10.428 -27.530 1.00 85.62 393 CYS A N 1
ATOM 3023 C CA . CYS A 1 393 ? -0.729 -10.797 -28.855 1.00 85.62 393 CYS A CA 1
ATOM 3024 C C . CYS A 1 393 ? -0.072 -9.587 -29.531 1.00 85.62 393 CYS A C 1
ATOM 3026 O O . CYS A 1 393 ? -0.163 -8.452 -29.049 1.00 85.62 393 CYS A O 1
ATOM 3028 N N . ASP A 1 394 ? 0.516 -9.813 -30.705 1.00 82.88 394 ASP A N 1
ATOM 3029 C CA . ASP A 1 394 ? 1.104 -8.745 -31.520 1.00 82.88 394 ASP A CA 1
ATOM 3030 C C . ASP A 1 394 ? 0.084 -7.644 -31.849 1.00 82.88 394 ASP A C 1
ATOM 3032 O O . ASP A 1 394 ? 0.400 -6.459 -31.745 1.00 82.88 394 ASP A O 1
ATOM 3036 N N . ASP A 1 395 ? -1.173 -8.014 -32.104 1.00 85.94 395 ASP A N 1
ATOM 3037 C CA . ASP A 1 395 ? -2.193 -7.080 -32.595 1.00 85.94 395 ASP A CA 1
ATOM 3038 C C . ASP A 1 395 ? -3.232 -6.640 -31.550 1.00 85.94 395 ASP A C 1
ATOM 3040 O O . ASP A 1 395 ? -3.917 -5.630 -31.743 1.00 85.94 395 ASP A O 1
ATOM 3044 N N . TYR A 1 396 ? -3.408 -7.395 -30.462 1.00 91.69 396 TYR A N 1
ATOM 3045 C CA . TYR A 1 396 ? -4.512 -7.184 -29.519 1.00 91.69 396 TYR A CA 1
ATOM 3046 C C . TYR A 1 396 ? -4.203 -7.660 -28.100 1.00 91.69 396 TYR A C 1
ATOM 3048 O O . TYR A 1 396 ? -3.327 -8.496 -27.879 1.00 91.69 396 TYR A O 1
ATOM 3056 N N . VAL A 1 397 ? -4.948 -7.121 -27.135 1.00 94.56 397 VAL A N 1
ATOM 3057 C CA . VAL A 1 397 ? -4.975 -7.615 -25.748 1.00 94.56 397 VAL A CA 1
ATOM 3058 C C . VAL A 1 397 ? -6.129 -8.597 -25.552 1.00 94.56 397 VAL A C 1
ATOM 3060 O O . VAL A 1 397 ? -7.117 -8.561 -26.287 1.00 94.56 397 VAL A O 1
ATOM 3063 N N . VAL A 1 398 ? -6.014 -9.476 -24.561 1.00 93.62 398 VAL A N 1
ATOM 3064 C CA . VAL A 1 398 ? -7.036 -10.461 -24.200 1.00 93.62 398 VAL A CA 1
ATOM 3065 C C . VAL A 1 398 ? -7.413 -10.274 -22.737 1.00 93.62 398 VAL A C 1
ATOM 3067 O O . VAL A 1 398 ? -6.546 -10.222 -21.866 1.00 93.62 398 VAL A O 1
ATOM 3070 N N . GLU A 1 399 ? -8.713 -10.223 -22.478 1.00 96.19 399 GLU A N 1
ATOM 3071 C CA . GLU A 1 399 ? -9.291 -10.112 -21.141 1.00 96.19 399 GLU A CA 1
ATOM 3072 C C . GLU A 1 399 ? -10.279 -11.262 -20.929 1.00 96.19 399 GLU A C 1
ATOM 3074 O O . GLU A 1 399 ? -11.142 -11.513 -21.767 1.00 96.19 399 GLU A O 1
ATOM 3079 N N . ILE A 1 400 ? -10.171 -11.976 -19.815 1.00 95.12 400 ILE A N 1
ATOM 3080 C CA . ILE A 1 400 ? -10.880 -13.215 -19.511 1.00 95.12 400 ILE A CA 1
ATOM 3081 C C . ILE A 1 400 ? -11.644 -13.067 -18.196 1.00 95.12 400 ILE A C 1
ATOM 3083 O O . ILE A 1 400 ? -11.121 -12.694 -17.147 1.00 95.12 400 ILE A O 1
ATOM 3087 N N . LYS A 1 401 ? -12.926 -13.432 -18.222 1.00 94.75 401 LYS A N 1
ATOM 3088 C CA . LYS A 1 401 ? -13.797 -13.457 -17.045 1.00 94.75 401 LYS A CA 1
ATOM 3089 C C . LYS A 1 401 ? -14.393 -14.832 -16.826 1.00 94.75 401 LYS A C 1
ATOM 3091 O O . LYS A 1 401 ? -14.935 -15.441 -17.739 1.00 94.75 401 LYS A O 1
ATOM 3096 N N . CYS A 1 402 ? -14.336 -15.294 -15.580 1.00 94.12 402 CYS A N 1
ATOM 3097 C CA . CYS A 1 402 ? -14.787 -16.622 -15.169 1.00 94.12 402 CYS A CA 1
ATOM 3098 C C . CYS A 1 402 ? -15.949 -16.522 -14.153 1.00 94.12 402 CYS A C 1
ATOM 3100 O O . CYS A 1 402 ? -15.743 -16.817 -12.970 1.00 94.12 402 CYS A O 1
ATOM 3102 N N . PRO A 1 403 ? -17.174 -16.139 -14.574 1.00 91.75 403 PRO A N 1
ATOM 3103 C CA . PRO A 1 403 ? -18.341 -15.998 -13.694 1.00 91.75 403 PRO A CA 1
ATOM 3104 C C . PRO A 1 403 ? -18.694 -17.304 -12.974 1.00 91.75 403 PRO A C 1
ATOM 3106 O O . PRO A 1 403 ? -18.671 -18.373 -13.574 1.00 91.75 403 PRO A O 1
ATOM 3109 N N . GLN A 1 404 ? -19.065 -17.230 -11.693 1.00 87.06 404 GLN A N 1
ATOM 3110 C CA . GLN A 1 404 ? -19.449 -18.419 -10.915 1.00 87.06 404 GLN A CA 1
ATOM 3111 C C . GLN A 1 404 ? -20.850 -18.940 -11.255 1.00 87.06 404 GLN A C 1
ATOM 3113 O O . GLN A 1 404 ? -21.158 -20.093 -10.981 1.00 87.06 404 GLN A O 1
ATOM 3118 N N . SER A 1 405 ? -21.718 -18.085 -11.796 1.00 86.56 405 SER A N 1
ATOM 3119 C CA . SER A 1 405 ? -23.094 -18.441 -12.144 1.00 86.56 405 SER A CA 1
ATOM 3120 C C . SER A 1 405 ? -23.596 -17.625 -13.328 1.00 86.56 405 SER A C 1
ATOM 3122 O O . SER A 1 405 ? -23.112 -16.516 -13.574 1.00 86.56 405 SER A O 1
ATOM 3124 N N . GLU A 1 406 ? -24.630 -18.125 -13.998 1.00 85.19 406 GLU A N 1
ATOM 3125 C CA . GLU A 1 406 ? -25.300 -17.413 -15.092 1.00 85.19 406 GLU A CA 1
ATOM 3126 C C . GLU A 1 406 ? -25.796 -16.025 -14.660 1.00 85.19 406 GLU A C 1
ATOM 3128 O O . GLU A 1 406 ? -25.641 -15.035 -15.370 1.00 85.19 406 GLU A O 1
ATOM 3133 N N . LYS A 1 407 ? -26.277 -15.913 -13.415 1.00 84.75 407 LYS A N 1
ATOM 3134 C CA . LYS A 1 407 ? -26.716 -14.640 -12.825 1.00 84.75 407 LYS A CA 1
ATOM 3135 C C . LYS A 1 407 ? -25.602 -13.597 -12.750 1.00 84.75 407 LYS A C 1
ATOM 3137 O O . LYS A 1 407 ? -25.899 -12.413 -12.709 1.00 84.75 407 LYS A O 1
ATOM 3142 N N . THR A 1 408 ? -24.335 -14.013 -12.709 1.00 84.56 408 THR A N 1
ATOM 3143 C CA . THR A 1 408 ? -23.184 -13.096 -12.647 1.00 84.56 408 THR A CA 1
ATOM 3144 C C . THR A 1 408 ? -22.630 -12.718 -14.016 1.00 84.56 408 THR A C 1
ATOM 3146 O O . THR A 1 408 ? -21.830 -11.790 -14.093 1.00 84.56 408 THR A O 1
ATOM 3149 N N . VAL A 1 409 ? -23.075 -13.371 -15.097 1.00 84.94 409 VAL A N 1
ATOM 3150 C CA . VAL A 1 409 ? -22.661 -13.046 -16.474 1.00 84.94 409 VAL A CA 1
ATOM 3151 C C . VAL A 1 409 ? -23.063 -11.616 -16.840 1.00 84.94 409 VAL A C 1
ATOM 3153 O O . VAL A 1 409 ? -22.280 -10.902 -17.464 1.00 84.94 409 VAL A O 1
ATOM 3156 N N . VAL A 1 410 ? -24.227 -11.163 -16.360 1.00 84.56 410 VAL A N 1
ATOM 3157 C CA . VAL A 1 410 ? -24.769 -9.819 -16.633 1.00 84.56 410 VAL A CA 1
ATOM 3158 C C . VAL A 1 410 ? -23.886 -8.674 -16.126 1.00 84.56 410 VAL A C 1
ATOM 3160 O O . VAL A 1 410 ? -24.025 -7.537 -16.563 1.00 84.56 410 VAL A O 1
ATOM 3163 N N . ASN A 1 411 ? -22.960 -8.963 -15.206 1.00 86.31 411 ASN A N 1
ATOM 3164 C CA . ASN A 1 411 ? -21.989 -7.978 -14.737 1.00 86.31 411 ASN A CA 1
ATOM 3165 C C . ASN A 1 411 ? -20.935 -7.669 -15.810 1.00 86.31 411 ASN A C 1
ATOM 3167 O O . ASN A 1 411 ? -20.368 -6.578 -15.811 1.00 86.31 411 ASN A O 1
ATOM 3171 N N . TYR A 1 412 ? -20.668 -8.627 -16.700 1.00 90.12 412 TYR A N 1
ATOM 3172 C CA . TYR A 1 412 ? -19.643 -8.554 -17.742 1.00 90.12 412 TYR A CA 1
ATOM 3173 C C . TYR A 1 412 ? -20.238 -8.216 -19.107 1.00 90.12 412 TYR A C 1
ATOM 3175 O O . TYR A 1 412 ? -19.645 -7.444 -19.857 1.00 90.12 412 TYR A O 1
ATOM 3183 N N . LEU A 1 413 ? -21.412 -8.779 -19.408 1.00 89.88 413 LEU A N 1
ATOM 3184 C CA . LEU A 1 413 ? -22.108 -8.608 -20.679 1.00 89.88 413 LEU A CA 1
ATOM 3185 C C . LEU A 1 413 ? -23.540 -8.112 -20.461 1.00 89.88 413 LEU A C 1
ATOM 3187 O O . LEU A 1 413 ? -24.251 -8.628 -19.604 1.00 89.88 413 LEU A O 1
ATOM 3191 N N . THR A 1 414 ? -23.995 -7.151 -21.263 1.00 88.62 414 THR A N 1
ATOM 3192 C CA . THR A 1 414 ? -25.403 -6.733 -21.296 1.00 88.62 414 THR A CA 1
ATOM 3193 C C . THR A 1 414 ? -26.288 -7.842 -21.875 1.00 88.62 414 THR A C 1
ATOM 3195 O O . THR A 1 414 ? -25.800 -8.844 -22.407 1.00 88.62 414 THR A O 1
ATOM 3198 N N . LYS A 1 415 ? -27.616 -7.667 -21.820 1.00 84.44 415 LYS A N 1
ATOM 3199 C CA . LYS A 1 415 ? -28.568 -8.612 -22.435 1.00 84.44 415 LYS A CA 1
ATOM 3200 C C . LYS A 1 415 ? -28.336 -8.764 -23.943 1.00 84.44 415 LYS A C 1
ATOM 3202 O O . LYS A 1 415 ? -28.514 -9.846 -24.491 1.00 84.44 415 LYS A O 1
ATOM 3207 N N . GLU A 1 416 ? -27.859 -7.705 -24.587 1.00 87.44 416 GLU A N 1
ATOM 3208 C CA . GLU A 1 416 ? -27.487 -7.637 -26.003 1.00 87.44 416 GLU A CA 1
ATOM 3209 C C . GLU A 1 416 ? -26.075 -8.186 -26.269 1.00 87.44 416 GLU A C 1
ATOM 3211 O O . GLU A 1 416 ? -25.556 -8.042 -27.374 1.00 87.44 416 GLU A O 1
ATOM 3216 N N . LYS A 1 417 ? -25.440 -8.810 -25.266 1.00 84.31 417 LYS A N 1
ATOM 3217 C CA . LYS A 1 417 ? -24.085 -9.377 -25.323 1.00 84.31 417 LYS A CA 1
ATOM 3218 C C . LYS A 1 417 ? -22.990 -8.350 -25.633 1.00 84.31 417 LYS A C 1
ATOM 3220 O O . LYS A 1 417 ? -21.952 -8.710 -26.182 1.00 84.31 417 LYS A O 1
ATOM 3225 N N . LYS A 1 418 ? -23.194 -7.085 -25.257 1.00 89.69 418 LYS A N 1
ATOM 3226 C CA . LYS A 1 418 ? -22.156 -6.044 -25.303 1.00 89.69 418 LYS A CA 1
ATOM 3227 C C . LYS A 1 418 ? -21.401 -5.980 -23.982 1.00 89.69 418 LYS A C 1
ATOM 3229 O O . LYS A 1 418 ? -21.950 -6.343 -22.949 1.00 89.69 418 LYS A O 1
ATOM 3234 N N . ILE A 1 419 ? -20.160 -5.506 -23.998 1.00 92.62 419 ILE A N 1
ATOM 3235 C CA . ILE A 1 419 ? -19.352 -5.338 -22.783 1.00 92.62 419 ILE A CA 1
ATOM 3236 C C . ILE A 1 419 ? -19.975 -4.235 -21.917 1.00 92.62 419 ILE A C 1
ATOM 3238 O O . ILE A 1 419 ? -20.380 -3.194 -22.433 1.00 92.62 419 ILE A O 1
ATOM 3242 N N . THR A 1 420 ? -20.077 -4.449 -20.604 1.00 88.19 420 THR A N 1
ATOM 3243 C CA . THR A 1 420 ? -20.585 -3.409 -19.692 1.00 88.19 420 THR A CA 1
ATOM 3244 C C . THR A 1 420 ? -19.574 -2.270 -19.522 1.00 88.19 420 THR A C 1
ATOM 3246 O O . THR A 1 420 ? -18.363 -2.484 -19.602 1.00 88.19 420 THR A O 1
ATOM 3249 N N . SER A 1 421 ? -20.053 -1.055 -19.230 1.00 83.69 421 SER A N 1
ATOM 3250 C CA . SER A 1 421 ? -19.244 0.178 -19.177 1.00 83.69 421 SER A CA 1
ATOM 3251 C C . SER A 1 421 ? -18.002 0.060 -18.282 1.00 83.69 421 SER A C 1
ATOM 3253 O O . SER A 1 421 ? -16.920 0.505 -18.655 1.00 83.69 421 SER A O 1
ATOM 3255 N N . LYS A 1 422 ? -18.116 -0.633 -17.140 1.00 84.56 422 LYS A N 1
ATOM 3256 C CA . LYS A 1 422 ? -16.988 -0.916 -16.237 1.00 84.56 422 LYS A CA 1
ATOM 3257 C C . LYS A 1 422 ? -15.864 -1.704 -16.921 1.00 84.56 422 LYS A C 1
ATOM 3259 O O . LYS A 1 422 ? -14.695 -1.355 -16.779 1.00 84.56 422 LYS A O 1
ATOM 3264 N N . TYR A 1 423 ? -16.203 -2.792 -17.610 1.00 89.62 423 TYR A N 1
ATOM 3265 C CA . TYR A 1 423 ? -15.204 -3.635 -18.270 1.00 89.62 423 TYR A CA 1
ATOM 3266 C C . TYR A 1 423 ? -14.726 -3.017 -19.583 1.00 89.62 423 TYR A C 1
ATOM 3268 O O . TYR A 1 423 ? -13.559 -3.188 -19.922 1.00 89.62 423 TYR A O 1
ATOM 3276 N N . LYS A 1 424 ? -15.564 -2.216 -20.257 1.00 91.25 424 LYS A N 1
ATOM 3277 C CA . LYS A 1 424 ? -15.143 -1.383 -21.388 1.00 91.25 424 LYS A CA 1
ATOM 3278 C C . LYS A 1 424 ? -14.059 -0.386 -20.964 1.00 91.25 424 LYS A C 1
ATOM 3280 O O . LYS A 1 424 ? -13.003 -0.356 -21.582 1.00 91.25 424 LYS A O 1
ATOM 3285 N N . ALA A 1 425 ? -14.254 0.352 -19.871 1.00 90.06 425 ALA A N 1
ATOM 3286 C CA . ALA A 1 425 ? -13.222 1.236 -19.320 1.00 90.06 425 ALA A CA 1
ATOM 3287 C C . ALA A 1 425 ? -11.910 0.486 -19.014 1.00 90.06 425 ALA A C 1
ATOM 3289 O O . ALA A 1 425 ? -10.829 0.953 -19.370 1.00 90.06 425 ALA A O 1
ATOM 3290 N N . GLN A 1 426 ? -12.006 -0.710 -18.418 1.00 93.06 426 GLN A N 1
ATOM 3291 C CA . GLN A 1 426 ? -10.842 -1.541 -18.096 1.00 93.06 426 GLN A CA 1
ATOM 3292 C C . GLN A 1 426 ? -10.026 -1.921 -19.345 1.00 93.06 426 GLN A C 1
ATOM 3294 O O . GLN A 1 426 ? -8.811 -1.720 -19.370 1.00 93.06 426 GLN A O 1
ATOM 3299 N N . ILE A 1 427 ? -10.675 -2.457 -20.382 1.00 96.75 427 ILE A N 1
ATOM 3300 C CA . ILE A 1 427 ? -9.969 -2.917 -21.587 1.00 96.75 427 ILE A CA 1
ATOM 3301 C C . ILE A 1 427 ? -9.471 -1.761 -22.457 1.00 96.75 427 ILE A C 1
ATOM 3303 O O . ILE A 1 427 ? -8.442 -1.901 -23.111 1.00 96.75 427 ILE A O 1
ATOM 3307 N N . GLN A 1 428 ? -10.150 -0.609 -22.443 1.00 97.25 428 GLN A N 1
ATOM 3308 C CA . GLN A 1 428 ? -9.694 0.593 -23.148 1.00 97.25 428 GLN A CA 1
ATOM 3309 C C . GLN A 1 428 ? -8.386 1.121 -22.545 1.00 97.25 428 GLN A C 1
ATOM 3311 O O . GLN A 1 428 ? -7.460 1.455 -23.284 1.00 97.25 428 GLN A O 1
ATOM 3316 N N . LEU A 1 429 ? -8.246 1.079 -21.214 1.00 96.06 429 LEU A N 1
ATOM 3317 C CA . LEU A 1 429 ? -6.982 1.395 -20.547 1.00 96.06 429 LEU A CA 1
ATOM 3318 C C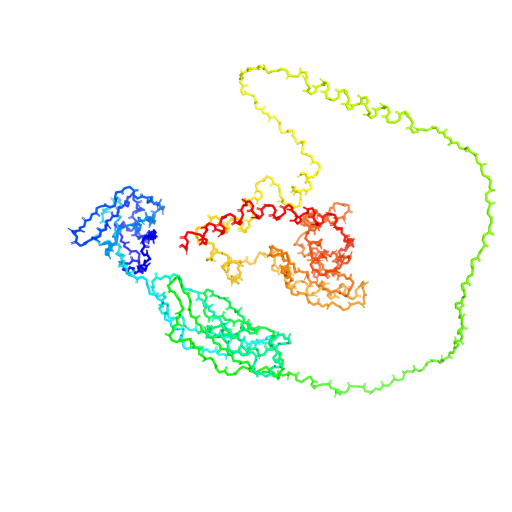 . LEU A 1 429 ? -5.882 0.376 -20.880 1.00 96.06 429 LEU A C 1
ATOM 3320 O O . LEU A 1 429 ? -4.746 0.765 -21.140 1.00 96.06 429 LEU A O 1
ATOM 3324 N N . GLN A 1 430 ? -6.198 -0.923 -20.909 1.00 96.81 430 GLN A N 1
ATOM 3325 C CA . GLN A 1 430 ? -5.234 -1.954 -21.318 1.00 96.81 430 GLN A CA 1
ATOM 3326 C C . GLN A 1 430 ? -4.751 -1.734 -22.760 1.00 96.81 430 GLN A C 1
ATOM 3328 O O . GLN A 1 430 ? -3.548 -1.750 -23.005 1.00 96.81 430 GLN A O 1
ATOM 3333 N N . MET A 1 431 ? -5.662 -1.471 -23.701 1.00 97.19 431 MET A N 1
ATOM 3334 C CA . MET A 1 431 ? -5.317 -1.156 -25.091 1.00 97.19 431 MET A CA 1
ATOM 3335 C C . MET A 1 431 ? -4.441 0.094 -25.200 1.00 97.19 431 MET A C 1
ATOM 3337 O O . MET A 1 431 ? -3.448 0.071 -25.922 1.00 97.19 431 MET A O 1
ATOM 3341 N N . PHE A 1 432 ? -4.750 1.145 -24.435 1.00 96.19 432 PHE A N 1
ATOM 3342 C CA . PHE A 1 432 ? -3.944 2.362 -24.377 1.00 96.19 432 PHE A CA 1
ATOM 3343 C C . PHE A 1 432 ? -2.514 2.093 -23.882 1.00 96.19 432 PHE A C 1
ATOM 3345 O O . PHE A 1 432 ? -1.550 2.470 -24.542 1.00 96.19 432 PHE A O 1
ATOM 3352 N N . MET A 1 433 ? -2.365 1.402 -22.747 1.00 94.62 433 MET A N 1
ATOM 3353 C CA . MET A 1 433 ? -1.062 1.171 -22.102 1.00 94.62 433 MET A CA 1
ATOM 3354 C C . MET A 1 433 ? -0.158 0.208 -22.887 1.00 94.62 433 MET A C 1
ATOM 3356 O O . MET A 1 433 ? 1.068 0.306 -22.804 1.00 94.62 433 MET A O 1
ATOM 3360 N N . PHE A 1 434 ? -0.752 -0.728 -23.631 1.00 94.00 434 PHE A N 1
ATOM 3361 C CA . PHE A 1 434 ? -0.040 -1.716 -24.450 1.00 94.00 434 PHE A CA 1
ATOM 3362 C C . PHE A 1 434 ? -0.025 -1.381 -25.947 1.00 94.00 434 PHE A C 1
ATOM 3364 O O . PHE A 1 434 ? 0.423 -2.204 -26.747 1.00 94.00 434 PHE A O 1
ATOM 3371 N N . GLU A 1 435 ? -0.509 -0.194 -26.322 1.00 93.75 435 GLU A N 1
ATOM 3372 C CA . GLU A 1 435 ? -0.530 0.314 -27.699 1.00 93.75 435 GLU A CA 1
ATOM 3373 C C . GLU A 1 435 ? -1.220 -0.643 -28.689 1.00 93.75 435 GLU A C 1
ATOM 3375 O O . GLU A 1 435 ? -0.788 -0.834 -29.827 1.00 93.75 435 GLU A O 1
ATOM 3380 N N . LYS A 1 436 ? -2.318 -1.271 -28.250 1.00 94.31 436 LYS A N 1
ATOM 3381 C CA . LYS A 1 436 ? -3.112 -2.198 -29.066 1.00 94.31 436 LYS A CA 1
ATOM 3382 C C . LYS A 1 436 ? -4.376 -1.534 -29.586 1.00 94.31 436 LYS A C 1
ATOM 3384 O O . LYS A 1 436 ? -4.953 -0.667 -28.941 1.00 94.31 436 LYS A O 1
ATOM 3389 N N . LYS A 1 437 ? -4.815 -1.962 -30.771 1.00 95.25 437 LYS A N 1
ATOM 3390 C CA . LYS A 1 437 ? -5.969 -1.365 -31.465 1.00 95.25 437 LYS A CA 1
ATOM 3391 C C . LYS A 1 437 ? -7.295 -2.053 -31.163 1.00 95.25 437 LYS A C 1
ATOM 3393 O O . LYS A 1 437 ? -8.333 -1.483 -31.462 1.00 95.25 437 LYS A O 1
ATOM 3398 N N . LYS A 1 438 ? -7.264 -3.255 -30.590 1.00 95.31 438 LYS A N 1
ATOM 3399 C CA . LYS A 1 438 ? -8.463 -4.011 -30.229 1.00 95.31 438 LYS A CA 1
ATOM 3400 C C . LYS A 1 438 ? -8.210 -4.933 -29.041 1.00 95.31 438 LYS A C 1
ATOM 3402 O O . LYS A 1 438 ? -7.061 -5.253 -28.715 1.00 95.31 438 LYS A O 1
ATOM 3407 N N . CYS A 1 439 ? -9.295 -5.370 -28.418 1.00 95.75 439 CYS A N 1
ATOM 3408 C CA . CYS A 1 439 ? -9.317 -6.316 -27.315 1.00 95.75 439 CYS A CA 1
ATOM 3409 C C . CYS A 1 439 ? -10.235 -7.494 -27.649 1.00 95.75 439 CYS A C 1
ATOM 3411 O O . CYS A 1 439 ? -11.347 -7.309 -28.149 1.00 95.75 439 CYS A O 1
ATOM 3413 N N . LEU A 1 440 ? -9.776 -8.705 -27.334 1.00 94.19 440 LEU A N 1
ATOM 3414 C CA . LEU A 1 440 ? -10.615 -9.891 -27.258 1.00 94.19 440 LEU A CA 1
ATOM 3415 C C . LEU A 1 440 ? -11.117 -10.055 -25.818 1.00 94.19 440 LEU A C 1
ATOM 3417 O O . LEU A 1 440 ? -10.389 -10.538 -24.950 1.00 94.19 440 LEU A O 1
ATOM 3421 N N . PHE A 1 441 ? -12.372 -9.687 -25.573 1.00 95.62 441 PHE A N 1
ATOM 3422 C CA . PHE A 1 441 ? -13.014 -9.848 -24.273 1.00 95.62 441 PHE A CA 1
ATOM 3423 C C . PHE A 1 441 ? -13.762 -11.179 -24.207 1.00 95.62 441 PHE A C 1
ATOM 3425 O O . PHE A 1 441 ? -14.739 -11.391 -24.925 1.00 95.62 441 PHE A O 1
ATOM 3432 N N . CYS A 1 442 ? -13.323 -12.076 -23.334 1.00 94.38 442 CYS A N 1
ATOM 3433 C CA . CYS A 1 442 ? -13.824 -13.434 -23.190 1.00 94.38 442 CYS A CA 1
ATOM 3434 C C . CYS A 1 442 ? -14.527 -13.631 -21.845 1.00 94.38 442 CYS A C 1
ATOM 3436 O O . CYS A 1 442 ? -13.998 -13.299 -20.789 1.00 94.38 442 CYS A O 1
ATOM 3438 N N . VAL A 1 443 ? -15.702 -14.256 -21.867 1.00 95.06 443 VAL A N 1
ATOM 3439 C CA . VAL A 1 443 ? -16.453 -14.635 -20.666 1.00 95.06 443 VAL A CA 1
ATOM 3440 C C . VAL A 1 443 ? -16.712 -16.135 -20.705 1.00 95.06 443 VAL A C 1
ATOM 3442 O O . VAL A 1 443 ? -17.486 -16.621 -21.530 1.00 95.06 443 VAL A O 1
ATOM 3445 N N . ALA A 1 444 ? -16.044 -16.881 -19.831 1.00 94.12 444 ALA A N 1
ATOM 3446 C CA . ALA A 1 444 ? -16.235 -18.315 -19.685 1.00 94.12 444 ALA A CA 1
ATOM 3447 C C . ALA A 1 444 ? -17.657 -18.628 -19.205 1.00 94.12 444 ALA A C 1
ATOM 3449 O O . ALA A 1 444 ? -18.230 -17.899 -18.394 1.00 94.12 444 ALA A O 1
ATOM 3450 N N . ASP A 1 445 ? -18.213 -19.735 -19.684 1.00 92.00 445 ASP A N 1
ATOM 3451 C CA . ASP A 1 445 ? -19.489 -20.246 -19.203 1.00 92.00 445 ASP A CA 1
ATOM 3452 C C . ASP A 1 445 ? -19.410 -20.578 -17.700 1.00 92.00 445 ASP A C 1
ATOM 3454 O O . ASP A 1 445 ? -18.354 -20.948 -17.160 1.00 92.00 445 ASP A O 1
ATOM 3458 N N . SER A 1 446 ? -20.529 -20.436 -16.989 1.00 90.44 446 SER A N 1
ATOM 3459 C CA . SER A 1 446 ? -20.561 -20.761 -15.559 1.00 90.44 446 SER A CA 1
ATOM 3460 C C . SER A 1 446 ? -20.273 -22.247 -15.291 1.00 90.44 446 SER A C 1
ATOM 3462 O O . SER A 1 446 ? -19.737 -22.583 -14.238 1.00 90.44 446 SER A O 1
ATOM 3464 N N . ASN A 1 447 ? -20.515 -23.112 -16.282 1.00 90.94 447 ASN A N 1
ATOM 3465 C CA . ASN A 1 447 ? -20.192 -24.534 -16.301 1.00 90.94 447 ASN A CA 1
ATOM 3466 C C . ASN A 1 447 ? -19.000 -24.870 -17.233 1.00 90.94 447 ASN A C 1
ATOM 3468 O O . ASN A 1 447 ? -18.919 -25.975 -17.785 1.00 90.94 447 ASN A O 1
ATOM 3472 N N . PHE A 1 448 ? -18.079 -23.916 -17.434 1.00 93.44 448 PHE A N 1
ATOM 3473 C CA . PHE A 1 448 ? -16.913 -24.052 -18.321 1.00 93.44 448 PHE A CA 1
ATOM 3474 C C . PHE A 1 448 ? -16.116 -25.340 -18.090 1.00 93.44 448 PHE A C 1
ATOM 3476 O O . PHE A 1 448 ? -15.676 -25.967 -19.048 1.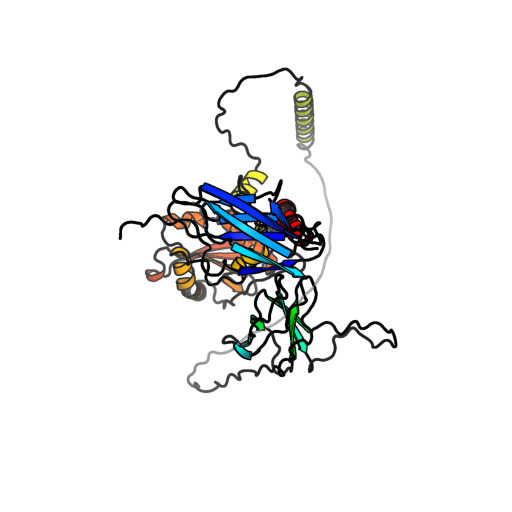00 93.44 448 PHE A O 1
ATOM 3483 N N . GLU A 1 449 ? -15.950 -25.760 -16.837 1.00 90.75 449 GLU A N 1
ATOM 3484 C CA . GLU A 1 449 ? -15.199 -26.961 -16.465 1.00 90.75 449 GLU A CA 1
ATOM 3485 C C . GLU A 1 449 ? -15.695 -28.238 -17.148 1.00 90.75 449 GLU A C 1
ATOM 3487 O O . GLU A 1 449 ? -14.897 -29.140 -17.389 1.00 90.75 449 GLU A O 1
ATOM 3492 N N . ASN A 1 450 ? -16.986 -28.286 -17.480 1.00 92.94 450 ASN A N 1
ATOM 3493 C CA . ASN A 1 450 ? -17.619 -29.440 -18.104 1.00 92.94 450 ASN A CA 1
ATOM 3494 C C . ASN A 1 450 ? -17.832 -29.250 -19.611 1.00 92.94 450 ASN A C 1
ATOM 3496 O O . ASN A 1 450 ? -17.770 -30.214 -20.367 1.00 92.94 450 ASN A O 1
ATOM 3500 N N . ASN A 1 451 ? -18.102 -28.023 -20.069 1.00 92.56 451 ASN A N 1
ATOM 3501 C CA . ASN A 1 451 ? -18.517 -27.774 -21.455 1.00 92.56 451 ASN A CA 1
ATOM 3502 C C . ASN A 1 451 ? -17.463 -27.065 -22.327 1.00 92.56 451 ASN A C 1
ATOM 3504 O O . ASN A 1 451 ? -17.604 -27.033 -23.554 1.00 92.56 451 ASN A O 1
ATOM 3508 N N . LEU A 1 452 ? -16.422 -26.485 -21.720 1.00 90.25 452 LEU A N 1
ATOM 3509 C CA . LEU A 1 452 ? -15.383 -25.683 -22.374 1.00 90.25 452 LEU A CA 1
ATOM 3510 C C . LEU A 1 452 ? -15.947 -24.558 -23.270 1.00 90.25 452 LEU A C 1
ATOM 3512 O O . LEU A 1 452 ? -15.358 -24.221 -24.306 1.00 90.25 452 LEU A O 1
ATOM 3516 N N . LYS A 1 453 ? -17.127 -24.019 -22.938 1.00 91.62 453 LYS A N 1
ATOM 3517 C CA . LYS A 1 453 ? -17.815 -22.963 -23.695 1.00 91.62 453 LYS A CA 1
ATOM 3518 C C . LYS A 1 453 ? -17.480 -21.588 -23.135 1.00 91.62 453 LYS A C 1
ATOM 3520 O O . LYS A 1 453 ? -17.407 -21.387 -21.931 1.00 91.62 453 LYS A O 1
ATOM 3525 N N . PHE A 1 454 ? -17.321 -20.616 -24.016 1.00 91.81 454 PHE A N 1
ATOM 3526 C CA . PHE A 1 454 ? -17.102 -19.228 -23.635 1.00 91.81 454 PHE A CA 1
ATOM 3527 C C . PHE A 1 454 ? -17.740 -18.303 -24.670 1.00 91.81 454 PHE A C 1
ATOM 3529 O O . PHE A 1 454 ? -17.872 -18.651 -25.848 1.00 91.81 454 PHE A O 1
ATOM 3536 N N . TYR A 1 455 ? -18.123 -17.119 -24.217 1.00 90.94 455 TYR A N 1
ATOM 3537 C CA . TYR A 1 455 ? -18.538 -16.000 -25.050 1.00 90.94 455 TYR A CA 1
ATOM 3538 C C . TYR A 1 455 ? -17.328 -15.111 -25.318 1.00 90.94 455 TYR A C 1
ATOM 3540 O O . TYR A 1 455 ? -16.440 -15.012 -24.476 1.00 90.94 455 TYR A O 1
ATOM 3548 N N . HIS A 1 456 ? -17.282 -14.475 -26.484 1.00 90.81 456 HIS A N 1
ATOM 3549 C CA . HIS A 1 456 ? -16.233 -13.516 -26.821 1.00 90.81 456 HIS A CA 1
ATOM 3550 C C . HIS A 1 456 ? -16.843 -12.322 -27.546 1.00 90.81 456 HIS A C 1
ATOM 3552 O O . HIS A 1 456 ? -17.801 -12.483 -28.306 1.00 90.81 456 HIS A O 1
ATOM 3558 N N . VAL A 1 457 ? -16.277 -11.148 -27.300 1.00 93.00 457 VAL A N 1
ATOM 3559 C CA . VAL A 1 457 ? -16.623 -9.881 -27.939 1.00 93.00 457 VAL A CA 1
ATOM 3560 C C . VAL A 1 457 ? -15.320 -9.209 -28.353 1.00 93.00 457 VAL A C 1
ATOM 3562 O O . VAL A 1 457 ? -14.370 -9.169 -27.572 1.00 93.00 457 VAL A O 1
ATOM 3565 N N . TRP A 1 458 ? -15.271 -8.717 -29.587 1.00 93.62 458 TRP A N 1
ATOM 3566 C CA . TRP A 1 458 ? -14.194 -7.841 -30.036 1.00 93.62 458 TRP A CA 1
ATOM 3567 C C . TRP A 1 458 ? -14.583 -6.401 -29.734 1.00 93.62 458 TRP A C 1
ATOM 3569 O O . TRP A 1 458 ? -15.664 -5.969 -30.132 1.00 93.62 458 TRP A O 1
ATOM 3579 N N . GLU A 1 459 ? -13.709 -5.685 -29.037 1.00 95.50 459 GLU A N 1
ATOM 3580 C CA . GLU A 1 459 ? -13.855 -4.252 -28.793 1.00 95.50 459 GLU A CA 1
ATOM 3581 C C . GLU A 1 459 ? -12.697 -3.517 -29.462 1.00 95.50 459 GLU A C 1
ATOM 3583 O O . GLU A 1 459 ? -11.536 -3.880 -29.268 1.00 95.50 459 GLU A O 1
ATOM 3588 N N . GLU A 1 460 ? -13.012 -2.483 -30.235 1.00 97.00 460 GLU A N 1
ATOM 3589 C CA . GLU A 1 460 ? -12.020 -1.621 -30.877 1.00 97.00 460 GLU A CA 1
ATOM 3590 C C . GLU A 1 460 ? -11.561 -0.512 -29.925 1.00 97.00 460 GLU A C 1
ATOM 3592 O O . GLU A 1 460 ? -12.303 -0.063 -29.047 1.00 97.00 460 GLU A O 1
ATOM 3597 N N . PHE A 1 461 ? -10.323 -0.062 -30.098 1.00 97.00 461 PHE A N 1
ATOM 3598 C CA . PHE A 1 461 ? -9.748 1.019 -29.313 1.00 97.00 461 PHE A CA 1
ATOM 3599 C C . PHE A 1 461 ? -10.447 2.350 -29.606 1.00 97.00 461 PHE A C 1
ATOM 3601 O O . PHE A 1 461 ? -10.530 2.790 -30.752 1.00 97.00 461 PHE A O 1
ATOM 3608 N N . ASP A 1 462 ? -10.892 3.013 -28.545 1.00 95.38 462 ASP A N 1
ATOM 3609 C CA . ASP A 1 462 ? -11.583 4.293 -28.585 1.00 95.38 462 ASP A CA 1
ATOM 3610 C C . ASP A 1 462 ? -10.741 5.341 -27.848 1.00 95.38 462 ASP A C 1
ATOM 3612 O O . ASP A 1 462 ? -10.719 5.422 -26.615 1.00 95.38 462 ASP A O 1
ATOM 3616 N N . ARG A 1 463 ? -9.997 6.125 -28.637 1.00 91.94 463 ARG A N 1
ATOM 3617 C CA . ARG A 1 463 ? -9.055 7.131 -28.131 1.00 91.94 463 ARG A CA 1
ATOM 3618 C C . ARG A 1 463 ? -9.762 8.255 -27.377 1.00 91.94 463 ARG A C 1
ATOM 3620 O O . ARG A 1 463 ? -9.236 8.725 -26.372 1.00 91.94 463 ARG A O 1
ATOM 3627 N N . GLU A 1 464 ? -10.900 8.715 -27.882 1.00 89.06 464 GLU A N 1
ATOM 3628 C CA . GLU A 1 464 ? -11.632 9.828 -27.274 1.00 89.06 464 GLU A CA 1
ATOM 3629 C C . GLU A 1 464 ? -12.206 9.395 -25.928 1.00 89.06 464 GLU A C 1
ATOM 3631 O O . GLU A 1 464 ? -12.010 10.078 -24.921 1.00 89.06 464 GLU A O 1
ATOM 3636 N N . TYR A 1 465 ? -12.803 8.202 -25.889 1.00 87.88 465 TYR A N 1
ATOM 3637 C CA . TYR A 1 465 ? -13.334 7.611 -24.669 1.00 87.88 465 TYR A CA 1
ATOM 3638 C C . TYR A 1 465 ? -12.259 7.404 -23.597 1.00 87.88 465 TYR A C 1
ATOM 3640 O O . TYR A 1 465 ? -12.463 7.786 -22.442 1.00 87.88 465 TYR A O 1
ATOM 3648 N N . ILE A 1 466 ? -11.103 6.821 -23.947 1.00 92.25 466 ILE A N 1
ATOM 3649 C CA . ILE A 1 466 ? -10.065 6.564 -22.940 1.00 92.25 466 ILE A CA 1
ATOM 3650 C C . ILE A 1 466 ? -9.408 7.850 -22.443 1.00 92.25 466 ILE A C 1
ATOM 3652 O O . ILE A 1 466 ? -9.166 7.963 -21.245 1.00 92.25 466 ILE A O 1
ATOM 3656 N N . ASN A 1 467 ? -9.174 8.835 -23.316 1.00 87.06 467 ASN A N 1
ATOM 3657 C CA . ASN A 1 467 ? -8.624 10.124 -22.900 1.00 87.06 467 ASN A CA 1
ATOM 3658 C C . ASN A 1 467 ? -9.573 10.819 -21.920 1.00 87.06 467 ASN A C 1
ATOM 3660 O O . ASN A 1 467 ? -9.145 11.220 -20.844 1.00 87.06 467 ASN A O 1
ATOM 3664 N N . PHE A 1 468 ? -10.872 10.861 -22.232 1.00 82.94 468 PHE A N 1
ATOM 3665 C CA . PHE A 1 468 ? -11.883 11.417 -21.333 1.00 82.94 468 PHE A CA 1
ATOM 3666 C C . PHE A 1 468 ? -11.889 10.728 -19.957 1.00 82.94 468 PHE A C 1
ATOM 3668 O O . PHE A 1 468 ? -11.939 11.393 -18.920 1.00 82.94 468 PHE A O 1
ATOM 3675 N N . LEU A 1 469 ? -11.805 9.394 -19.926 1.00 84.25 469 LEU A N 1
ATOM 3676 C CA . LEU A 1 469 ? -11.744 8.640 -18.672 1.00 84.25 469 LEU A CA 1
ATOM 3677 C C . LEU A 1 469 ? -10.452 8.885 -17.889 1.00 84.25 469 LEU A C 1
ATOM 3679 O O . LEU A 1 469 ? -10.497 8.984 -16.662 1.00 84.25 469 LEU A O 1
ATOM 3683 N N . MET A 1 470 ? -9.311 8.950 -18.574 1.00 88.19 470 MET A N 1
ATOM 3684 C CA . MET A 1 470 ? -8.021 9.220 -17.945 1.00 88.19 470 MET A CA 1
ATOM 3685 C C . MET A 1 470 ? -7.983 10.636 -17.370 1.00 88.19 470 MET A C 1
ATOM 3687 O O . MET A 1 470 ? -7.611 10.791 -16.211 1.00 88.19 470 MET A O 1
ATOM 3691 N N . ASP A 1 471 ? -8.479 11.638 -18.095 1.00 84.00 471 ASP A N 1
ATOM 3692 C CA . ASP A 1 471 ? -8.572 13.014 -17.600 1.00 84.00 471 ASP A CA 1
ATOM 3693 C C . ASP A 1 471 ? -9.456 13.095 -16.344 1.00 84.00 471 ASP A C 1
ATOM 3695 O O . ASP A 1 471 ? -9.089 13.717 -15.341 1.00 84.00 471 ASP A O 1
ATOM 3699 N N . ALA A 1 472 ? -10.609 12.414 -16.351 1.00 78.06 472 ALA A N 1
ATOM 3700 C CA . ALA A 1 472 ? -11.497 12.348 -15.191 1.00 78.06 472 ALA A CA 1
ATOM 3701 C C . ALA A 1 472 ? -10.842 11.644 -13.987 1.00 78.06 472 ALA A C 1
ATOM 3703 O O . ALA A 1 472 ? -10.965 12.105 -12.847 1.00 78.06 472 ALA A O 1
ATOM 3704 N N . ALA A 1 473 ? -10.128 10.541 -14.227 1.00 81.94 473 ALA A N 1
ATOM 3705 C CA . ALA A 1 473 ? -9.399 9.809 -13.196 1.00 81.94 473 ALA A CA 1
ATOM 3706 C C . ALA A 1 473 ? -8.234 10.625 -12.618 1.00 81.94 473 ALA A C 1
ATOM 3708 O O . ALA A 1 473 ? -8.011 10.593 -11.407 1.00 81.94 473 ALA A O 1
ATOM 3709 N N . GLU A 1 474 ? -7.531 11.387 -13.455 1.00 83.88 474 GLU A N 1
ATOM 3710 C CA . GLU A 1 474 ? -6.450 12.278 -13.043 1.00 83.88 474 GLU A CA 1
ATOM 3711 C C . GLU A 1 474 ? -6.970 13.454 -12.222 1.00 83.88 474 GLU A C 1
ATOM 3713 O O . GLU A 1 474 ? -6.426 13.730 -11.154 1.00 83.88 474 GLU A O 1
ATOM 3718 N N . CYS A 1 475 ? -8.071 14.086 -12.640 1.00 77.19 475 CYS A N 1
ATOM 3719 C CA . CYS A 1 475 ? -8.724 15.129 -11.847 1.00 77.19 475 CYS A CA 1
ATOM 3720 C C . CYS A 1 475 ? -9.148 14.590 -10.479 1.00 77.19 475 CYS A C 1
ATOM 3722 O O . CYS A 1 475 ? -8.832 15.179 -9.447 1.00 77.19 475 CYS A O 1
ATOM 3724 N N . PHE A 1 476 ? -9.784 13.416 -10.448 1.00 75.50 476 PHE A N 1
ATOM 3725 C CA . PHE A 1 476 ? -10.137 12.772 -9.191 1.00 75.50 476 PHE A CA 1
ATOM 3726 C C . PHE A 1 476 ? -8.906 12.510 -8.317 1.00 75.50 476 PHE A C 1
ATOM 3728 O O . PHE A 1 476 ? -8.928 12.829 -7.127 1.00 75.50 476 PHE A O 1
ATOM 3735 N N . TRP A 1 477 ? -7.847 11.928 -8.883 1.00 79.31 477 TRP A N 1
ATOM 3736 C CA . TRP A 1 477 ? -6.633 11.614 -8.140 1.00 79.31 477 TRP A CA 1
ATOM 3737 C C . TRP A 1 477 ? -5.981 12.879 -7.594 1.00 79.31 477 TRP A C 1
ATOM 3739 O O . TRP A 1 477 ? -5.696 12.937 -6.401 1.00 79.31 477 TRP A O 1
ATOM 3749 N N . ARG A 1 478 ? -5.819 13.914 -8.419 1.00 79.75 478 ARG A N 1
ATOM 3750 C CA . ARG A 1 478 ? -5.235 15.193 -8.015 1.00 79.75 478 ARG A CA 1
ATOM 3751 C C . ARG A 1 478 ? -6.012 15.816 -6.861 1.00 79.75 478 ARG A C 1
ATOM 3753 O O . ARG A 1 478 ? -5.419 16.170 -5.849 1.00 79.75 478 ARG A O 1
ATOM 3760 N N . ASP A 1 479 ? -7.330 15.890 -6.986 1.00 73.75 479 ASP A N 1
ATOM 3761 C CA . ASP A 1 479 ? -8.151 16.664 -6.058 1.00 73.75 479 ASP A CA 1
ATOM 3762 C C . ASP A 1 479 ? -8.443 15.894 -4.755 1.00 73.75 479 ASP A C 1
ATOM 3764 O O . ASP A 1 479 ? -8.757 16.499 -3.733 1.00 73.75 479 ASP A O 1
ATOM 3768 N N . ASN A 1 480 ? -8.337 14.557 -4.767 1.00 65.25 480 ASN A N 1
ATOM 3769 C CA . ASN A 1 480 ? -8.821 13.712 -3.666 1.00 65.25 480 ASN A CA 1
ATOM 3770 C C . ASN A 1 480 ? -7.802 12.723 -3.111 1.00 65.25 480 ASN A C 1
ATOM 3772 O O . ASN A 1 480 ? -8.008 12.211 -2.019 1.00 65.25 480 ASN A O 1
ATOM 3776 N N . ILE A 1 481 ? -6.745 12.395 -3.846 1.00 70.19 481 ILE A N 1
ATOM 3777 C CA . ILE A 1 481 ? -5.718 11.444 -3.404 1.00 70.19 481 ILE A CA 1
ATOM 3778 C C . ILE A 1 481 ? -4.407 12.193 -3.203 1.00 70.19 481 ILE A C 1
ATOM 3780 O O . ILE A 1 481 ? -3.842 12.161 -2.112 1.00 70.19 481 ILE A O 1
ATOM 3784 N N . PHE A 1 482 ? -3.956 12.922 -4.222 1.00 77.75 482 PHE A N 1
ATOM 3785 C CA . PHE A 1 482 ? -2.693 13.643 -4.201 1.00 77.75 482 PHE A CA 1
ATOM 3786 C C . PHE A 1 482 ? -2.634 14.682 -3.090 1.00 77.75 482 PHE A C 1
ATOM 3788 O O . PHE A 1 482 ? -1.628 14.734 -2.403 1.00 77.75 482 PHE A O 1
ATOM 3795 N N . VAL A 1 483 ? -3.705 15.445 -2.843 1.00 71.25 483 VAL A N 1
ATOM 3796 C CA . VAL A 1 483 ? -3.745 16.403 -1.720 1.00 71.25 483 VAL A CA 1
ATOM 3797 C C . VAL A 1 483 ? -3.412 15.715 -0.395 1.00 71.25 483 VAL A C 1
ATOM 3799 O O . VAL A 1 483 ? -2.634 16.238 0.398 1.00 71.25 483 VAL A O 1
ATOM 3802 N N . HIS A 1 484 ? -3.961 14.524 -0.163 1.00 64.62 484 HIS A N 1
ATOM 3803 C CA . HIS A 1 484 ? -3.707 13.785 1.066 1.00 64.62 484 HIS A CA 1
ATOM 3804 C C . HIS A 1 484 ? -2.301 13.184 1.109 1.00 64.62 484 HIS A C 1
ATOM 3806 O O . HIS A 1 484 ? -1.638 13.318 2.131 1.00 64.62 484 HIS A O 1
ATOM 3812 N N . LEU A 1 485 ? -1.825 12.599 0.003 1.00 66.94 485 LEU A N 1
ATOM 3813 C CA . LEU A 1 485 ? -0.457 12.071 -0.104 1.00 66.94 485 LEU A CA 1
ATOM 3814 C C . LEU A 1 485 ? 0.597 13.174 0.060 1.00 66.94 485 LEU A C 1
ATOM 3816 O O . LEU A 1 485 ? 1.583 13.024 0.773 1.00 66.94 485 LEU A O 1
ATOM 3820 N N . TYR A 1 486 ? 0.378 14.314 -0.580 1.00 70.00 486 TYR A N 1
ATOM 3821 C CA . TYR A 1 486 ? 1.256 15.468 -0.494 1.00 70.00 486 TYR A CA 1
ATOM 3822 C C . TYR A 1 486 ? 1.280 16.040 0.923 1.00 70.00 486 TYR A C 1
ATOM 3824 O O . TYR A 1 486 ? 2.349 16.351 1.441 1.00 70.00 486 TYR A O 1
ATOM 3832 N N . ASN A 1 487 ? 0.120 16.125 1.580 1.00 61.66 487 ASN A N 1
ATOM 3833 C CA . ASN A 1 487 ? 0.037 16.571 2.967 1.00 61.66 487 ASN A CA 1
ATOM 3834 C C . ASN A 1 487 ? 0.665 15.570 3.942 1.00 61.66 487 ASN A C 1
ATOM 3836 O O . ASN A 1 487 ? 1.299 16.014 4.891 1.00 61.66 487 ASN A O 1
ATOM 3840 N N . SER A 1 488 ? 0.557 14.255 3.715 1.00 59.19 488 SER A N 1
ATOM 3841 C CA . SER A 1 488 ? 1.256 13.274 4.557 1.00 59.19 488 SER A CA 1
ATOM 3842 C C . SER A 1 488 ? 2.775 13.399 4.434 1.00 59.19 488 SER A C 1
ATOM 3844 O O . SER A 1 488 ? 3.470 13.277 5.429 1.00 59.19 488 SER A O 1
ATOM 3846 N N . VAL A 1 489 ? 3.294 13.733 3.249 1.00 56.19 489 VAL A N 1
ATOM 3847 C CA . VAL A 1 489 ? 4.735 13.980 3.056 1.00 56.19 489 VAL A CA 1
ATOM 3848 C C . VAL A 1 489 ? 5.165 15.347 3.609 1.00 56.19 489 VAL A C 1
ATOM 3850 O O . VAL A 1 489 ? 6.280 15.485 4.094 1.00 56.19 489 VAL A O 1
ATOM 3853 N N . LYS A 1 490 ? 4.292 16.364 3.568 1.00 51.00 490 LYS A N 1
ATOM 3854 C CA . LYS A 1 490 ? 4.557 17.704 4.128 1.00 51.00 490 LYS A CA 1
ATOM 3855 C C . LYS A 1 490 ? 4.482 17.792 5.647 1.00 51.00 490 LYS A C 1
ATOM 3857 O O . LYS A 1 490 ? 5.033 18.727 6.199 1.00 51.00 490 LYS A O 1
ATOM 3862 N N . ILE A 1 491 ? 3.732 16.908 6.296 1.00 44.16 491 ILE A N 1
ATOM 3863 C CA . ILE A 1 491 ? 3.688 16.825 7.762 1.00 44.16 491 ILE A CA 1
ATOM 3864 C C . ILE A 1 491 ? 4.945 16.114 8.297 1.00 44.16 491 ILE A C 1
ATOM 3866 O O . ILE A 1 491 ? 5.273 16.294 9.462 1.00 44.16 491 ILE A O 1
ATOM 3870 N N . ASN A 1 492 ? 5.651 15.379 7.426 1.00 39.34 492 ASN A N 1
ATOM 3871 C CA . ASN A 1 492 ? 6.878 14.628 7.709 1.00 39.34 492 ASN A CA 1
ATOM 3872 C C . ASN A 1 492 ? 8.147 15.313 7.132 1.00 39.34 492 ASN A C 1
ATOM 3874 O O . ASN A 1 492 ? 9.147 14.644 6.868 1.00 39.34 492 ASN A O 1
ATOM 3878 N N . LYS A 1 493 ? 8.078 16.621 6.851 1.00 36.59 493 LYS A N 1
ATOM 3879 C CA . LYS A 1 493 ? 9.193 17.519 6.511 1.00 36.59 493 LYS A CA 1
ATOM 3880 C C . LYS A 1 493 ? 9.071 18.768 7.365 1.00 36.59 493 LYS A C 1
ATOM 3882 O O . LYS A 1 493 ? 10.136 19.329 7.696 1.00 36.59 493 LYS A O 1
#